Protein 8Y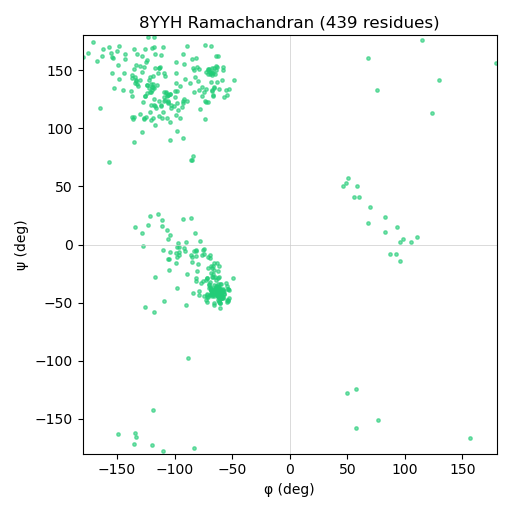YH (pdb70)

Secondary structure (DSSP, 8-state):
---------EEEEEEESBSBSSS-EEEEEETTEEEEE----B------S-SEEEE--HHHHHTGGGEEEEE-----HHHHTTHHHHHHH----EEE-HHHHHHHHHHHHHTT--S---EEE--TT-EEE-SS-EEEEEEE--SSSSEEEEEEEETTEEEEE--S----TT--GGG---HHHHHHHHHH-EEEEEEE-TTTTS-S-PPPHHHHHHHHHHHHHT--S-EEEE--TT-HHHHHHHHHHHHHTT-EEEEESHHHHHHHHHHHHTT-----TT-B--GGGGGGS-GGGEEEEE--TTS-HHHHHHHHHTT--SS----TT-EEEE-----TTTHHHHHHHHHHHHHTT-EEPP-SSSS----S--HHHHHHHHHHH--SEEEEESB-HHHHHHHHHHHHHHT--GGGB----TTEEEEE-SS-EEEEEE----EEEE-

B-factor: mean 23.43, std 32.23, range [7.0, 682.02]

InterPro domains:
  IPR001279 Metallo-beta-lactamase [PF00753] (23-165)
  IPR001279 Metallo-beta-lactamase [SM00849] (23-217)
  IPR004613 Ribonuclease J [TIGR00649] (11-554)
  IPR011108 Zn-dependent metallo-hydrolase, RNA specificity domain [PF07521] (362-409)
  IPR030854 Ribonuclease J, bacteria [MF_01491] (6-557)
  IPR030854 Ribonuclease J, bacteria [PIRSF004803] (5-556)
  IPR036866 Ribonuclease Z/Hydroxyacylglutathione hydrolase-like [G3DSA:3.60.15.10] (14-430)
  IPR036866 Ribonuclease Z/Hydroxyacylglutathione hydrolase-like [SSF56281] (11-424)
  IPR041636 Ribonuclease J, C-terminal [PF17770] (455-557)
  IPR042173 Ribonuclease J, domain 2 [G3DSA:3.40.50.10710] (210-360)
  IPR055132 Ribonuclease J, beta-CASP domain [PF22505] (227-349)

Structure (mmCIF, N/CA/C/O backbone):
data_8YYH
#
_entry.id   8YYH
#
_cell.length_a   56.520
_cell.length_b   71.950
_cell.length_c   106.270
_cell.angle_alpha   90.00
_cell.angle_beta   90.00
_cell.angle_gamma   90.00
#
_symmetry.space_group_name_H-M   'P 21 21 21'
#
loop_
_entity.id
_entity.type
_entity.pdbx_description
1 polymer 'Ribonuclease J 2'
2 water water
#
loop_
_atom_site.group_PDB
_atom_site.id
_atom_site.type_symbol
_atom_site.label_atom_id
_atom_site.label_alt_id
_atom_site.label_comp_id
_atom_site.label_asym_id
_atom_site.label_entity_id
_atom_site.label_seq_id
_atom_site.pdbx_PDB_ins_code
_atom_site.Cartn_x
_atom_site.Cartn_y
_atom_site.Cartn_z
_atom_site.occupancy
_atom_site.B_iso_or_equiv
_atom_site.auth_seq_id
_atom_site.auth_comp_id
_atom_site.auth_asym_id
_atom_site.auth_atom_id
_atom_site.pdbx_PDB_model_num
ATOM 1 N N . SER A 1 16 ? 14.999 30.167 27.348 1.00 30.44 2 SER A N 1
ATOM 2 C CA . SER A 1 16 ? 15.971 29.051 27.443 1.00 31.45 2 SER A CA 1
ATOM 3 C C . SER A 1 16 ? 15.523 28.058 28.513 1.00 29.24 2 SER A C 1
ATOM 4 O O . SER A 1 16 ? 15.822 26.864 28.374 1.00 38.40 2 SER A O 1
ATOM 7 N N . LEU A 1 17 ? 14.849 28.537 29.551 1.00 23.57 3 LEU A N 1
ATOM 8 C CA . LEU A 1 17 ? 14.505 27.652 30.688 1.00 21.48 3 LEU A CA 1
ATOM 9 C C . LEU A 1 17 ? 13.276 26.799 30.390 1.00 23.67 3 LEU A C 1
ATOM 10 O O . LEU A 1 17 ? 13.128 25.766 31.042 1.00 27.47 3 LEU A O 1
ATOM 15 N N . ILE A 1 18 ? 12.433 27.230 29.467 1.00 22.82 4 ILE A N 1
ATOM 16 C CA . ILE A 1 18 ? 11.188 26.557 29.162 1.00 22.36 4 ILE A CA 1
ATOM 17 C C . ILE A 1 18 ? 11.384 25.839 27.831 1.00 23.32 4 ILE A C 1
ATOM 18 O O . ILE A 1 18 ? 11.719 26.463 26.819 1.00 30.01 4 ILE A O 1
ATOM 23 N N . LYS A 1 19 ? 11.173 24.516 27.840 1.00 32.36 5 LYS A N 1
ATOM 24 C CA . LYS A 1 19 ? 11.143 23.731 26.600 1.00 73.51 5 LYS A CA 1
ATOM 25 C C . LYS A 1 19 ? 9.702 23.669 26.097 1.00 95.26 5 LYS A C 1
ATOM 26 O O . LYS A 1 19 ? 8.797 23.491 26.914 1.00 94.98 5 LYS A O 1
ATOM 28 N N . LYS A 1 20 ? 9.472 23.731 24.780 1.00 121.33 6 LYS A N 1
ATOM 29 C CA . LYS A 1 20 ? 8.119 23.523 24.281 1.00 115.15 6 LYS A CA 1
ATOM 30 C C . LYS A 1 20 ? 7.774 22.039 24.510 1.00 153.26 6 LYS A C 1
ATOM 31 O O . LYS A 1 20 ? 8.625 21.161 24.377 1.00 74.18 6 LYS A O 1
ATOM 33 N N . LYS A 1 21 ? 6.485 21.759 24.787 1.00 172.88 7 LYS A N 1
ATOM 34 C CA . LYS A 1 21 ? 5.998 20.430 25.096 1.00 84.44 7 LYS A CA 1
ATOM 35 C C . LYS A 1 21 ? 4.612 20.347 24.466 1.00 163.81 7 LYS A C 1
ATOM 36 O O . LYS A 1 21 ? 3.852 21.321 24.388 1.00 267.65 7 LYS A O 1
ATOM 38 N N . ASN A 1 22 ? 4.288 19.131 24.037 1.00 17.22 8 ASN A N 1
ATOM 39 C CA . ASN A 1 22 ? 3.013 18.871 23.392 1.00 16.51 8 ASN A CA 1
ATOM 40 C C . ASN A 1 22 ? 1.919 18.653 24.433 1.00 16.30 8 ASN A C 1
ATOM 41 O O . ASN A 1 22 ? 2.176 18.152 25.535 1.00 19.44 8 ASN A O 1
ATOM 46 N N . LYS A 1 23 ? 0.702 19.020 24.038 1.00 16.55 9 LYS A N 1
ATOM 47 C CA . LYS A 1 23 ? -0.425 18.907 24.952 1.00 16.92 9 LYS A CA 1
ATOM 48 C C . LYS A 1 23 ? -1.499 17.942 24.424 1.00 14.23 9 LYS A C 1
ATOM 49 O O . LYS A 1 23 ? -1.901 17.010 25.109 1.00 16.82 9 LYS A O 1
ATOM 55 N N . ASP A 1 24 ? -2.022 18.230 23.227 1.00 14.96 10 ASP A N 1
ATOM 56 C CA . ASP A 1 24 ? -3.161 17.481 22.708 1.00 15.40 10 ASP A CA 1
ATOM 57 C C . ASP A 1 24 ? -2.776 16.701 21.458 1.00 13.71 10 ASP A C 1
ATOM 58 O O . ASP A 1 24 ? -2.109 17.218 20.588 1.00 15.49 10 ASP A O 1
ATOM 63 N N . ILE A 1 25 ? -3.240 15.469 21.404 1.00 12.07 11 ILE A N 1
ATOM 64 C CA . ILE A 1 25 ? -3.047 14.610 20.234 1.00 11.33 11 ILE A CA 1
ATOM 65 C C . ILE A 1 25 ? -4.415 14.177 19.710 1.00 11.14 11 ILE A C 1
ATOM 66 O O . ILE A 1 25 ? -5.278 13.861 20.515 1.00 12.19 11 ILE A O 1
ATOM 71 N N . ARG A 1 26 ? -4.553 14.115 18.377 1.00 10.10 12 ARG A N 1
ATOM 72 C CA . ARG A 1 26 ? -5.723 13.471 17.767 1.00 10.30 12 ARG A CA 1
ATOM 73 C C . ARG A 1 26 ? -5.239 12.491 16.706 1.00 9.01 12 ARG A C 1
ATOM 74 O O . ARG A 1 26 ? -4.279 12.760 15.992 1.00 9.80 12 ARG A O 1
ATOM 82 N N . ILE A 1 27 ? -5.929 11.352 16.639 1.00 9.00 13 ILE A N 1
ATOM 83 C CA . ILE A 1 27 ? -5.684 10.351 15.596 1.00 9.44 13 ILE A CA 1
ATOM 84 C C . ILE A 1 27 ? -7.035 10.041 14.946 1.00 8.42 13 ILE A C 1
ATOM 85 O O . ILE A 1 27 ? -7.968 9.660 15.669 1.00 9.24 13 ILE A O 1
ATOM 90 N N . ILE A 1 28 ? -7.140 10.229 13.644 1.00 8.35 14 ILE A N 1
ATOM 91 C CA . ILE A 1 28 ? -8.405 10.171 12.929 1.00 8.99 14 ILE A CA 1
ATOM 92 C C . ILE A 1 28 ? -8.247 9.367 11.644 1.00 7.90 14 ILE A C 1
ATOM 93 O O . ILE A 1 28 ? -7.611 9.824 10.685 1.00 8.70 14 ILE A O 1
ATOM 98 N N . PRO A 1 29 ? -8.828 8.163 11.557 1.00 8.27 15 PRO A N 1
ATOM 99 C CA . PRO A 1 29 ? -8.800 7.442 10.288 1.00 8.16 15 PRO A CA 1
ATOM 100 C C . PRO A 1 29 ? -9.799 8.029 9.306 1.00 8.52 15 PRO A C 1
ATOM 101 O O . PRO A 1 29 ? -10.992 8.158 9.653 1.00 9.67 15 PRO A O 1
ATOM 105 N N . LEU A 1 30 ? -9.362 8.367 8.085 1.00 7.89 16 LEU A N 1
ATOM 106 C CA . LEU A 1 30 ? -10.294 8.770 7.042 1.00 8.01 16 LEU A CA 1
ATOM 107 C C . LEU A 1 30 ? -10.499 7.677 6.013 1.00 7.74 16 LEU A C 1
ATOM 108 O O . LEU A 1 30 ? -11.423 7.774 5.214 1.00 8.91 16 LEU A O 1
ATOM 113 N N . GLY A 1 31 ? -9.683 6.620 5.982 1.00 8.20 17 GLY A N 1
ATOM 114 C CA . GLY A 1 31 ? -9.855 5.474 5.101 1.00 8.13 17 GLY A CA 1
ATOM 115 C C . GLY A 1 31 ? -8.911 4.404 5.608 1.00 7.53 17 GLY A C 1
ATOM 116 O O . GLY A 1 31 ? -7.903 4.692 6.274 1.00 8.34 17 GLY A O 1
ATOM 117 N N . GLY A 1 32 ? -9.204 3.144 5.278 1.00 8.01 18 GLY A N 1
ATOM 118 C CA . GLY A 1 32 ? -8.337 2.022 5.639 1.00 8.39 18 GLY A CA 1
ATOM 119 C C . GLY A 1 32 ? -8.773 1.264 6.872 1.00 8.13 18 GLY A C 1
ATOM 120 O O . GLY A 1 32 ? -8.086 0.354 7.312 1.00 9.13 18 GLY A O 1
ATOM 121 N N . VAL A 1 33 ? -9.937 1.616 7.434 1.00 8.57 19 VAL A N 1
ATOM 122 C CA . VAL A 1 33 ? -10.539 0.864 8.515 1.00 8.86 19 VAL A CA 1
ATOM 123 C C . VAL A 1 33 ? -11.932 0.503 8.020 1.00 9.30 19 VAL A C 1
ATOM 124 O O . VAL A 1 33 ? -12.594 1.290 7.377 1.00 11.24 19 VAL A O 1
ATOM 128 N N . GLY A 1 34 ? -12.344 -0.748 8.260 1.00 9.47 20 GLY A N 1
ATOM 129 C CA . GLY A 1 34 ? -13.558 -1.224 7.619 1.00 10.78 20 GLY A CA 1
ATOM 130 C C . GLY A 1 34 ? -13.293 -1.701 6.198 1.00 9.23 20 GLY A C 1
ATOM 131 O O . GLY A 1 34 ? -14.248 -1.978 5.483 1.00 11.64 20 GLY A O 1
ATOM 132 N N . GLU A 1 35 ? -12.032 -1.827 5.816 1.00 9.90 21 GLU A N 1
ATOM 133 C CA . GLU A 1 35 ? -11.588 -2.118 4.462 1.00 9.96 21 GLU A CA 1
ATOM 134 C C . GLU A 1 35 ? -10.083 -2.267 4.574 1.00 9.47 21 GLU A C 1
ATOM 135 O O . GLU A 1 35 ? -9.504 -1.831 5.548 1.00 10.24 21 GLU A O 1
ATOM 141 N N . ILE A 1 36 ? -9.427 -2.833 3.556 1.00 9.67 22 ILE A N 1
ATOM 142 C CA . ILE A 1 36 ? -7.972 -2.929 3.557 1.00 10.25 22 ILE A CA 1
ATOM 143 C C . ILE A 1 36 ? -7.313 -1.820 2.741 1.00 9.37 22 ILE A C 1
ATOM 144 O O . ILE A 1 36 ? -6.096 -1.679 2.803 1.00 10.78 22 ILE A O 1
ATOM 149 N N . ALA A 1 37 ? -8.106 -1.076 1.984 1.00 9.00 23 ALA A N 1
ATOM 150 C CA . ALA A 1 37 ? -7.651 -0.142 0.966 1.00 9.41 23 ALA A CA 1
ATOM 151 C C . ALA A 1 37 ? -7.911 1.307 1.406 1.00 8.35 23 ALA A C 1
ATOM 152 O O . ALA A 1 37 ? -8.370 1.581 2.506 1.00 9.10 23 ALA A O 1
ATOM 154 N N . LYS A 1 38 ? -7.570 2.230 0.491 1.00 8.44 24 LYS A N 1
ATOM 155 C CA . LYS A 1 38 ? -7.747 3.671 0.671 1.00 8.82 24 LYS A CA 1
ATOM 156 C C . LYS A 1 38 ? -7.265 4.126 2.049 1.00 8.00 24 LYS A C 1
ATOM 157 O O . LYS A 1 38 ? -7.936 4.908 2.736 1.00 9.08 24 LYS A O 1
ATOM 163 N N . ASN A 1 39 ? -6.052 3.732 2.407 1.00 7.80 25 ASN A N 1
ATOM 164 C CA . ASN A 1 39 ? -5.493 4.100 3.704 1.00 7.27 25 ASN A CA 1
ATOM 165 C C . ASN A 1 39 ? -5.217 5.601 3.791 1.00 7.08 25 ASN A C 1
ATOM 166 O O . ASN A 1 39 ? -4.568 6.176 2.901 1.00 8.01 25 ASN A O 1
ATOM 171 N N . MET A 1 40 ? -5.652 6.225 4.890 1.00 7.12 26 MET A N 1
ATOM 172 C CA . MET A 1 40 ? -5.390 7.631 5.125 1.00 7.10 26 MET A CA 1
ATOM 173 C C . MET A 1 40 ? -5.683 7.909 6.591 1.00 7.00 26 MET A C 1
ATOM 174 O O . MET A 1 40 ? -6.825 7.763 7.027 1.00 8.32 26 MET A O 1
ATOM 179 N N . TYR A 1 41 ? -4.655 8.319 7.336 1.00 7.13 27 TYR A N 1
ATOM 180 C CA . TYR A 1 41 ? -4.756 8.525 8.767 1.00 7.73 27 TYR A CA 1
ATOM 181 C C . TYR A 1 41 ? -4.294 9.930 9.087 1.00 8.02 27 TYR A C 1
ATOM 182 O O . TYR A 1 41 ? -3.170 10.303 8.716 1.00 10.20 27 TYR A O 1
ATOM 191 N N . ILE A 1 42 ? -5.105 10.700 9.808 1.00 8.17 28 ILE A N 1
ATOM 192 C CA . ILE A 1 42 ? -4.719 12.068 10.169 1.00 8.22 28 ILE A CA 1
ATOM 193 C C . ILE A 1 42 ? -4.214 12.005 11.607 1.00 8.66 28 ILE A C 1
ATOM 194 O O . ILE A 1 42 ? -4.849 11.465 12.496 1.00 9.53 28 ILE A O 1
ATOM 199 N N . VAL A 1 43 ? -3.044 12.623 11.837 1.00 8.52 29 VAL A N 1
ATOM 200 C CA . VAL A 1 43 ? -2.528 12.788 13.189 1.00 9.12 29 VAL A CA 1
ATOM 201 C C . VAL A 1 43 ? -2.348 14.271 13.433 1.00 9.50 29 VAL A C 1
ATOM 202 O O . VAL A 1 43 ? -1.752 14.969 12.606 1.00 10.80 29 VAL A O 1
ATOM 206 N N . GLU A 1 44 ? -2.872 14.739 14.582 1.00 9.90 30 GLU A N 1
ATOM 207 C CA . GLU A 1 44 ? -2.665 16.134 14.944 1.00 9.82 30 GLU A CA 1
ATOM 208 C C . GLU A 1 44 ? -1.900 16.142 16.255 1.00 11.05 30 GLU A C 1
ATOM 209 O O . GLU A 1 44 ? -2.204 15.422 17.180 1.00 11.55 30 GLU A O 1
ATOM 215 N N . VAL A 1 45 ? -0.912 17.040 16.352 1.00 11.10 31 VAL A N 1
ATOM 216 C CA . VAL A 1 45 ? -0.205 17.297 17.598 1.00 11.73 31 VAL A CA 1
ATOM 217 C C . VAL A 1 45 ? -0.294 18.806 17.809 1.00 12.61 31 VAL A C 1
ATOM 218 O O . VAL A 1 45 ? 0.271 19.577 17.024 1.00 12.63 31 VAL A O 1
ATOM 222 N N . ASP A 1 46 ? -1.110 19.179 18.807 1.00 12.61 32 ASP A N 1
ATOM 223 C CA . ASP A 1 46 ? -1.450 20.594 18.947 1.00 14.47 32 ASP A CA 1
ATOM 224 C C . ASP A 1 46 ? -1.918 21.181 17.618 1.00 14.56 32 ASP A C 1
ATOM 225 O O . ASP A 1 46 ? -2.765 20.580 16.951 1.00 15.00 32 ASP A O 1
ATOM 230 N N . ASP A 1 47 ? -1.328 22.304 17.158 1.00 14.31 33 ASP A N 1
ATOM 231 C CA . ASP A 1 47 ? -1.838 22.974 15.969 1.00 14.20 33 ASP A CA 1
ATOM 232 C C . ASP A 1 47 ? -1.152 22.518 14.690 1.00 13.47 33 ASP A C 1
ATOM 233 O O . ASP A 1 47 ? -1.239 23.207 13.681 1.00 16.15 33 ASP A O 1
ATOM 238 N N . GLU A 1 48 ? -0.526 21.319 14.668 1.00 12.86 34 GLU A N 1
ATOM 239 C CA . GLU A 1 48 ? 0.052 20.783 13.445 1.00 12.84 34 GLU A CA 1
ATOM 240 C C . GLU A 1 48 ? -0.655 19.478 13.097 1.00 12.07 34 GLU A C 1
ATOM 241 O O . GLU A 1 48 ? -0.819 18.587 13.942 1.00 13.05 34 GLU A O 1
ATOM 247 N N . MET A 1 49 ? -1.004 19.350 11.820 1.00 10.80 35 MET A N 1
ATOM 248 C CA . MET A 1 49 ? -1.707 18.174 11.317 1.00 10.30 35 MET A CA 1
ATOM 249 C C . MET A 1 49 ? -0.820 17.495 10.262 1.00 9.60 35 MET A C 1
ATOM 250 O O . MET A 1 49 ? -0.201 18.165 9.392 1.00 11.35 35 MET A O 1
ATOM 255 N N . PHE A 1 50 ? -0.893 16.156 10.245 1.00 9.17 36 PHE A N 1
ATOM 256 C CA . PHE A 1 50 ? -0.097 15.320 9.346 1.00 9.81 36 PHE A CA 1
ATOM 257 C C . PHE A 1 50 ? -1.045 14.320 8.716 1.00 9.13 36 PHE A C 1
ATOM 258 O O . PHE A 1 50 ? -1.867 13.725 9.404 1.00 11.09 36 PHE A O 1
ATOM 266 N N . MET A 1 51 ? -0.901 14.072 7.430 1.00 8.22 37 MET A N 1
ATOM 267 C CA . MET A 1 51 ? -1.666 13.027 6.733 1.00 7.94 37 MET A CA 1
ATOM 268 C C . MET A 1 51 ? -0.729 11.874 6.479 1.00 7.86 37 MET A C 1
ATOM 269 O O . MET A 1 51 ? 0.284 12.052 5.786 1.00 10.02 37 MET A O 1
ATOM 274 N N . LEU A 1 52 ? -1.080 10.672 6.948 1.00 7.51 38 LEU A N 1
ATOM 275 C CA . LEU A 1 52 ? -0.250 9.466 6.818 1.00 7.86 38 LEU A CA 1
ATOM 276 C C . LEU A 1 52 ? -0.974 8.552 5.834 1.00 7.57 38 LEU A C 1
ATOM 277 O O . LEU A 1 52 ? -2.049 8.007 6.099 1.00 8.08 38 LEU A O 1
ATOM 282 N N . ASP A 1 53 ? -0.388 8.436 4.642 1.00 8.43 39 ASP A N 1
ATOM 283 C CA . ASP A 1 53 ? -0.917 7.759 3.459 1.00 8.07 39 ASP A CA 1
ATOM 284 C C . ASP A 1 53 ? -2.111 8.485 2.883 1.00 7.47 39 ASP A C 1
ATOM 285 O O . ASP A 1 53 ? -2.783 9.298 3.510 1.00 8.33 39 ASP A O 1
ATOM 290 N N . ALA A 1 54 ? -2.374 8.163 1.623 1.00 7.79 40 ALA A N 1
ATOM 291 C CA . ALA A 1 54 ? -3.500 8.734 0.873 1.00 8.19 40 ALA A CA 1
ATOM 292 C C . ALA A 1 54 ? -3.853 7.783 -0.264 1.00 7.74 40 ALA A C 1
ATOM 293 O O . ALA A 1 54 ? -3.567 8.055 -1.423 1.00 8.55 40 ALA A O 1
ATOM 295 N N . GLY A 1 55 ? -4.433 6.631 0.082 1.00 7.99 41 GLY A N 1
ATOM 296 C CA . GLY A 1 55 ? -4.686 5.595 -0.890 1.00 8.53 41 GLY A CA 1
ATOM 297 C C . GLY A 1 55 ? -6.032 5.690 -1.584 1.00 8.70 41 GLY A C 1
ATOM 298 O O . GLY A 1 55 ? -6.937 6.455 -1.223 1.00 9.21 41 GLY A O 1
ATOM 299 N N . LEU A 1 56 ? -6.149 4.835 -2.613 1.00 8.93 42 LEU A N 1
ATOM 300 C CA . LEU A 1 56 ? -7.425 4.596 -3.278 1.00 9.50 42 LEU A CA 1
ATOM 301 C C . LEU A 1 56 ? -7.922 3.191 -2.949 1.00 9.75 42 LEU A C 1
ATOM 302 O O . LEU A 1 56 ? -7.217 2.351 -2.406 1.00 9.48 42 LEU A O 1
ATOM 307 N N . MET A 1 57 ? -9.179 2.956 -3.346 1.00 10.09 43 MET A N 1
ATOM 308 C CA . MET A 1 57 ? -9.764 1.622 -3.319 1.00 10.57 43 MET A CA 1
ATOM 309 C C . MET A 1 57 ? -10.451 1.438 -4.663 1.00 12.14 43 MET A C 1
ATOM 310 O O . MET A 1 57 ? -11.065 2.358 -5.205 1.00 13.33 43 MET A O 1
ATOM 315 N N . PHE A 1 58 ? -10.356 0.240 -5.245 1.00 12.85 44 PHE A N 1
ATOM 316 C CA . PHE A 1 58 ? -11.077 -0.066 -6.464 1.00 15.02 44 PHE A CA 1
ATOM 317 C C . PHE A 1 58 ? -12.512 -0.411 -6.111 1.00 15.96 44 PHE A C 1
ATOM 318 O O . PHE A 1 58 ? -12.820 -0.879 -5.036 1.00 20.41 44 PHE A O 1
ATOM 326 N N . PRO A 1 59 ? -13.444 -0.181 -7.039 1.00 21.95 45 PRO A N 1
ATOM 327 C CA . PRO A 1 59 ? -14.876 -0.246 -6.722 1.00 58.66 45 PRO A CA 1
ATOM 328 C C . PRO A 1 59 ? -15.350 -1.594 -6.189 1.00 79.84 45 PRO A C 1
ATOM 329 O O . PRO A 1 59 ? -14.882 -2.630 -6.640 1.00 56.15 45 PRO A O 1
ATOM 333 N N . GLU A 1 60 ? -16.258 -1.561 -5.211 1.00 69.67 46 GLU A N 1
ATOM 334 C CA . GLU A 1 60 ? -16.736 -2.753 -4.526 1.00 108.69 46 GLU A CA 1
ATOM 335 C C . GLU A 1 60 ? -17.933 -3.353 -5.273 1.00 73.13 46 GLU A C 1
ATOM 336 O O . GLU A 1 60 ? -18.317 -2.765 -6.299 1.00 57.66 46 GLU A O 1
ATOM 337 N N . GLU A 1 62 ? -22.406 -3.540 -5.366 1.00 74.27 48 GLU A N 1
ATOM 338 C CA . GLU A 1 62 ? -22.352 -3.375 -6.846 1.00 60.46 48 GLU A CA 1
ATOM 339 C C . GLU A 1 62 ? -22.239 -1.885 -7.155 1.00 91.57 48 GLU A C 1
ATOM 340 O O . GLU A 1 62 ? -23.221 -1.277 -7.568 1.00 123.91 48 GLU A O 1
ATOM 341 N N . MET A 1 63 ? -21.037 -1.303 -6.970 1.00 82.08 49 MET A N 1
ATOM 342 C CA . MET A 1 63 ? -20.764 0.040 -7.472 1.00 117.37 49 MET A CA 1
ATOM 343 C C . MET A 1 63 ? -20.604 -0.023 -8.989 1.00 137.21 49 MET A C 1
ATOM 344 O O . MET A 1 63 ? -19.570 -0.484 -9.488 1.00 122.20 49 MET A O 1
ATOM 346 N N . LEU A 1 64 ? -21.607 0.493 -9.713 1.00 101.81 50 LEU A N 1
ATOM 347 C CA . LEU A 1 64 ? -21.578 0.570 -11.166 1.00 118.17 50 LEU A CA 1
ATOM 348 C C . LEU A 1 64 ? -21.138 1.978 -11.584 1.00 109.31 50 LEU A C 1
ATOM 349 O O . LEU A 1 64 ? -21.591 2.953 -10.989 1.00 139.56 50 LEU A O 1
ATOM 351 N N . GLY A 1 65 ? -20.175 2.070 -12.523 1.00 141.75 51 GLY A N 1
ATOM 352 C CA . GLY A 1 65 ? -19.911 3.300 -13.256 1.00 77.83 51 GLY A CA 1
ATOM 353 C C . GLY A 1 65 ? -18.748 4.068 -12.578 1.00 61.31 51 GLY A C 1
ATOM 354 O O . GLY A 1 65 ? -18.392 5.176 -12.975 1.00 78.32 51 GLY A O 1
ATOM 355 N N . VAL A 1 66 ? -18.171 3.478 -11.516 1.00 46.73 52 VAL A N 1
ATOM 356 C CA . VAL A 1 66 ? -17.062 4.013 -10.753 1.00 75.90 52 VAL A CA 1
ATOM 357 C C . VAL A 1 66 ? -15.736 3.429 -11.260 1.00 43.57 52 VAL A C 1
ATOM 358 O O . VAL A 1 66 ? -15.639 2.222 -11.474 1.00 38.55 52 VAL A O 1
ATOM 362 N N . ASP A 1 67 ? -14.704 4.280 -11.407 1.00 52.92 53 ASP A N 1
ATOM 363 C CA . ASP A 1 67 ? -13.347 3.812 -11.659 1.00 93.24 53 ASP A CA 1
ATOM 364 C C . ASP A 1 67 ? -12.596 3.579 -10.349 1.00 85.68 53 ASP A C 1
ATOM 365 O O . ASP A 1 67 ? -11.980 2.544 -10.212 1.00 24.62 53 ASP A O 1
ATOM 370 N N . ILE A 1 68 ? -12.560 4.566 -9.431 1.00 19.54 54 ILE A N 1
ATOM 371 C CA . ILE A 1 68 ? -11.854 4.403 -8.166 1.00 16.81 54 ILE A CA 1
ATOM 372 C C . ILE A 1 68 ? -12.661 5.111 -7.075 1.00 15.29 54 ILE A C 1
ATOM 373 O O . ILE A 1 68 ? -13.541 5.949 -7.309 1.00 15.90 54 ILE A O 1
ATOM 378 N N . VAL A 1 69 ? -12.328 4.778 -5.817 1.00 13.41 55 VAL A N 1
ATOM 379 C CA . VAL A 1 69 ? -12.902 5.406 -4.652 1.00 13.26 55 VAL A CA 1
ATOM 380 C C . VAL A 1 69 ? -11.741 5.994 -3.827 1.00 10.82 55 VAL A C 1
ATOM 381 O O . VAL A 1 69 ? -10.740 5.317 -3.616 1.00 11.57 55 VAL A O 1
ATOM 385 N N . ILE A 1 70 ? -11.920 7.231 -3.371 1.00 11.35 56 ILE A N 1
ATOM 386 C CA . ILE A 1 70 ? -10.891 7.852 -2.532 1.00 11.08 56 ILE A CA 1
ATOM 387 C C . ILE A 1 70 ? -11.552 8.376 -1.280 1.00 10.03 56 ILE A C 1
ATOM 388 O O . ILE A 1 70 ? -12.759 8.554 -1.206 1.00 11.03 56 ILE A O 1
ATOM 393 N N . PRO A 1 71 ? -10.790 8.661 -0.207 1.00 9.66 57 PRO A N 1
ATOM 394 C CA . PRO A 1 71 ? -11.388 9.176 1.001 1.00 9.62 57 PRO A CA 1
ATOM 395 C C . PRO A 1 71 ? -11.934 10.581 0.818 1.00 10.55 57 PRO A C 1
ATOM 396 O O . PRO A 1 71 ? -11.355 11.421 0.118 1.00 11.29 57 PRO A O 1
ATOM 400 N N . ASP A 1 72 ? -13.021 10.873 1.538 1.00 9.96 58 ASP A N 1
ATOM 401 C CA . ASP A 1 72 ? -13.499 12.246 1.737 1.00 10.44 58 ASP A CA 1
ATOM 402 C C . ASP A 1 72 ? -12.547 12.931 2.690 1.00 9.56 58 ASP A C 1
ATOM 403 O O . ASP A 1 72 ? -12.378 12.527 3.835 1.00 10.49 58 ASP A O 1
ATOM 408 N N . ILE A 1 73 ? -11.968 14.053 2.242 1.00 10.32 59 ILE A N 1
ATOM 409 C CA . ILE A 1 73 ? -10.997 14.819 3.011 1.00 10.56 59 ILE A CA 1
ATOM 410 C C . ILE A 1 73 ? -11.567 16.168 3.466 1.00 9.95 59 ILE A C 1
ATOM 411 O O . ILE A 1 73 ? -10.794 17.068 3.832 1.00 10.40 59 ILE A O 1
ATOM 416 N N . GLN A 1 74 ? -12.892 16.312 3.515 1.00 10.50 60 GLN A N 1
ATOM 417 C CA . GLN A 1 74 ? -13.470 17.592 3.947 1.00 10.49 60 GLN A CA 1
ATOM 418 C C . GLN A 1 74 ? -12.922 18.024 5.309 1.00 9.97 60 GLN A C 1
ATOM 419 O O . GLN A 1 74 ? -12.708 19.229 5.510 1.00 10.10 60 GLN A O 1
ATOM 425 N N . TYR A 1 75 ? -12.709 17.100 6.265 1.00 9.87 61 TYR A N 1
ATOM 426 C CA . TYR A 1 75 ? -12.186 17.538 7.544 1.00 10.14 61 TYR A CA 1
ATOM 427 C C . TYR A 1 75 ? -10.803 18.209 7.407 1.00 9.75 61 TYR A C 1
ATOM 428 O O . TYR A 1 75 ? -10.505 19.202 8.073 1.00 10.90 61 TYR A O 1
ATOM 437 N N . VAL A 1 76 ? -9.962 17.643 6.539 1.00 9.69 62 VAL A N 1
ATOM 438 C CA . VAL A 1 76 ? -8.653 18.238 6.306 1.00 10.31 62 VAL A CA 1
ATOM 439 C C . VAL A 1 76 ? -8.814 19.584 5.624 1.00 10.38 62 VAL A C 1
ATOM 440 O O . VAL A 1 76 ? -8.118 20.529 5.987 1.00 11.20 62 VAL A O 1
ATOM 444 N N . ILE A 1 77 ? -9.700 19.678 4.613 1.00 9.95 63 ILE A N 1
ATOM 445 C CA . ILE A 1 77 ? -9.921 20.958 3.927 1.00 10.77 63 ILE A CA 1
ATOM 446 C C . ILE A 1 77 ? -10.355 22.033 4.922 1.00 11.20 63 ILE A C 1
ATOM 447 O O . ILE A 1 77 ? -9.880 23.182 4.836 1.00 11.95 63 ILE A O 1
ATOM 452 N N . GLU A 1 78 ? -11.249 21.696 5.846 1.00 11.83 64 GLU A N 1
ATOM 453 C CA . GLU A 1 78 ? -11.737 22.667 6.810 1.00 12.13 64 GLU A CA 1
ATOM 454 C C . GLU A 1 78 ? -10.639 23.200 7.705 1.00 12.19 64 GLU A C 1
ATOM 455 O O . GLU A 1 78 ? -10.789 24.271 8.314 1.00 14.68 64 GLU A O 1
ATOM 461 N N . ASN A 1 79 ? -9.551 22.442 7.843 1.00 11.64 65 ASN A N 1
ATOM 462 C CA . ASN A 1 79 ? -8.438 22.728 8.747 1.00 12.65 65 ASN A CA 1
ATOM 463 C C . ASN A 1 79 ? -7.131 22.845 7.967 1.00 12.25 65 ASN A C 1
ATOM 464 O O . ASN A 1 79 ? -6.057 22.666 8.551 1.00 13.14 65 ASN A O 1
ATOM 469 N N . LYS A 1 80 ? -7.213 23.183 6.660 1.00 12.09 66 LYS A N 1
ATOM 470 C CA . LYS A 1 80 ? -6.065 22.925 5.807 1.00 13.43 66 LYS A CA 1
ATOM 471 C C . LYS A 1 80 ? -4.846 23.783 6.170 1.00 13.83 66 LYS A C 1
ATOM 472 O O . LYS A 1 80 ? -3.718 23.428 5.836 1.00 14.63 66 LYS A O 1
ATOM 478 N N . GLU A 1 81 ? -5.063 24.951 6.789 1.00 13.85 67 GLU A N 1
ATOM 479 C CA . GLU A 1 81 ? -3.944 25.804 7.146 1.00 15.43 67 GLU A CA 1
ATOM 480 C C . GLU A 1 81 ? -3.019 25.101 8.124 1.00 14.89 67 GLU A C 1
ATOM 481 O O . GLU A 1 81 ? -1.883 25.550 8.273 1.00 18.36 67 GLU A O 1
ATOM 487 N N . ARG A 1 82 ? -3.486 24.038 8.797 1.00 13.53 68 ARG A N 1
ATOM 488 C CA . ARG A 1 82 ? -2.644 23.366 9.786 1.00 13.90 68 ARG A CA 1
ATOM 489 C C . ARG A 1 82 ? -1.965 22.115 9.212 1.00 12.89 68 ARG A C 1
ATOM 490 O O . ARG A 1 82 ? -1.138 21.508 9.895 1.00 12.67 68 ARG A O 1
ATOM 498 N N . LEU A 1 83 ? -2.242 21.767 7.953 1.00 13.30 69 LEU A N 1
ATOM 499 C CA . LEU A 1 83 ? -1.650 20.548 7.375 1.00 12.65 69 LEU A CA 1
ATOM 500 C C . LEU A 1 83 ? -0.203 20.815 6.973 1.00 12.44 69 LEU A C 1
ATOM 501 O O . LEU A 1 83 ? 0.100 21.636 6.091 1.00 15.40 69 LEU A O 1
ATOM 506 N N . LYS A 1 84 ? 0.716 20.114 7.623 1.00 11.73 70 LYS A N 1
ATOM 507 C CA . LYS A 1 84 ? 2.128 20.374 7.440 1.00 13.48 70 LYS A CA 1
ATOM 508 C C . LYS A 1 84 ? 2.738 19.386 6.459 1.00 13.47 70 LYS A C 1
ATOM 509 O O . LYS A 1 84 ? 3.849 19.632 5.963 1.00 15.00 70 LYS A O 1
ATOM 515 N N . GLY A 1 85 ? 2.074 18.255 6.150 1.00 12.60 71 GLY A N 1
ATOM 516 C CA . GLY A 1 85 ? 2.711 17.339 5.219 1.00 14.57 71 GLY A CA 1
ATOM 517 C C . GLY A 1 85 ? 1.833 16.108 4.995 1.00 11.99 71 GLY A C 1
ATOM 518 O O . GLY A 1 85 ? 0.974 15.767 5.819 1.00 11.36 71 GLY A O 1
ATOM 519 N N . ILE A 1 86 ? 2.049 15.479 3.848 1.00 12.30 72 ILE A N 1
ATOM 520 C CA . ILE A 1 86 ? 1.497 14.173 3.483 1.00 10.48 72 ILE A CA 1
ATOM 521 C C . ILE A 1 86 ? 2.664 13.198 3.442 1.00 10.61 72 ILE A C 1
ATOM 522 O O . ILE A 1 86 ? 3.649 13.444 2.721 1.00 12.74 72 ILE A O 1
ATOM 527 N N . PHE A 1 87 ? 2.635 12.155 4.281 1.00 9.59 73 PHE A N 1
ATOM 528 C CA . PHE A 1 87 ? 3.738 11.219 4.410 1.00 9.28 73 PHE A CA 1
ATOM 529 C C . PHE A 1 87 ? 3.320 9.884 3.861 1.00 7.99 73 PHE A C 1
ATOM 530 O O . PHE A 1 87 ? 2.306 9.341 4.324 1.00 9.51 73 PHE A O 1
ATOM 538 N N . LEU A 1 88 ? 4.035 9.434 2.865 1.00 8.12 74 LEU A N 1
ATOM 539 C CA . LEU A 1 88 ? 3.633 8.251 2.103 1.00 8.63 74 LEU A CA 1
ATOM 540 C C . LEU A 1 88 ? 4.570 7.087 2.412 1.00 8.99 74 LEU A C 1
ATOM 541 O O . LEU A 1 88 ? 5.778 7.197 2.163 1.00 9.85 74 LEU A O 1
ATOM 546 N N . THR A 1 89 ? 4.034 5.965 2.861 1.00 8.36 75 THR A N 1
ATOM 547 C CA . THR A 1 89 ? 4.866 4.861 3.323 1.00 8.84 75 THR A CA 1
ATOM 548 C C . THR A 1 89 ? 5.440 4.057 2.176 1.00 8.54 75 THR A C 1
ATOM 549 O O . THR A 1 89 ? 6.561 3.568 2.266 1.00 9.75 75 THR A O 1
ATOM 553 N N . HIS A 1 90 ? 4.659 3.819 1.126 1.00 9.14 76 HIS A N 1
ATOM 554 C CA . HIS A 1 90 ? 5.087 2.929 0.063 1.00 9.69 76 HIS A CA 1
ATOM 555 C C . HIS A 1 90 ? 4.210 3.169 -1.148 1.00 9.45 76 HIS A C 1
ATOM 556 O O . HIS A 1 90 ? 3.078 3.658 -0.988 1.00 11.31 76 HIS A O 1
ATOM 563 N N . GLY A 1 91 ? 4.653 2.724 -2.323 1.00 9.55 77 GLY A N 1
ATOM 564 C CA . GLY A 1 91 ? 3.974 3.059 -3.559 1.00 10.78 77 GLY A CA 1
ATOM 565 C C . GLY A 1 91 ? 2.805 2.150 -3.957 1.00 10.53 77 GLY A C 1
ATOM 566 O O . GLY A 1 91 ? 2.474 2.131 -5.116 1.00 13.64 77 GLY A O 1
ATOM 567 N N . HIS A 1 92 ? 2.167 1.426 -3.044 1.00 10.92 78 HIS A N 1
ATOM 568 C CA . HIS A 1 92 ? 0.957 0.700 -3.400 1.00 10.86 78 HIS A CA 1
ATOM 569 C C . HIS A 1 92 ? -0.176 1.670 -3.678 1.00 9.35 78 HIS A C 1
ATOM 570 O O . HIS A 1 92 ? -0.303 2.717 -3.014 1.00 8.94 78 HIS A O 1
ATOM 577 N N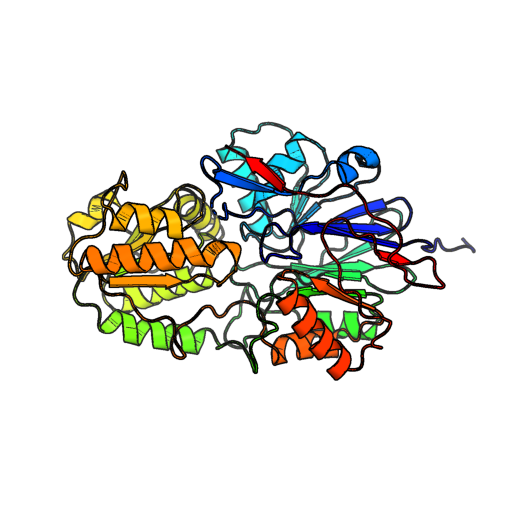 . GLU A 1 93 ? -1.083 1.289 -4.585 1.00 10.71 79 GLU A N 1
ATOM 578 C CA . GLU A 1 93 ? -2.303 2.090 -4.871 1.00 12.58 79 GLU A CA 1
ATOM 579 C C . GLU A 1 93 ? -3.102 2.358 -3.578 1.00 10.08 79 GLU A C 1
ATOM 580 O O . GLU A 1 93 ? -3.684 3.437 -3.457 1.00 9.84 79 GLU A O 1
ATOM 586 N N . HIS A 1 94 ? -3.114 1.392 -2.657 1.00 9.53 80 HIS A N 1
ATOM 587 C CA . HIS A 1 94 ? -3.866 1.526 -1.427 1.00 9.04 80 HIS A CA 1
ATOM 588 C C . HIS A 1 94 ? -3.194 2.487 -0.451 1.00 8.63 80 HIS A C 1
ATOM 589 O O . HIS A 1 94 ? -3.804 2.772 0.594 1.00 9.22 80 HIS A O 1
ATOM 596 N N . ALA A 1 95 ? -2.019 3.022 -0.769 1.00 7.97 81 ALA A N 1
ATOM 597 C CA . ALA A 1 95 ? -1.318 4.025 0.028 1.00 8.68 81 ALA A CA 1
ATOM 598 C C . ALA A 1 95 ? -1.132 5.350 -0.702 1.00 8.22 81 ALA A C 1
ATOM 599 O O . ALA A 1 95 ? -0.954 6.358 -0.029 1.00 9.43 81 ALA A O 1
ATOM 601 N N . ILE A 1 96 ? -1.054 5.351 -2.057 1.00 8.90 82 ILE A N 1
ATOM 602 C CA . ILE A 1 96 ? -0.760 6.618 -2.748 1.00 9.48 82 ILE A CA 1
ATOM 603 C C . ILE A 1 96 ? -1.771 6.951 -3.834 1.00 9.06 82 ILE A C 1
ATOM 604 O O . ILE A 1 96 ? -1.655 8.042 -4.412 1.00 9.92 82 ILE A O 1
ATOM 609 N N . GLY A 1 97 ? -2.775 6.115 -4.097 1.00 9.46 83 GLY A N 1
ATOM 610 C CA . GLY A 1 97 ? -3.632 6.366 -5.266 1.00 11.35 83 GLY A CA 1
ATOM 611 C C . GLY A 1 97 ? -4.498 7.614 -5.175 1.00 10.96 83 GLY A C 1
ATOM 612 O O . GLY A 1 97 ? -4.958 8.095 -6.231 1.00 13.43 83 GLY A O 1
ATOM 613 N N . ALA A 1 98 ? -4.742 8.145 -3.982 1.00 10.27 84 ALA A N 1
ATOM 614 C CA . ALA A 1 98 ? -5.535 9.370 -3.869 1.00 10.50 84 ALA A CA 1
ATOM 615 C C . ALA A 1 98 ? -4.686 10.644 -3.891 1.00 10.86 84 ALA A C 1
ATOM 616 O O . ALA A 1 98 ? -5.242 11.745 -3.831 1.00 11.22 84 ALA A O 1
ATOM 618 N N . VAL A 1 99 ? -3.353 10.541 -3.892 1.00 10.63 85 VAL A N 1
ATOM 619 C CA . VAL A 1 99 ? -2.530 11.732 -3.647 1.00 11.33 85 VAL A CA 1
ATOM 620 C C . VAL A 1 99 ? -2.811 12.858 -4.646 1.00 11.38 85 VAL A C 1
ATOM 621 O O . VAL A 1 99 ? -2.904 14.026 -4.252 1.00 12.02 85 VAL A O 1
ATOM 625 N N . SER A 1 100 ? -2.951 12.509 -5.924 1.00 11.97 86 SER A N 1
ATOM 626 C CA . SER A 1 100 ? -3.161 13.562 -6.924 1.00 13.75 86 SER A CA 1
ATOM 627 C C . SER A 1 100 ? -4.457 14.324 -6.666 1.00 12.78 86 SER A C 1
ATOM 628 O O . SER A 1 100 ? -4.544 15.562 -6.809 1.00 15.91 86 SER A O 1
ATOM 631 N N . TYR A 1 101 ? -5.483 13.593 -6.210 1.00 12.43 87 TYR A N 1
ATOM 632 C CA . TYR A 1 101 ? -6.774 14.183 -5.882 1.00 14.31 87 TYR A CA 1
ATOM 633 C C . TYR A 1 101 ? -6.705 15.059 -4.642 1.00 13.21 87 TYR A C 1
ATOM 634 O O . TYR A 1 101 ? -7.276 16.160 -4.603 1.00 15.48 87 TYR A O 1
ATOM 643 N N . VAL A 1 102 ? -5.905 14.659 -3.655 1.00 12.41 88 VAL A N 1
ATOM 644 C CA . VAL A 1 102 ? -5.684 15.488 -2.490 1.00 12.67 88 VAL A CA 1
ATOM 645 C C . VAL A 1 102 ? -5.016 16.804 -2.874 1.00 12.81 88 VAL A C 1
ATOM 646 O O . VAL A 1 102 ? -5.435 17.890 -2.424 1.00 13.82 88 VAL A O 1
ATOM 650 N N . LEU A 1 103 ? -3.954 16.695 -3.695 1.00 12.94 89 LEU A N 1
ATOM 651 C CA . LEU A 1 103 ? -3.191 17.857 -4.085 1.00 13.68 89 LEU A CA 1
ATOM 652 C C . LEU A 1 103 ? -4.024 18.808 -4.947 1.00 14.68 89 LEU A C 1
ATOM 653 O O . LEU A 1 103 ? -3.714 19.987 -5.047 1.00 18.17 89 LEU A O 1
ATOM 658 N N . GLU A 1 104 ? -5.098 18.361 -5.603 1.00 16.09 90 GLU A N 1
ATOM 659 C CA . GLU A 1 104 ? -5.948 19.332 -6.301 1.00 18.35 90 GLU A CA 1
ATOM 660 C C . GLU A 1 104 ? -6.752 20.212 -5.321 1.00 20.10 90 GLU A C 1
ATOM 661 O O . GLU A 1 104 ? -7.220 21.293 -5.707 1.00 25.32 90 GLU A O 1
ATOM 667 N N . GLN A 1 105 ? -6.934 19.769 -4.074 1.00 18.50 91 GLN A N 1
ATOM 668 C CA . GLN A 1 105 ? -7.672 20.483 -3.047 1.00 20.55 91 GLN A CA 1
ATOM 669 C C . GLN A 1 105 ? -6.800 21.290 -2.087 1.00 22.21 91 GLN A C 1
ATOM 670 O O . GLN A 1 105 ? -7.240 22.333 -1.601 1.00 24.02 91 GLN A O 1
ATOM 676 N N . ILE A 1 106 ? -5.646 20.731 -1.760 1.00 20.43 92 ILE A N 1
ATOM 677 C CA . ILE A 1 106 ? -4.786 21.360 -0.732 1.00 34.84 92 ILE A CA 1
ATOM 678 C C . ILE A 1 106 ? -3.339 21.321 -1.216 1.00 59.80 92 ILE A C 1
ATOM 679 O O . ILE A 1 106 ? -2.952 20.341 -1.843 1.00 39.33 92 ILE A O 1
ATOM 684 N N . ASP A 1 107 ? -2.574 22.373 -0.924 1.00 91.15 93 ASP A N 1
ATOM 685 C CA . ASP A 1 107 ? -1.144 22.453 -1.331 1.00 91.00 93 ASP A CA 1
ATOM 686 C C . ASP A 1 107 ? -0.238 22.193 -0.114 1.00 132.30 93 ASP A C 1
ATOM 687 O O . ASP A 1 107 ? 0.106 23.165 0.555 1.00 161.28 93 ASP A O 1
ATOM 689 N N . ALA A 1 108 ? 0.148 20.937 0.166 1.00 110.67 94 ALA A N 1
ATOM 690 C CA . ALA A 1 108 ? 1.071 20.594 1.266 1.00 89.53 94 ALA A CA 1
ATOM 691 C C . ALA A 1 108 ? 2.246 19.796 0.695 1.00 34.94 94 ALA A C 1
ATOM 692 O O . ALA A 1 108 ? 2.076 19.166 -0.328 1.00 19.83 94 ALA A O 1
ATOM 694 N N . PRO A 1 109 ? 3.388 19.781 1.382 1.00 16.39 95 PRO A N 1
ATOM 695 C CA . PRO A 1 109 ? 4.511 18.969 0.889 1.00 17.28 95 PRO A CA 1
ATOM 696 C C . PRO A 1 109 ? 4.200 17.472 0.983 1.00 13.83 95 PRO A C 1
ATOM 697 O O . PRO A 1 109 ? 3.449 17.028 1.867 1.00 13.63 95 PRO A O 1
ATOM 701 N N . VAL A 1 110 ? 4.827 16.718 0.074 1.00 12.85 96 VAL A N 1
ATOM 7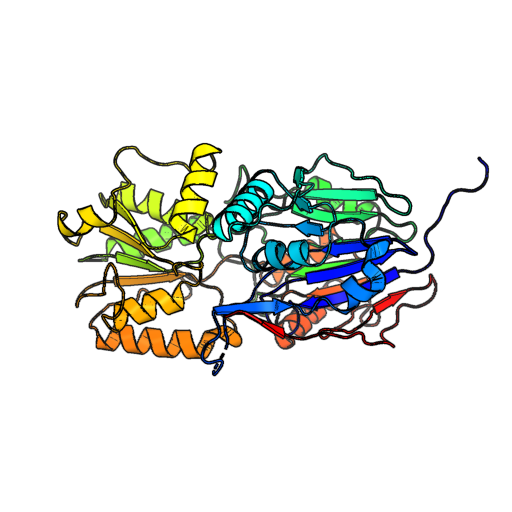02 C CA . VAL A 1 110 ? 4.663 15.279 -0.038 1.00 11.11 96 VAL A CA 1
ATOM 703 C C . VAL A 1 110 ? 5.997 14.640 0.269 1.00 10.95 96 VAL A C 1
ATOM 704 O O . VAL A 1 110 ? 6.968 14.838 -0.482 1.00 11.69 96 VAL A O 1
ATOM 708 N N . TYR A 1 111 ? 6.033 13.851 1.325 1.00 10.30 97 TYR A N 1
ATOM 709 C CA . TYR A 1 111 ? 7.229 13.193 1.774 1.00 10.28 97 TYR A CA 1
ATOM 710 C C . TYR A 1 111 ? 7.157 11.693 1.513 1.00 10.45 97 TYR A C 1
ATOM 711 O O . TYR A 1 111 ? 6.119 11.043 1.792 1.00 11.17 97 TYR A O 1
ATOM 720 N N . GLY A 1 112 ? 8.205 11.121 0.911 1.00 9.65 98 GLY A N 1
ATOM 721 C CA . GLY A 1 112 ? 8.197 9.684 0.687 1.00 9.53 98 GLY A CA 1
ATOM 722 C C . GLY A 1 112 ? 9.574 9.255 0.208 1.00 8.96 98 GLY A C 1
ATOM 723 O O . GLY A 1 112 ? 10.456 10.099 -0.001 1.00 9.74 98 GLY A O 1
ATOM 724 N N . SER A 1 113 ? 9.777 7.949 0.058 1.00 8.90 99 SER A N 1
ATOM 725 C CA . SER A 1 113 ? 11.052 7.458 -0.433 1.00 9.96 99 SER A CA 1
ATOM 726 C C . SER A 1 113 ? 11.228 7.853 -1.895 1.00 9.21 99 SER A C 1
ATOM 727 O O . SER A 1 113 ? 10.307 8.242 -2.608 1.00 10.33 99 SER A O 1
ATOM 730 N N . LYS A 1 114 ? 12.450 7.619 -2.382 1.00 10.78 100 LYS A N 1
ATOM 731 C CA . LYS A 1 114 ? 12.776 7.994 -3.786 1.00 12.54 100 LYS A CA 1
ATOM 732 C C . LYS A 1 114 ? 11.836 7.289 -4.782 1.00 11.73 100 LYS A C 1
ATOM 733 O O . LYS A 1 114 ? 11.412 7.913 -5.728 1.00 11.85 100 LYS A O 1
ATOM 739 N N . LEU A 1 115 ? 11.513 6.016 -4.537 1.00 10.77 101 LEU A N 1
ATOM 740 C CA . LEU A 1 115 ? 10.591 5.316 -5.439 1.00 10.99 101 LEU A CA 1
ATOM 741 C C . LEU A 1 115 ? 9.162 5.837 -5.294 1.00 10.11 101 LEU A C 1
ATOM 742 O O . LEU A 1 115 ? 8.481 6.048 -6.294 1.00 11.07 101 LEU A O 1
ATOM 747 N N . THR A 1 116 ? 8.714 6.009 -4.055 1.00 10.03 102 THR A N 1
ATOM 748 C CA . THR A 1 116 ? 7.341 6.473 -3.860 1.00 10.73 102 THR A CA 1
ATOM 749 C C . THR A 1 116 ? 7.137 7.821 -4.522 1.00 10.43 102 THR A C 1
ATOM 750 O O . THR A 1 116 ? 6.133 8.040 -5.206 1.00 11.73 102 THR A O 1
ATOM 754 N N . ILE A 1 117 ? 8.112 8.746 -4.382 1.00 10.81 103 ILE A N 1
ATOM 755 C CA . ILE A 1 117 ? 7.982 10.060 -5.002 1.00 11.50 103 ILE A CA 1
ATOM 756 C C . ILE A 1 117 ? 7.933 9.948 -6.521 1.00 12.27 103 ILE A C 1
ATOM 757 O O . ILE A 1 117 ? 7.133 10.620 -7.169 1.00 11.92 103 ILE A O 1
ATOM 762 N N . ALA A 1 118 ? 8.788 9.084 -7.087 1.00 12.29 104 ALA A N 1
ATOM 763 C CA . ALA A 1 118 ? 8.789 8.948 -8.548 1.00 13.76 104 ALA A CA 1
ATOM 764 C C . ALA A 1 118 ? 7.416 8.460 -8.996 1.00 12.63 104 ALA A C 1
ATOM 765 O O . ALA A 1 118 ? 6.914 8.828 -10.064 1.00 14.08 104 ALA A O 1
ATOM 767 N N . LEU A 1 119 ? 6.810 7.528 -8.232 1.00 12.51 105 LEU A N 1
ATOM 768 C CA . LEU A 1 119 ? 5.508 7.015 -8.654 1.00 12.68 105 LEU A CA 1
ATOM 769 C C . LEU A 1 119 ? 4.415 8.072 -8.551 1.00 11.75 105 LEU A C 1
ATOM 770 O O . LEU A 1 119 ? 3.513 8.097 -9.412 1.00 14.35 105 LEU A O 1
ATOM 775 N N . VAL A 1 120 ? 4.441 8.917 -7.508 1.00 12.11 106 VAL A N 1
ATOM 776 C CA . VAL A 1 120 ? 3.448 9.963 -7.399 1.00 12.00 106 VAL A CA 1
ATOM 777 C C . VAL A 1 120 ? 3.605 10.911 -8.591 1.00 13.68 106 VAL A C 1
ATOM 778 O O . VAL A 1 120 ? 2.618 11.333 -9.213 1.00 14.23 106 VAL A O 1
ATOM 782 N N . LYS A 1 121 ? 4.852 11.276 -8.934 1.00 14.11 107 LYS A N 1
ATOM 783 C CA . LYS A 1 121 ? 5.025 12.154 -10.094 1.00 16.39 107 LYS A CA 1
ATOM 784 C C . LYS A 1 121 ? 4.434 11.563 -11.365 1.00 20.59 107 LYS A C 1
ATOM 785 O O . LYS A 1 121 ? 3.859 12.321 -12.160 1.00 20.20 107 LYS A O 1
ATOM 791 N N . GLU A 1 122 ? 4.604 10.258 -11.600 1.00 22.98 108 GLU A N 1
ATOM 792 C CA . GLU A 1 122 ? 4.021 9.598 -12.766 1.00 71.89 108 GLU A CA 1
ATOM 793 C C . GLU A 1 122 ? 2.494 9.695 -12.720 1.00 32.10 108 GLU A C 1
ATOM 794 O O . GLU A 1 122 ? 1.872 9.932 -13.766 1.00 21.91 108 GLU A O 1
ATOM 800 N N . ALA A 1 123 ? 1.876 9.575 -11.519 1.00 17.27 109 ALA A N 1
ATOM 801 C CA . ALA A 1 123 ? 0.433 9.693 -11.436 1.00 17.67 109 ALA A CA 1
ATOM 802 C C . ALA A 1 123 ? -0.033 11.098 -11.811 1.00 15.95 109 ALA A C 1
ATOM 803 O O . ALA A 1 123 ? -1.030 11.277 -12.504 1.00 18.21 109 ALA A O 1
ATOM 805 N N . MET A 1 124 ? 0.678 12.108 -11.325 1.00 16.89 110 MET A N 1
ATOM 806 C CA . MET A 1 124 ? 0.358 13.499 -11.650 1.00 16.13 110 MET A CA 1
ATOM 807 C C . MET A 1 124 ? 0.491 13.746 -13.158 1.00 19.95 110 MET A C 1
ATOM 808 O O . MET A 1 124 ? -0.353 14.408 -13.775 1.00 20.65 110 MET A O 1
ATOM 813 N N . LYS A 1 125 ? 1.522 13.169 -13.773 1.00 19.11 111 LYS A N 1
ATOM 814 C CA . LYS A 1 125 ? 1.690 13.364 -15.206 1.00 26.93 111 LYS A CA 1
ATOM 815 C C . LYS A 1 125 ? 0.549 12.676 -15.962 1.00 25.46 111 LYS A C 1
ATOM 816 O O . LYS A 1 125 ? 0.040 13.214 -16.954 1.00 26.18 111 LYS A O 1
ATOM 819 N N . ALA A 1 126 ? 0.170 11.464 -15.539 1.00 25.65 112 ALA A N 1
ATOM 820 C CA . ALA A 1 126 ? -0.856 10.664 -16.203 1.00 25.45 112 ALA A CA 1
ATOM 821 C C . ALA A 1 126 ? -2.218 11.363 -16.180 1.00 24.54 112 ALA A C 1
ATOM 822 O O . ALA A 1 126 ? -3.010 11.206 -17.109 1.00 28.75 112 ALA A O 1
ATOM 824 N N . ARG A 1 127 ? -2.465 12.186 -15.150 1.00 21.30 113 ARG A N 1
ATOM 825 C CA . ARG A 1 127 ? -3.698 12.949 -15.066 1.00 23.58 113 ARG A CA 1
ATOM 826 C C . ARG A 1 127 ? -3.500 14.368 -15.595 1.00 22.27 113 ARG A C 1
ATOM 827 O O . ARG A 1 127 ? -4.447 15.158 -15.551 1.00 25.44 113 ARG A O 1
ATOM 835 N N . ASN A 1 128 ? -2.284 14.684 -16.072 1.00 24.59 114 ASN A N 1
ATOM 836 C CA . ASN A 1 128 ? -1.996 15.985 -16.678 1.00 26.30 114 ASN A CA 1
ATOM 837 C C . ASN A 1 128 ? -2.231 17.127 -15.685 1.00 27.60 114 ASN A C 1
ATOM 838 O O . ASN A 1 128 ? -2.763 18.185 -16.063 1.00 27.56 114 ASN A O 1
ATOM 843 N N . ILE A 1 129 ? -1.813 16.908 -14.426 1.00 25.47 115 ILE A N 1
ATOM 844 C CA . ILE A 1 129 ? -1.898 17.935 -13.398 1.00 31.32 115 ILE A CA 1
ATOM 845 C C . ILE A 1 129 ? -0.578 18.675 -13.430 1.00 59.75 115 ILE A C 1
ATOM 846 O O . ILE A 1 129 ? 0.467 18.037 -13.360 1.00 66.39 115 ILE A O 1
ATOM 851 N N . LYS A 1 130 ? -0.667 20.001 -13.582 1.00 79.12 116 LYS A N 1
ATOM 852 C CA . LYS A 1 130 ? 0.480 20.848 -13.856 1.00 137.71 116 LYS A CA 1
ATOM 853 C C . LYS A 1 130 ? 0.885 21.647 -12.616 1.00 96.38 116 LYS A C 1
ATOM 854 O O . LYS A 1 130 ? 1.989 22.185 -12.585 1.00 165.61 116 LYS A O 1
ATOM 856 N N . LYS A 1 131 ? 0.017 21.668 -11.590 1.00 91.02 117 LYS A N 1
ATOM 857 C CA . LYS A 1 131 ? 0.211 22.404 -10.345 1.00 89.65 117 LYS A CA 1
ATOM 858 C C . LYS A 1 131 ? 1.611 22.148 -9.779 1.00 39.10 117 LYS A C 1
ATOM 859 O O . LYS A 1 131 ? 2.109 21.025 -9.848 1.00 34.56 117 LYS A O 1
ATOM 861 N N . LYS A 1 132 ? 2.241 23.189 -9.208 1.00 48.44 118 LYS A N 1
ATOM 862 C CA . LYS A 1 132 ? 3.510 23.002 -8.520 1.00 53.46 118 LYS A CA 1
ATOM 863 C C . LYS A 1 132 ? 3.281 22.150 -7.267 1.00 28.18 118 LYS A C 1
ATOM 864 O O . LYS A 1 132 ? 2.423 22.486 -6.473 1.00 33.55 118 LYS A O 1
ATOM 866 N N . VAL A 1 133 ? 4.079 21.089 -7.105 1.00 24.55 119 VAL A N 1
ATOM 867 C CA . VAL A 1 133 ? 4.022 20.197 -5.962 1.00 20.19 119 VAL A CA 1
ATOM 868 C C . VAL A 1 133 ? 5.375 20.255 -5.275 1.00 16.09 119 VAL A C 1
ATOM 869 O O . VAL A 1 133 ? 6.430 20.168 -5.926 1.00 20.82 119 VAL A O 1
ATOM 873 N N . ARG A 1 134 ? 5.335 20.349 -3.961 1.00 14.53 120 ARG A N 1
ATOM 874 C CA . ARG A 1 134 ? 6.564 20.292 -3.182 1.00 13.68 120 ARG A CA 1
ATOM 875 C C . ARG A 1 134 ? 6.839 18.860 -2.748 1.00 13.32 120 ARG A C 1
ATOM 876 O O . ARG A 1 134 ? 6.366 18.422 -1.723 1.00 20.90 120 ARG A O 1
ATOM 884 N N . TYR A 1 135 ? 7.595 18.106 -3.529 1.00 10.72 121 TYR A N 1
ATOM 885 C CA . TYR A 1 135 ? 8.041 16.765 -3.137 1.00 10.45 121 TYR A CA 1
ATOM 886 C C . TYR A 1 135 ? 9.249 16.880 -2.254 1.00 10.10 121 TYR A C 1
ATOM 887 O O . TYR A 1 135 ? 10.130 17.732 -2.486 1.00 11.74 121 TYR A O 1
ATOM 896 N N . TYR A 1 136 ? 9.343 15.988 -1.272 1.00 10.34 122 TYR A N 1
ATOM 897 C CA . TYR A 1 136 ? 10.537 15.918 -0.451 1.00 10.27 122 TYR A CA 1
ATOM 898 C C . TYR A 1 136 ? 10.894 14.453 -0.273 1.00 10.75 122 TYR A C 1
ATOM 899 O O . TYR A 1 136 ? 10.214 13.695 0.461 1.00 12.46 122 TYR A O 1
ATOM 908 N N . THR A 1 137 ? 11.972 14.019 -0.929 1.00 10.63 123 THR A N 1
ATOM 909 C CA . THR A 1 137 ? 12.415 12.645 -0.780 1.00 10.70 123 THR A CA 1
ATOM 910 C C . THR A 1 137 ? 13.040 12.466 0.608 1.00 10.79 123 THR A C 1
ATOM 911 O O . THR A 1 137 ? 13.901 13.258 1.033 1.00 13.27 123 THR A O 1
ATOM 915 N N . VAL A 1 138 ? 12.655 11.394 1.294 1.00 10.83 124 VAL A N 1
ATOM 916 C CA . VAL A 1 138 ? 13.206 11.028 2.583 1.00 11.38 124 VAL A CA 1
ATOM 917 C C . VAL A 1 138 ? 13.746 9.616 2.500 1.00 11.67 124 VAL A C 1
ATOM 918 O O . VAL A 1 138 ? 13.386 8.834 1.612 1.00 11.76 124 VAL A O 1
ATOM 922 N N . ASN A 1 139 ? 14.651 9.306 3.411 1.00 12.06 125 ASN A N 1
ATOM 923 C CA . ASN A 1 139 ? 15.085 7.941 3.634 1.00 12.17 125 ASN A CA 1
ATOM 924 C C . ASN A 1 139 ? 15.123 7.716 5.137 1.00 11.59 125 ASN A C 1
ATOM 925 O O . ASN A 1 139 ? 14.727 8.570 5.955 1.00 11.98 125 ASN A O 1
ATOM 930 N N . HIS A 1 140 ? 15.669 6.552 5.551 1.00 12.19 126 HIS A N 1
ATOM 931 C CA . HIS A 1 140 ? 15.670 6.207 6.960 1.00 13.12 126 HIS A CA 1
ATOM 932 C C . HIS A 1 140 ? 16.594 7.068 7.826 1.00 12.72 126 HIS A C 1
ATOM 933 O O . HIS A 1 140 ? 16.541 6.966 9.041 1.00 15.54 126 HIS A O 1
ATOM 940 N N . ASP A 1 141 ? 17.434 7.904 7.218 1.00 13.81 127 ASP A N 1
ATOM 941 C CA . ASP A 1 141 ? 18.256 8.859 7.966 1.00 14.98 127 ASP A CA 1
ATOM 942 C C . ASP A 1 141 ? 17.618 10.247 8.035 1.00 14.68 127 ASP A C 1
ATOM 943 O O . ASP A 1 141 ? 18.123 11.123 8.721 1.00 17.89 127 ASP A O 1
ATOM 948 N N . SER A 1 142 ? 16.458 10.459 7.404 1.00 12.82 128 SER A N 1
ATOM 949 C CA . SER A 1 142 ? 15.878 11.789 7.380 1.00 13.47 128 SER A CA 1
ATOM 950 C C . SER A 1 142 ? 15.161 12.084 8.689 1.00 12.42 128 SER A C 1
ATOM 951 O O . SER A 1 142 ? 14.465 11.222 9.224 1.00 13.92 128 SER A O 1
ATOM 954 N N . ILE A 1 143 ? 15.304 13.328 9.164 1.00 13.67 129 ILE A N 1
ATOM 955 C CA . ILE A 1 143 ? 14.502 13.780 10.298 1.00 14.72 129 ILE A CA 1
ATOM 956 C C . ILE A 1 143 ? 13.897 15.110 9.869 1.00 13.77 129 ILE A C 1
ATOM 957 O O . ILE A 1 143 ? 14.603 16.090 9.566 1.00 16.96 129 ILE A O 1
ATOM 962 N N . MET A 1 144 ? 12.585 15.108 9.699 1.00 13.68 130 MET A N 1
ATOM 963 C CA . MET A 1 144 ? 11.871 16.294 9.249 1.00 14.99 130 MET A CA 1
ATOM 964 C C . MET A 1 144 ? 11.406 17.052 10.484 1.00 14.99 130 MET A C 1
ATOM 965 O O . MET A 1 144 ? 10.724 16.489 11.341 1.00 17.48 130 MET A O 1
ATOM 970 N N . ARG A 1 145 ? 11.804 18.324 10.581 1.00 17.25 131 ARG A N 1
ATOM 971 C CA . ARG A 1 145 ? 11.538 19.099 11.790 1.00 18.70 131 ARG A CA 1
ATOM 972 C C . ARG A 1 145 ? 10.414 20.091 11.532 1.00 18.18 131 ARG A C 1
ATOM 973 O O . ARG A 1 145 ? 10.410 20.793 10.528 1.00 22.12 131 ARG A O 1
ATOM 981 N N . PHE A 1 146 ? 9.423 20.055 12.429 1.00 16.34 132 PHE A N 1
ATOM 982 C CA . PHE A 1 146 ? 8.270 20.946 12.353 1.00 16.89 132 PHE A CA 1
ATOM 983 C C . PHE A 1 146 ? 8.252 21.781 13.631 1.00 20.95 132 PHE A C 1
ATOM 984 O O . PHE A 1 146 ? 9.161 21.695 14.456 1.00 22.99 132 PHE A O 1
ATOM 992 N N . LYS A 1 147 ? 7.195 22.565 13.842 1.00 18.49 133 LYS A N 1
ATOM 993 C CA . LYS A 1 147 ? 7.158 23.411 15.042 1.00 25.00 133 LYS A CA 1
ATOM 994 C C . LYS A 1 147 ? 7.025 22.556 16.316 1.00 18.92 133 LYS A C 1
ATOM 995 O O . LYS A 1 147 ? 7.597 22.893 17.361 1.00 26.75 133 LYS A O 1
ATOM 1001 N N . ASN A 1 148 ? 6.163 21.516 16.276 1.00 18.65 134 ASN A N 1
ATOM 1002 C CA . ASN A 1 148 ? 5.699 20.847 17.482 1.00 20.34 134 ASN A CA 1
ATOM 1003 C C . ASN A 1 148 ? 6.375 19.501 17.665 1.00 21.44 134 ASN A C 1
ATOM 1004 O O . ASN A 1 148 ? 6.365 18.971 18.757 1.00 20.68 134 ASN A O 1
ATOM 1009 N N . VAL A 1 149 ? 6.887 18.949 16.561 1.00 16.76 135 VAL A N 1
ATOM 1010 C CA . VAL A 1 149 ? 7.345 17.574 16.517 1.00 14.79 135 VAL A CA 1
ATOM 1011 C C . VAL A 1 149 ? 8.470 17.508 15.485 1.00 14.06 135 VAL A C 1
ATOM 1012 O O . VAL A 1 149 ? 8.597 18.314 14.565 1.00 15.65 135 VAL A O 1
ATOM 1016 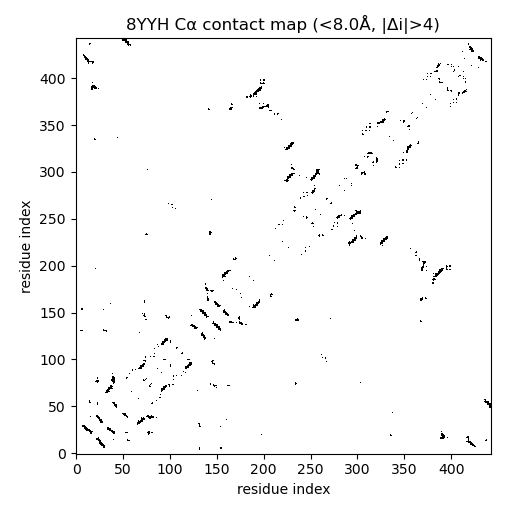N N . ASN A 1 150 ? 9.151 16.359 15.582 1.00 14.94 136 ASN A N 1
ATOM 1017 C CA . ASN A 1 150 ? 10.043 15.871 14.535 1.00 14.90 136 ASN A CA 1
ATOM 1018 C C . ASN A 1 150 ? 9.478 14.549 14.019 1.00 13.23 136 ASN A C 1
ATOM 1019 O O . ASN A 1 150 ? 8.849 13.839 14.770 1.00 14.21 136 ASN A O 1
ATOM 1024 N N . VAL A 1 151 ? 9.762 14.241 12.766 1.00 12.25 137 VAL A N 1
ATOM 1025 C CA . VAL A 1 151 ? 9.280 13.029 12.133 1.00 11.12 137 VAL A CA 1
ATOM 1026 C C . VAL A 1 151 ? 10.502 12.309 11.573 1.00 12.48 137 VAL A C 1
ATOM 1027 O O . VAL A 1 151 ? 11.279 12.860 10.788 1.00 12.75 137 VAL A O 1
ATOM 1031 N N . SER A 1 152 ? 10.613 11.015 11.940 1.00 11.60 138 SER A N 1
ATOM 1032 C CA . SER A 1 152 ? 11.694 10.196 11.403 1.00 11.47 138 SER A CA 1
ATOM 1033 C C . SER A 1 152 ? 11.055 8.988 10.714 1.00 11.42 138 SER A C 1
ATOM 1034 O O . SER A 1 152 ? 9.828 8.822 10.729 1.00 10.69 138 SER A O 1
ATOM 1037 N N . PHE A 1 153 ? 11.905 8.141 10.126 1.00 11.13 139 PHE A N 1
ATOM 1038 C CA . PHE A 1 153 ? 11.433 7.082 9.251 1.00 9.86 139 PHE A CA 1
ATOM 1039 C C . PHE A 1 153 ? 12.290 5.855 9.472 1.00 10.82 139 PHE A C 1
ATOM 1040 O O . PHE A 1 153 ? 13.454 5.958 9.871 1.00 14.19 139 PHE A O 1
ATOM 1048 N N . PHE A 1 154 ? 11.798 4.680 9.110 1.00 10.01 140 PHE A N 1
ATOM 1049 C CA . PHE A 1 154 ? 12.557 3.432 9.236 1.00 10.40 140 PHE A CA 1
ATOM 1050 C C . PHE A 1 154 ? 12.104 2.524 8.094 1.00 10.21 140 PHE A C 1
ATOM 1051 O O . PHE A 1 154 ? 10.946 2.453 7.721 1.00 9.94 140 PHE A O 1
ATOM 1059 N N . ASN A 1 155 ? 13.063 1.776 7.534 1.00 10.45 141 ASN A N 1
ATOM 1060 C CA . ASN A 1 155 ? 12.750 0.816 6.473 1.00 10.41 141 ASN A CA 1
ATOM 1061 C C . ASN A 1 155 ? 11.871 -0.314 6.961 1.00 9.98 141 ASN A C 1
ATOM 1062 O O . ASN A 1 155 ? 12.115 -0.888 8.016 1.00 11.53 141 ASN A O 1
ATOM 1067 N N . THR A 1 156 ? 10.855 -0.631 6.143 1.00 10.09 142 THR A N 1
ATOM 1068 C CA . THR A 1 156 ? 9.982 -1.792 6.329 1.00 9.65 142 THR A CA 1
ATOM 1069 C C . THR A 1 156 ? 10.070 -2.717 5.131 1.00 9.44 142 THR A C 1
ATOM 1070 O O . THR A 1 156 ? 10.644 -2.374 4.090 1.00 10.70 142 THR A O 1
ATOM 1074 N N . THR A 1 157 ? 9.510 -3.914 5.275 1.00 10.41 143 THR A N 1
ATOM 1075 C CA . THR A 1 157 ? 9.463 -4.888 4.180 1.00 10.88 143 THR A CA 1
ATOM 1076 C C . THR A 1 157 ? 8.045 -4.974 3.644 1.00 10.81 143 THR A C 1
ATOM 1077 O O . THR A 1 157 ? 7.161 -5.522 4.310 1.00 11.13 143 THR A O 1
ATOM 1081 N N . ALA A 1 158 ? 7.855 -4.434 2.432 1.00 11.14 144 ALA A N 1
ATOM 1082 C CA . ALA A 1 158 ? 6.570 -4.413 1.723 1.00 10.90 144 ALA A CA 1
ATOM 1083 C C . ALA A 1 158 ? 6.702 -5.197 0.408 1.00 10.92 144 ALA A C 1
ATOM 1084 O O . ALA A 1 158 ? 7.760 -5.698 0.071 1.00 11.58 144 ALA A O 1
ATOM 1086 N N . SER A 1 159 ? 5.596 -5.298 -0.340 1.00 10.53 145 SER A N 1
ATOM 1087 C CA . SER A 1 159 ? 5.621 -5.963 -1.648 1.00 11.41 145 SER A CA 1
ATOM 1088 C C . SER A 1 159 ? 6.260 -5.060 -2.705 1.00 9.72 145 SER A C 1
ATOM 1089 O O . SER A 1 159 ? 6.506 -5.521 -3.841 1.00 10.87 145 SER A O 1
ATOM 1092 N N . ILE A 1 160 ? 6.525 -3.790 -2.376 1.00 10.65 146 ILE A N 1
ATOM 1093 C CA . ILE A 1 160 ? 7.260 -2.839 -3.209 1.00 10.43 146 ILE A CA 1
ATOM 1094 C C . ILE A 1 160 ? 8.456 -2.391 -2.400 1.00 10.29 146 ILE A C 1
ATOM 1095 O O . ILE A 1 160 ? 8.319 -2.258 -1.189 1.00 11.11 146 ILE A O 1
ATOM 1100 N N . PRO A 1 161 ? 9.619 -2.158 -3.014 1.00 10.52 147 PRO A N 1
ATOM 1101 C CA . PRO A 1 161 ? 10.795 -1.748 -2.261 1.00 11.90 147 PRO A CA 1
ATOM 1102 C C . PRO A 1 161 ? 10.681 -0.292 -1.798 1.00 10.17 147 PRO A C 1
ATOM 1103 O O . PRO A 1 161 ? 9.779 0.463 -2.199 1.00 11.76 147 PRO A O 1
ATOM 1107 N N . ASP A 1 162 ? 11.646 0.074 -0.957 1.00 11.17 148 ASP A N 1
ATOM 1108 C CA . ASP A 1 162 ? 11.784 1.455 -0.495 1.00 12.18 148 ASP A CA 1
ATOM 1109 C C . ASP A 1 162 ? 10.497 1.887 0.211 1.00 10.91 148 ASP A C 1
ATOM 1110 O O . ASP A 1 162 ? 9.938 2.976 -0.024 1.00 11.53 148 ASP A O 1
ATOM 1115 N N . SER A 1 163 ? 10.061 1.052 1.148 1.00 9.70 149 SER A N 1
ATOM 1116 C CA . SER A 1 163 ? 8.947 1.385 2.023 1.00 9.07 149 SER A CA 1
ATOM 1117 C C . SER A 1 163 ? 9.477 1.883 3.343 1.00 8.60 149 SER A C 1
ATOM 1118 O O . SER A 1 163 ? 10.504 1.413 3.838 1.00 9.55 149 SER A O 1
ATOM 1121 N N . LEU A 1 164 ? 8.738 2.802 3.944 1.00 8.66 150 LEU A N 1
ATOM 1122 C CA . LEU A 1 164 ? 9.121 3.429 5.192 1.00 8.88 150 LEU A CA 1
ATOM 1123 C C . LEU A 1 164 ? 7.979 3.441 6.191 1.00 8.75 150 LEU A C 1
ATOM 1124 O O . LEU A 1 164 ? 6.849 3.768 5.822 1.00 10.65 150 LEU A O 1
ATOM 1129 N N . GLY A 1 165 ? 8.296 3.125 7.426 1.00 8.68 151 GLY A N 1
ATOM 1130 C CA . GLY A 1 165 ? 7.394 3.441 8.521 1.00 9.21 151 GLY A CA 1
ATOM 1131 C C . GLY A 1 165 ? 7.667 4.869 8.962 1.00 9.37 151 GLY A C 1
ATOM 1132 O O . GLY A 1 165 ? 8.751 5.429 8.713 1.00 9.93 151 GLY A O 1
ATOM 1133 N N . VAL A 1 166 ? 6.696 5.479 9.647 1.00 8.96 152 VAL A N 1
ATOM 1134 C CA . VAL A 1 166 ? 6.769 6.882 10.031 1.00 9.25 152 VAL A CA 1
ATOM 1135 C C . VAL A 1 166 ? 6.728 6.933 11.540 1.00 9.95 152 VAL A C 1
ATOM 1136 O O . VAL A 1 166 ? 5.912 6.295 12.197 1.00 10.81 152 VAL A O 1
ATOM 1140 N N . CYS A 1 167 ? 7.608 7.753 12.132 1.00 10.09 153 CYS A N 1
ATOM 1141 C CA . CYS A 1 167 ? 7.668 7.919 13.575 1.00 10.38 153 CYS A CA 1
ATOM 1142 C C . CYS A 1 167 ? 7.571 9.398 13.927 1.00 10.86 153 CYS A C 1
ATOM 1143 O O . CYS A 1 167 ? 8.512 10.162 13.668 1.00 12.14 153 CYS A O 1
ATOM 1146 N N . ILE A 1 168 ? 6.430 9.806 14.485 1.00 10.51 154 ILE A N 1
ATOM 1147 C CA . ILE A 1 168 ? 6.235 11.188 14.895 1.00 10.71 154 ILE A CA 1
ATOM 1148 C C . ILE A 1 168 ? 6.616 11.289 16.374 1.00 11.21 154 ILE A C 1
ATOM 1149 O O . ILE A 1 168 ? 6.018 10.660 17.248 1.00 11.75 154 ILE A O 1
ATOM 1154 N N . HIS A 1 169 ? 7.648 12.110 16.637 1.00 11.87 155 HIS A N 1
ATOM 1155 C CA . HIS A 1 169 ? 8.173 12.211 18.005 1.00 13.00 155 HIS A CA 1
ATOM 1156 C C . HIS A 1 169 ? 7.422 13.306 18.767 1.00 12.69 155 HIS A C 1
ATOM 1157 O O . HIS A 1 169 ? 7.373 14.447 18.311 1.00 15.26 155 HIS A O 1
ATOM 1164 N N . THR A 1 170 ? 6.826 12.957 19.897 1.00 13.25 156 THR A N 1
ATOM 1165 C CA . THR A 1 170 ? 6.104 13.909 20.741 1.00 13.66 156 THR A CA 1
ATOM 1166 C C . THR A 1 170 ? 6.667 13.837 22.153 1.00 13.54 156 THR A C 1
ATOM 1167 O O . THR A 1 170 ? 7.377 12.897 22.542 1.00 13.87 156 THR A O 1
ATOM 1171 N N . SER A 1 171 ? 6.273 14.817 22.977 1.00 14.13 157 SER A N 1
ATOM 1172 C CA . SER A 1 171 ? 6.734 14.788 24.359 1.00 15.37 157 SER A CA 1
ATOM 1173 C C . SER A 1 171 ? 6.093 13.672 25.180 1.00 14.69 157 SER A C 1
ATOM 1174 O O . SER A 1 171 ? 6.528 13.418 26.302 1.00 17.23 157 SER A O 1
ATOM 1177 N N . TYR A 1 172 ? 5.054 13.000 24.653 1.00 13.71 158 TYR A N 1
ATOM 1178 C CA . TYR A 1 172 ? 4.483 11.845 25.306 1.00 13.57 158 TYR A CA 1
ATOM 1179 C C . TYR A 1 172 ? 5.108 10.519 24.863 1.00 14.83 158 TYR A C 1
ATOM 1180 O O . TYR A 1 172 ? 4.745 9.477 25.378 1.00 15.71 158 TYR A O 1
ATOM 1189 N N . GLY A 1 173 ? 6.044 10.590 23.895 1.00 13.22 159 GLY A N 1
ATOM 1190 C CA . GLY A 1 173 ? 6.516 9.397 23.235 1.00 14.18 159 GLY A CA 1
ATOM 1191 C C . GLY A 1 173 ? 6.134 9.421 21.759 1.00 12.35 159 GLY A C 1
ATOM 1192 O O . GLY A 1 173 ? 5.434 10.299 21.266 1.00 13.55 159 GLY A O 1
ATOM 1193 N N . SER A 1 174 ? 6.581 8.410 21.015 1.00 12.02 160 SER A N 1
ATOM 1194 C CA A SER A 1 174 ? 6.406 8.475 19.568 0.50 11.59 160 SER A CA 1
ATOM 1195 C CA B SER A 1 174 ? 6.440 8.384 19.564 0.50 11.95 160 SER A CA 1
ATOM 1196 C C . SER A 1 174 ? 5.056 7.894 19.160 1.00 10.43 160 SER A C 1
ATOM 1197 O O . SER A 1 174 ? 4.510 7.012 19.812 1.00 11.15 160 SER A O 1
ATOM 1202 N N . ILE A 1 175 ? 4.586 8.378 18.018 1.00 10.21 161 ILE A N 1
ATOM 1203 C CA . ILE A 1 175 ? 3.406 7.844 17.336 1.00 9.11 161 ILE A CA 1
ATOM 1204 C C . ILE A 1 175 ? 3.986 7.184 16.107 1.00 8.80 161 ILE A C 1
ATOM 1205 O O . ILE A 1 175 ? 4.540 7.845 15.229 1.00 10.29 161 ILE A O 1
ATOM 1210 N N . VAL A 1 176 ? 3.876 5.857 16.031 1.00 9.29 162 VAL A N 1
ATOM 1211 C CA . VAL A 1 176 ? 4.481 5.038 14.993 1.00 9.91 162 VAL A CA 1
ATOM 1212 C C . VAL A 1 176 ? 3.405 4.505 14.071 1.00 8.86 162 VAL A C 1
ATOM 1213 O O . VAL A 1 176 ? 2.470 3.863 14.530 1.00 9.95 162 VAL A O 1
ATOM 1217 N N . TYR A 1 177 ? 3.568 4.725 12.787 1.00 9.01 163 TYR A N 1
ATOM 1218 C CA . TYR A 1 177 ? 2.668 4.196 11.771 1.00 8.49 163 TYR A CA 1
ATOM 1219 C C . TYR A 1 177 ? 3.458 3.269 10.867 1.00 8.45 163 TYR A C 1
ATOM 1220 O O . TYR A 1 177 ? 4.447 3.658 10.260 1.00 9.17 163 TYR A O 1
ATOM 1229 N N . THR A 1 178 ? 3.052 1.995 10.798 1.00 8.52 164 THR A N 1
ATOM 1230 C CA . THR A 1 178 ? 3.875 0.977 10.144 1.00 9.44 164 THR A CA 1
ATOM 1231 C C . THR A 1 178 ? 3.747 0.961 8.624 1.00 9.56 164 THR A C 1
ATOM 1232 O O . THR A 1 178 ? 4.666 0.500 7.963 1.00 11.49 164 THR A O 1
ATOM 1236 N N . GLY A 1 179 ? 2.585 1.376 8.090 1.00 9.30 165 GLY A N 1
ATOM 1237 C CA . GLY A 1 179 ? 2.227 0.990 6.732 1.00 11.68 165 GLY A CA 1
ATOM 1238 C C . GLY A 1 179 ? 2.212 -0.529 6.606 1.00 9.97 165 GLY A C 1
ATOM 1239 O O . GLY A 1 179 ? 2.035 -1.270 7.576 1.00 11.30 165 GLY A O 1
ATOM 1240 N N . GLU A 1 180 ? 2.356 -1.022 5.375 1.00 11.11 166 GLU A N 1
ATOM 1241 C CA . GLU A 1 180 ? 2.395 -2.467 5.121 1.00 12.01 166 GLU A CA 1
ATOM 1242 C C . GLU A 1 180 ? 3.763 -2.989 5.534 1.00 12.17 166 GLU A C 1
ATOM 1243 O O . GLU A 1 180 ? 4.801 -2.441 5.158 1.00 12.29 166 GLU A O 1
ATOM 1249 N N . PHE A 1 181 ? 3.793 -4.136 6.237 1.00 12.01 167 PHE A N 1
ATOM 1250 C CA . PHE A 1 181 ? 5.058 -4.752 6.541 1.00 11.87 167 PHE A CA 1
ATOM 1251 C C . PHE A 1 181 ? 4.843 -6.238 6.731 1.00 12.99 167 PHE A C 1
ATOM 1252 O O . PHE A 1 181 ? 3.734 -6.660 7.089 1.00 14.06 167 PHE A O 1
ATOM 1260 N N . LYS A 1 182 ? 5.950 -6.961 6.629 1.00 14.04 168 LYS A N 1
ATOM 1261 C CA . LYS A 1 182 ? 6.058 -8.348 7.049 1.00 14.07 168 LYS A CA 1
ATOM 1262 C C . LYS A 1 182 ? 7.498 -8.530 7.523 1.00 13.23 168 LYS A C 1
ATOM 1263 O O . LYS A 1 182 ? 8.329 -7.617 7.403 1.00 14.76 168 LYS A O 1
ATOM 1269 N N . PHE A 1 183 ? 7.821 -9.686 8.137 1.00 13.65 169 PHE A N 1
ATOM 1270 C CA . PHE A 1 183 ? 9.199 -9.967 8.520 1.00 14.05 169 PHE A CA 1
ATOM 1271 C C . PHE A 1 183 ? 9.598 -11.249 7.791 1.00 15.67 169 PHE A C 1
ATOM 1272 O O . PHE A 1 183 ? 9.189 -12.334 8.191 1.00 25.22 169 PHE A O 1
ATOM 1280 N N . ASP A 1 184 ? 10.438 -11.091 6.769 1.00 12.84 170 ASP A N 1
ATOM 1281 C CA . ASP A 1 184 ? 10.758 -12.189 5.873 1.00 13.22 170 ASP A CA 1
ATOM 1282 C C . ASP A 1 184 ? 12.252 -12.111 5.651 1.00 13.51 170 ASP A C 1
ATOM 1283 O O . ASP A 1 184 ? 12.756 -11.190 5.011 1.00 16.04 170 ASP A O 1
ATOM 1288 N N . GLN A 1 185 ? 12.991 -13.081 6.202 1.00 15.50 171 GLN A N 1
ATOM 1289 C CA . GLN A 1 185 ? 14.445 -13.064 6.121 1.00 17.22 171 GLN A CA 1
ATOM 1290 C C . GLN A 1 185 ? 14.986 -13.310 4.704 1.00 17.68 171 GLN A C 1
ATOM 1291 O O . GLN A 1 185 ? 16.171 -13.108 4.468 1.00 21.10 171 GLN A O 1
ATOM 1297 N N . SER A 1 186 ? 14.135 -13.737 3.760 1.00 14.83 172 SER A N 1
ATOM 1298 C CA . SER A 1 186 ? 14.565 -13.982 2.384 1.00 15.82 172 SER A CA 1
ATOM 1299 C C . SER A 1 186 ? 14.552 -12.708 1.531 1.00 16.93 172 SER A C 1
ATOM 1300 O O . SER A 1 186 ? 15.063 -12.737 0.414 1.00 20.59 172 SER A O 1
ATOM 1303 N N . LEU A 1 187 ? 13.965 -11.611 2.018 1.00 16.10 173 LEU A N 1
ATOM 1304 C CA . LEU A 1 187 ? 13.910 -10.342 1.305 1.00 16.74 173 LEU A CA 1
ATOM 1305 C C . LEU A 1 187 ? 15.005 -9.436 1.858 1.00 19.01 173 LEU A C 1
ATOM 1306 O O . LEU A 1 187 ? 15.071 -9.190 3.074 1.00 24.35 173 LEU A O 1
ATOM 1311 N N . HIS A 1 188 ? 15.841 -8.907 0.960 1.00 18.35 174 HIS A N 1
ATOM 1312 C CA . HIS A 1 188 ? 17.001 -8.110 1.352 1.00 17.77 174 HIS A CA 1
ATOM 1313 C C . HIS A 1 188 ? 17.048 -6.866 0.467 1.00 17.88 174 HIS A C 1
ATOM 1314 O O . HIS A 1 188 ? 16.083 -6.506 -0.214 1.00 16.35 174 HIS A O 1
ATOM 1321 N N . GLY A 1 189 ? 18.205 -6.207 0.406 1.00 19.34 175 GLY A N 1
ATOM 1322 C CA . GLY A 1 189 ? 18.395 -5.018 -0.402 1.00 19.07 175 GLY A CA 1
ATOM 1323 C C . GLY A 1 189 ? 17.401 -3.926 -0.019 1.00 15.59 175 GLY A C 1
ATOM 1324 O O . GLY A 1 189 ? 17.272 -3.564 1.154 1.00 17.04 175 GLY A O 1
ATOM 1325 N N . HIS A 1 190 ? 16.640 -3.457 -1.022 1.00 15.42 176 HIS A N 1
ATOM 1326 C CA . HIS A 1 190 ? 15.689 -2.373 -0.777 1.00 13.91 176 HIS A CA 1
ATOM 1327 C C . HIS A 1 190 ? 14.408 -2.829 -0.083 1.00 12.12 176 HIS A C 1
ATOM 1328 O O . HIS A 1 190 ? 13.504 -1.994 0.060 1.00 13.56 176 HIS A O 1
ATOM 1335 N N . TYR A 1 191 ? 14.344 -4.115 0.264 1.00 12.50 177 TYR A N 1
ATOM 1336 C CA . TYR A 1 191 ? 13.255 -4.652 1.056 1.00 11.85 177 TYR A CA 1
ATOM 1337 C C . TYR A 1 191 ? 13.668 -4.904 2.500 1.00 12.05 177 TYR A C 1
ATOM 1338 O O . TYR A 1 191 ? 12.823 -5.287 3.297 1.00 13.71 177 TYR A O 1
ATOM 1347 N N . ALA A 1 192 ? 14.964 -4.735 2.844 1.00 14.22 178 ALA A N 1
ATOM 1348 C CA . ALA A 1 192 ? 15.456 -5.117 4.172 1.00 13.75 178 ALA A CA 1
ATOM 1349 C C . ALA A 1 192 ? 14.865 -4.205 5.251 1.00 12.60 178 ALA A C 1
ATOM 1350 O O . ALA A 1 192 ? 14.853 -2.968 5.126 1.00 14.81 178 ALA A O 1
ATOM 1352 N N . PRO A 1 193 ? 14.351 -4.758 6.373 1.00 12.99 179 PRO A N 1
ATOM 1353 C CA . PRO A 1 193 ? 13.733 -3.943 7.416 1.00 13.33 179 PRO A CA 1
ATOM 1354 C C . PRO A 1 193 ? 14.815 -3.395 8.345 1.00 13.19 179 PRO A C 1
ATOM 1355 O O . PRO A 1 193 ? 15.851 -4.024 8.579 1.00 15.49 179 PRO A O 1
ATOM 1359 N N . ASP A 1 194 ? 14.551 -2.238 8.941 1.00 13.06 180 ASP A N 1
ATOM 1360 C CA . ASP A 1 194 ? 15.436 -1.606 9.919 1.00 13.19 180 ASP A CA 1
ATOM 1361 C C . ASP A 1 194 ? 15.186 -2.122 11.325 1.00 13.36 180 ASP A C 1
ATOM 1362 O O . ASP A 1 194 ? 14.653 -1.434 12.196 1.00 13.96 180 ASP A O 1
ATOM 1367 N N . LEU A 1 195 ? 15.609 -3.361 11.584 1.00 14.42 181 LEU A N 1
ATOM 1368 C CA . LEU A 1 195 ? 15.262 -3.990 12.865 1.00 15.40 181 LEU A CA 1
ATOM 1369 C C . LEU A 1 195 ? 15.895 -3.291 14.070 1.00 14.24 181 LEU A C 1
ATOM 1370 O O . LEU A 1 195 ? 15.254 -3.152 15.112 1.00 14.71 181 LEU A O 1
ATOM 1375 N N . LYS A 1 196 ? 17.155 -2.841 13.907 1.00 15.86 182 LYS A N 1
ATOM 1376 C CA . LYS A 1 196 ? 17.845 -2.181 15.015 1.00 16.69 182 LYS A CA 1
ATOM 1377 C C . LYS A 1 196 ? 17.183 -0.823 15.285 1.00 15.19 182 LYS A C 1
ATOM 1378 O O . LYS A 1 196 ? 16.998 -0.430 16.444 1.00 16.99 182 LYS A O 1
ATOM 1380 N N . ARG A 1 197 ? 16.873 -0.072 14.216 1.00 15.07 183 ARG A N 1
ATOM 1381 C CA . ARG A 1 197 ? 16.211 1.210 14.405 1.00 15.84 183 ARG A CA 1
ATOM 1382 C C . ARG A 1 197 ? 14.855 1.023 15.057 1.00 14.34 183 ARG A C 1
ATOM 1383 O O . ARG A 1 197 ? 14.477 1.788 15.938 1.00 15.72 183 ARG A O 1
ATOM 1391 N N . MET A 1 198 ? 14.125 -0.035 14.675 1.00 13.51 184 MET A N 1
ATOM 1392 C CA . MET A 1 198 ? 12.835 -0.272 15.304 1.00 13.58 184 MET A CA 1
ATOM 1393 C C . MET A 1 198 ? 12.992 -0.523 16.800 1.00 12.66 184 MET A C 1
ATOM 1394 O O . MET A 1 198 ? 12.229 -0.052 17.607 1.00 14.03 184 MET A O 1
ATOM 1399 N N . ALA A 1 199 ? 13.998 -1.348 17.158 1.00 14.07 185 ALA A N 1
ATOM 1400 C CA . ALA A 1 199 ? 14.238 -1.637 18.554 1.00 14.29 185 ALA A CA 1
ATOM 1401 C C . ALA A 1 199 ? 14.584 -0.360 19.345 1.00 13.64 185 ALA A C 1
ATOM 1402 O O . ALA A 1 199 ? 14.120 -0.179 20.478 1.00 14.56 185 ALA A O 1
ATOM 1404 N N . GLU A 1 200 ? 15.343 0.554 18.713 1.00 14.17 186 GLU A N 1
ATOM 1405 C CA . GLU A 1 200 ? 15.669 1.826 19.353 1.00 15.84 186 GLU A CA 1
ATOM 1406 C C . GLU A 1 200 ? 14.414 2.668 19.564 1.00 14.48 186 GLU A C 1
ATOM 1407 O O . GLU A 1 200 ? 14.257 3.268 20.619 1.00 15.17 186 GLU A O 1
ATOM 1413 N N . ILE A 1 201 ? 13.506 2.688 18.572 1.00 13.65 187 ILE A N 1
ATOM 1414 C CA . ILE A 1 201 ? 12.249 3.413 18.708 1.00 12.75 187 ILE A CA 1
ATOM 1415 C C . ILE A 1 201 ? 11.448 2.862 19.881 1.00 12.10 187 ILE A C 1
ATOM 1416 O O . ILE A 1 201 ? 10.971 3.645 20.719 1.00 13.11 187 ILE A O 1
ATOM 1421 N N . GLY A 1 202 ? 11.328 1.534 19.975 1.00 12.08 188 GLY A N 1
ATOM 1422 C CA . GLY A 1 202 ? 10.615 0.923 21.065 1.00 13.00 188 GLY A CA 1
ATOM 1423 C C . GLY A 1 202 ? 11.235 1.236 22.424 1.00 13.06 188 GLY A C 1
ATOM 1424 O O . GLY A 1 202 ? 10.541 1.486 23.398 1.00 14.99 188 GLY A O 1
ATOM 1425 N N . ASP A 1 203 ? 12.565 1.186 22.480 1.00 14.55 189 ASP A N 1
ATOM 1426 C CA . ASP A 1 203 ? 13.288 1.464 23.731 1.00 16.88 189 ASP A CA 1
ATOM 1427 C C . ASP A 1 203 ? 13.121 2.912 24.162 1.00 15.83 189 ASP A C 1
ATOM 1428 O O . ASP A 1 203 ? 13.032 3.186 25.362 1.00 19.41 189 ASP A O 1
ATOM 1433 N N . GLU A 1 204 ? 13.054 3.844 23.214 1.00 16.59 190 GLU A N 1
ATOM 1434 C CA . GLU A 1 204 ? 12.953 5.261 23.571 1.00 15.76 190 GLU A CA 1
ATOM 1435 C C . GLU A 1 204 ? 11.558 5.571 24.113 1.00 16.90 190 GLU A C 1
ATOM 1436 O O . GLU A 1 204 ? 11.388 6.526 24.847 1.00 21.35 190 GLU A O 1
ATOM 1442 N N . GLY A 1 205 ? 10.539 4.862 23.651 1.00 14.32 191 GLY A N 1
ATOM 1443 C CA . GLY A 1 205 ? 9.202 4.984 24.201 1.00 13.92 191 GLY A CA 1
ATOM 1444 C C . GLY A 1 205 ? 8.178 5.346 23.116 1.00 12.52 191 GLY A C 1
ATOM 1445 O O . GLY A 1 205 ? 8.206 6.461 22.588 1.00 14.03 191 GLY A O 1
ATOM 1446 N N . VAL A 1 206 ? 7.286 4.376 22.868 1.00 12.43 192 VAL A N 1
ATOM 1447 C CA . VAL A 1 206 ? 6.215 4.526 21.892 1.00 11.34 192 VAL A CA 1
ATOM 1448 C C . VAL A 1 206 ? 4.926 4.790 22.657 1.00 11.03 192 VAL A C 1
ATOM 1449 O O . VAL A 1 206 ? 4.448 3.968 23.436 1.00 12.31 192 VAL A O 1
ATOM 1453 N N . PHE A 1 207 ? 4.393 5.983 22.390 1.00 11.45 193 PHE A N 1
ATOM 1454 C CA . PHE A 1 207 ? 3.093 6.388 22.937 1.00 11.70 193 PHE A CA 1
ATOM 1455 C C . PHE A 1 207 ? 1.939 5.637 22.246 1.00 10.30 193 PHE A C 1
ATOM 1456 O O . PHE A 1 207 ? 1.050 5.114 22.911 1.00 11.31 193 PHE A O 1
ATOM 1464 N N . ALA A 1 208 ? 1.969 5.591 20.887 1.00 10.63 194 ALA A N 1
ATOM 1465 C CA . ALA A 1 208 ? 0.893 4.930 20.155 1.00 11.17 194 ALA A CA 1
ATOM 1466 C C . ALA A 1 208 ? 1.455 4.246 18.931 1.00 9.78 194 ALA A C 1
ATOM 1467 O O . ALA A 1 208 ? 2.252 4.838 18.197 1.00 10.81 194 ALA A O 1
ATOM 1469 N N . LEU A 1 209 ? 1.053 2.987 18.743 1.00 9.68 195 LEU A N 1
ATOM 1470 C CA . LEU A 1 209 ? 1.365 2.237 17.520 1.00 9.28 195 LEU A CA 1
ATOM 1471 C C . LEU A 1 209 ? 0.117 2.089 16.694 1.00 9.18 195 LEU A C 1
ATOM 1472 O O . LEU A 1 209 ? -0.901 1.668 17.217 1.00 9.63 195 LEU A O 1
ATOM 1477 N N . ILE A 1 210 ? 0.262 2.411 15.403 1.00 8.53 196 ILE A N 1
ATOM 1478 C CA . ILE A 1 210 ? -0.807 2.332 14.420 1.00 8.16 196 ILE A CA 1
ATOM 1479 C C . ILE A 1 210 ? -0.305 1.325 13.392 1.00 8.13 196 ILE A C 1
ATOM 1480 O O . ILE A 1 210 ? 0.633 1.625 12.650 1.00 9.05 196 ILE A O 1
ATOM 1485 N N . SER A 1 211 ? -0.891 0.118 13.338 1.00 8.21 197 SER A N 1
ATOM 1486 C CA . SER A 1 211 ? -0.247 -1.002 12.638 1.00 8.69 197 SER A CA 1
ATOM 1487 C C . SER A 1 211 ? -1.249 -1.736 11.731 1.00 8.47 197 SER A C 1
ATOM 1488 O O . SER A 1 211 ? -2.460 -1.784 11.972 1.00 9.81 197 SER A O 1
ATOM 1491 N N . ASP A 1 212 ? -0.706 -2.375 10.700 1.00 9.18 198 ASP A N 1
ATOM 1492 C CA . ASP A 1 212 ? -1.404 -3.066 9.592 1.00 9.03 198 ASP A CA 1
ATOM 1493 C C . ASP A 1 212 ? -2.082 -4.353 10.036 1.00 8.36 198 ASP A C 1
ATOM 1494 O O . ASP A 1 212 ? -1.424 -5.308 10.425 1.00 10.80 198 ASP A O 1
ATOM 1499 N N . SER A 1 213 ? -3.379 -4.431 9.820 1.00 8.30 199 SER A N 1
ATOM 1500 C CA . SER A 1 213 ? -4.175 -5.582 10.267 1.00 8.71 199 SER A CA 1
ATOM 1501 C C . SER A 1 213 ? -4.589 -6.526 9.141 1.00 8.20 199 SER A C 1
ATOM 1502 O O . SER A 1 213 ? -5.329 -7.470 9.411 1.00 9.17 199 SER A O 1
ATOM 1505 N N . THR A 1 214 ? -4.126 -6.284 7.918 1.00 8.89 200 THR A N 1
ATOM 1506 C CA . THR A 1 214 ? -4.660 -7.008 6.760 1.00 9.77 200 THR A CA 1
ATOM 1507 C C . THR A 1 214 ? -4.632 -8.540 6.919 1.00 10.09 200 THR A C 1
ATOM 1508 O O . THR A 1 214 ? -5.573 -9.172 6.498 1.00 11.67 200 THR A O 1
ATOM 1512 N N . GLU A 1 215 ? -3.567 -9.077 7.512 1.00 10.06 201 GLU A N 1
ATOM 1513 C CA . GLU A 1 215 ? -3.434 -10.529 7.687 1.00 10.56 201 GLU A CA 1
ATOM 1514 C C . GLU A 1 215 ? -3.454 -10.914 9.166 1.00 10.27 201 GLU A C 1
ATOM 1515 O O . GLU A 1 215 ? -3.003 -12.021 9.519 1.00 11.27 201 GLU A O 1
ATOM 1521 N N . ALA A 1 216 ? -4.088 -10.105 10.025 1.00 10.29 202 ALA A N 1
ATOM 1522 C CA . ALA A 1 216 ? -4.097 -10.376 11.460 1.00 10.61 202 ALA A CA 1
ATOM 1523 C C . ALA A 1 216 ? -4.928 -11.629 11.808 1.00 11.06 202 ALA A C 1
ATOM 1524 O O . ALA A 1 216 ? -4.741 -12.125 12.924 1.00 12.34 202 ALA A O 1
ATOM 1526 N N . GLU A 1 217 ? -5.804 -12.081 10.912 1.00 11.24 203 GLU A N 1
ATOM 1527 C CA . GLU A 1 217 ? -6.579 -13.283 11.222 1.00 13.37 203 GLU A CA 1
ATOM 1528 C C . GLU A 1 217 ? -5.794 -14.553 10.949 1.00 13.35 203 GLU A C 1
ATOM 1529 O O . GLU A 1 217 ? -6.272 -15.641 11.308 1.00 17.31 203 GLU A O 1
ATOM 1535 N N . LYS A 1 218 ? -4.637 -14.488 10.295 1.00 13.07 204 LYS A N 1
ATOM 1536 C CA . LYS A 1 218 ? -3.942 -15.682 9.841 1.00 13.73 204 LYS A CA 1
ATOM 1537 C C . LYS A 1 218 ? -2.860 -16.060 10.837 1.00 12.93 204 LYS A C 1
ATOM 1538 O O . LYS A 1 218 ? -1.951 -15.295 11.145 1.00 13.15 204 LYS A O 1
ATOM 1542 N N . PRO A 1 219 ? -2.902 -17.299 11.410 1.00 15.73 205 PRO A N 1
ATOM 1543 C CA . PRO A 1 219 ? -1.865 -17.706 12.356 1.00 16.23 205 PRO A CA 1
ATOM 1544 C C . PRO A 1 219 ? -0.478 -17.785 11.725 1.00 14.12 205 PRO A C 1
ATOM 1545 O O . PRO A 1 219 ? -0.322 -17.963 10.512 1.00 17.45 205 PRO A O 1
ATOM 1549 N N . GLY A 1 220 ? 0.542 -17.792 12.573 1.00 15.23 206 GLY A N 1
ATOM 1550 C CA . GLY A 1 220 ? 1.918 -18.035 12.171 1.00 14.62 206 GLY A CA 1
ATOM 1551 C C . GLY A 1 220 ? 2.571 -16.817 11.499 1.00 13.35 206 GLY A C 1
ATOM 1552 O O . GLY A 1 220 ? 2.313 -15.640 11.828 1.00 12.84 206 GLY A O 1
ATOM 1553 N N . TYR A 1 221 ? 3.526 -17.127 10.615 1.00 14.73 207 TYR A N 1
ATOM 1554 C CA . TYR A 1 221 ? 4.281 -16.172 9.815 1.00 15.23 207 TYR A CA 1
ATOM 1555 C C . TYR A 1 221 ? 3.834 -16.300 8.374 1.00 14.80 207 TYR A C 1
ATOM 1556 O O . TYR A 1 221 ? 3.539 -17.419 7.914 1.00 17.23 207 TYR A O 1
ATOM 1565 N N . ASN A 1 222 ? 3.857 -15.188 7.632 1.00 15.95 208 ASN A N 1
ATOM 1566 C CA . ASN A 1 222 ? 3.505 -15.293 6.229 1.00 19.07 208 ASN A CA 1
ATOM 1567 C C . ASN A 1 222 ? 4.608 -16.146 5.571 1.00 21.22 208 ASN A C 1
ATOM 1568 O O . ASN A 1 222 ? 5.780 -16.225 5.976 1.00 21.68 208 ASN A O 1
ATOM 1573 N N . THR A 1 223 ? 4.244 -16.839 4.497 1.00 19.88 209 THR A N 1
ATOM 1574 C CA . THR A 1 223 ? 5.239 -17.658 3.833 1.00 19.05 209 THR A CA 1
ATOM 1575 C C . THR A 1 223 ? 6.401 -16.811 3.297 1.00 16.67 209 THR A C 1
ATOM 1576 O O . THR A 1 223 ? 6.182 -15.764 2.699 1.00 17.22 209 THR A O 1
ATOM 1580 N N . PRO A 1 224 ? 7.663 -17.228 3.514 1.00 15.74 210 PRO A N 1
ATOM 1581 C CA . PRO A 1 224 ? 8.819 -16.475 2.999 1.00 14.92 210 PRO A CA 1
ATOM 1582 C C . PRO A 1 224 ? 8.834 -16.485 1.466 1.00 13.84 210 PRO A C 1
ATOM 1583 O O . PRO A 1 224 ? 8.509 -17.487 0.851 1.00 13.49 210 PRO A O 1
ATOM 1587 N N . GLU A 1 225 ? 9.308 -15.392 0.884 1.00 13.29 211 GLU A N 1
ATOM 1588 C CA . GLU A 1 225 ? 9.246 -15.253 -0.566 1.00 11.91 211 GLU A CA 1
ATOM 1589 C C . GLU A 1 225 ? 10.142 -16.250 -1.275 1.00 13.12 211 GLU A C 1
ATOM 1590 O O . GLU A 1 225 ? 9.824 -16.625 -2.398 1.00 13.08 211 GLU A O 1
ATOM 1596 N N . ASN A 1 226 ? 11.250 -16.717 -0.676 1.00 14.87 212 ASN A N 1
ATOM 1597 C CA . ASN A 1 226 ? 12.030 -17.725 -1.407 1.00 16.11 212 ASN A CA 1
ATOM 1598 C C . ASN A 1 226 ? 11.232 -19.003 -1.608 1.00 13.85 212 ASN A C 1
ATOM 1599 O O . ASN A 1 226 ? 11.382 -19.681 -2.647 1.00 16.34 212 ASN A O 1
ATOM 1604 N N . ILE A 1 227 ? 10.421 -19.355 -0.630 1.00 15.37 213 ILE A N 1
ATOM 1605 C CA . ILE A 1 227 ? 9.616 -20.554 -0.697 1.00 15.02 213 ILE A CA 1
ATOM 1606 C C . ILE A 1 227 ? 8.456 -20.323 -1.665 1.00 14.21 213 ILE A C 1
ATOM 1607 O O . ILE A 1 227 ? 8.154 -21.208 -2.486 1.00 13.89 213 ILE A O 1
ATOM 1612 N N . ILE A 1 228 ? 7.770 -19.161 -1.590 1.00 12.78 214 ILE A N 1
ATOM 1613 C CA . ILE A 1 228 ? 6.756 -18.832 -2.583 1.00 11.73 214 ILE A CA 1
ATOM 1614 C C . ILE A 1 228 ? 7.378 -18.948 -3.995 1.00 11.41 214 ILE A C 1
ATOM 1615 O O . ILE A 1 228 ? 6.715 -19.509 -4.912 1.00 11.77 214 ILE A O 1
ATOM 1620 N N . GLU A 1 229 ? 8.544 -18.370 -4.232 1.00 11.06 215 GLU A N 1
ATOM 1621 C CA . GLU A 1 229 ? 9.120 -18.382 -5.572 1.00 13.10 215 GLU A CA 1
ATOM 1622 C C . GLU A 1 229 ? 9.360 -19.813 -6.050 1.00 11.67 215 GLU A C 1
ATOM 1623 O O . GLU A 1 229 ? 9.107 -20.135 -7.215 1.00 12.37 215 GLU A O 1
ATOM 1629 N N . HIS A 1 230 ? 9.842 -20.684 -5.171 1.00 12.83 216 HIS A N 1
ATOM 1630 C CA . HIS A 1 230 ? 10.070 -22.064 -5.551 1.00 12.41 216 HIS A CA 1
ATOM 1631 C C . HIS A 1 230 ? 8.750 -22.733 -5.899 1.00 12.04 216 HIS A C 1
ATOM 1632 O O . HIS A 1 230 ? 8.691 -23.505 -6.884 1.00 12.94 216 HIS A O 1
ATOM 1639 N N . HIS A 1 231 ? 7.673 -22.441 -5.141 1.00 11.75 217 HIS A N 1
ATOM 1640 C CA . HIS A 1 231 ? 6.389 -23.035 -5.473 1.00 12.57 217 HIS A CA 1
ATOM 1641 C C . HIS A 1 231 ? 5.784 -22.484 -6.762 1.00 11.53 217 HIS A C 1
ATOM 1642 O O . HIS A 1 231 ? 5.147 -23.201 -7.518 1.00 12.47 217 HIS A O 1
ATOM 1649 N N . MET A 1 232 ? 6.016 -21.185 -7.032 1.00 11.03 218 MET A N 1
ATOM 1650 C CA . MET A 1 232 ? 5.627 -20.618 -8.325 1.00 11.17 218 MET A CA 1
ATOM 1651 C C . MET A 1 232 ? 6.377 -21.321 -9.460 1.00 10.37 218 MET A C 1
ATOM 1652 O O . MET A 1 232 ? 5.778 -21.620 -10.483 1.00 11.38 218 MET A O 1
ATOM 1657 N N . TYR A 1 233 ? 7.689 -21.537 -9.283 1.00 11.08 219 TYR A N 1
ATOM 1658 C CA . TYR A 1 233 ? 8.413 -22.271 -10.309 1.00 11.56 219 TYR A CA 1
ATOM 1659 C C . TYR A 1 233 ? 7.751 -23.614 -10.592 1.00 11.44 219 TYR A C 1
ATOM 1660 O O . TYR A 1 233 ? 7.514 -23.993 -11.752 1.00 11.76 219 TYR A O 1
ATOM 1669 N N . ASP A 1 234 ? 7.458 -24.373 -9.548 1.00 12.04 220 ASP A N 1
ATOM 1670 C CA . ASP A 1 234 ? 6.893 -25.703 -9.721 1.00 13.73 220 ASP A CA 1
ATOM 1671 C C . ASP A 1 234 ? 5.563 -25.627 -10.469 1.00 12.33 220 ASP A C 1
ATOM 1672 O O . ASP A 1 234 ? 5.308 -26.437 -11.353 1.00 15.52 220 ASP A O 1
ATOM 1677 N N . ALA A 1 235 ? 4.725 -24.646 -10.114 1.00 13.41 221 ALA A N 1
ATOM 1678 C CA . ALA A 1 235 ? 3.449 -24.514 -10.798 1.00 12.68 221 ALA A CA 1
ATOM 1679 C C . ALA A 1 235 ? 3.621 -24.066 -12.250 1.00 12.20 221 ALA A C 1
ATOM 1680 O O . ALA A 1 235 ? 2.955 -24.598 -13.168 1.00 14.00 221 ALA A O 1
ATOM 1682 N N . PHE A 1 236 ? 4.513 -23.109 -12.472 1.00 11.59 222 PHE A N 1
ATOM 1683 C CA . PHE A 1 236 ? 4.645 -22.565 -13.830 1.00 11.45 222 PHE A CA 1
ATOM 1684 C C . PHE A 1 236 ? 5.302 -23.588 -14.737 1.00 11.52 222 PHE A C 1
ATOM 1685 O O . PHE A 1 236 ? 5.019 -23.621 -15.936 1.00 12.79 222 PHE A O 1
ATOM 1693 N N . ALA A 1 237 ? 6.164 -24.480 -14.199 1.00 12.82 223 ALA A N 1
ATOM 1694 C CA . ALA A 1 237 ? 6.804 -25.521 -14.980 1.00 13.34 223 ALA A CA 1
ATOM 1695 C C . ALA A 1 237 ? 5.767 -26.459 -15.587 1.00 13.69 223 ALA A C 1
ATOM 1696 O O . ALA A 1 237 ? 6.072 -27.145 -16.591 1.00 16.70 223 ALA A O 1
ATOM 1698 N N . LYS A 1 238 ? 4.601 -26.624 -14.973 1.00 14.26 224 LYS A N 1
ATOM 1699 C CA . LYS A 1 238 ? 3.557 -27.531 -15.433 1.00 17.30 224 LYS A CA 1
ATOM 1700 C C . LYS A 1 238 ? 2.646 -26.894 -16.483 1.00 15.74 224 LYS A C 1
ATOM 1701 O O . LYS A 1 238 ? 1.819 -27.622 -17.042 1.00 20.70 224 LYS A O 1
ATOM 1707 N N . VAL A 1 239 ? 2.754 -25.584 -16.734 1.00 14.15 225 VAL A N 1
ATOM 1708 C CA . VAL A 1 239 ? 1.874 -24.895 -17.667 1.00 14.83 225 VAL A CA 1
ATOM 1709 C C . VAL A 1 239 ? 2.248 -25.275 -19.095 1.00 15.09 225 VAL A C 1
ATOM 1710 O O . VAL A 1 239 ? 3.388 -25.072 -19.525 1.00 16.89 225 VAL A O 1
ATOM 1714 N N . LYS A 1 240 ? 1.259 -25.807 -19.830 1.00 15.88 226 LYS A N 1
ATOM 1715 C CA . LYS A 1 240 ? 1.516 -26.320 -21.174 1.00 17.91 226 LYS A CA 1
ATOM 1716 C C . LYS A 1 240 ? 1.364 -25.253 -22.259 1.00 16.33 226 LYS A C 1
ATOM 1717 O O . LYS A 1 240 ? 1.968 -25.408 -23.350 1.00 19.46 226 LYS A O 1
ATOM 1723 N N . GLY A 1 241 ? 0.550 -24.204 -21.997 1.00 15.75 227 GLY A N 1
ATOM 1724 C CA . GLY A 1 241 ? 0.335 -23.154 -22.966 1.00 15.86 227 GLY A CA 1
ATOM 1725 C C . GLY A 1 241 ? 0.815 -21.813 -22.408 1.00 13.28 227 GLY A C 1
ATOM 1726 O O . GLY A 1 241 ? 1.833 -21.726 -21.725 1.00 14.70 227 GLY A O 1
ATOM 1727 N N . ARG A 1 242 ? 0.067 -20.753 -22.720 1.00 14.57 228 ARG A N 1
ATOM 1728 C CA . ARG A 1 242 ? 0.376 -19.401 -22.258 1.00 13.71 228 ARG A CA 1
ATOM 1729 C C . ARG A 1 242 ? 0.093 -19.315 -20.752 1.00 12.73 228 ARG A C 1
ATOM 1730 O O . ARG A 1 242 ? -0.809 -19.991 -20.261 1.00 12.78 228 ARG A O 1
ATOM 1738 N N . LEU A 1 243 ? 0.834 -18.428 -20.067 1.00 12.37 229 LEU A N 1
ATOM 1739 C CA . LEU A 1 243 ? 0.530 -18.135 -18.678 1.00 11.70 229 LEU A CA 1
ATOM 1740 C C . LEU A 1 243 ? 0.216 -16.644 -18.605 1.00 11.41 229 LEU A C 1
ATOM 1741 O O . LEU A 1 243 ? 0.966 -15.833 -19.130 1.00 12.22 229 LEU A O 1
ATOM 1746 N N . ILE A 1 244 ? -0.892 -16.324 -17.915 1.00 12.06 230 ILE A N 1
ATOM 1747 C CA . ILE A 1 244 ? -1.265 -14.955 -17.619 1.00 12.24 230 ILE A CA 1
ATOM 1748 C C . ILE A 1 244 ? -1.155 -14.784 -16.109 1.00 12.83 230 ILE A C 1
ATOM 1749 O O . ILE A 1 244 ? -1.785 -15.537 -15.367 1.00 13.05 230 ILE A O 1
ATOM 1754 N N . VAL A 1 245 ? -0.359 -13.803 -15.703 1.00 13.32 231 VAL A N 1
ATOM 1755 C CA . VAL A 1 245 ? -0.239 -13.437 -14.298 1.00 11.72 231 VAL A CA 1
ATOM 1756 C C . VAL A 1 245 ? -0.995 -12.121 -14.073 1.00 13.16 231 VAL A C 1
ATOM 1757 O O . VAL A 1 245 ? -0.784 -11.142 -14.796 1.00 14.85 231 VAL A O 1
ATOM 1761 N N . SER A 1 246 ? -1.869 -12.131 -13.059 1.00 11.81 232 SER A N 1
ATOM 1762 C CA . SER A 1 246 ? -2.703 -10.974 -12.755 1.00 13.26 232 SER A CA 1
ATOM 1763 C C . SER A 1 246 ? -2.302 -10.519 -11.351 1.00 11.70 232 SER A C 1
ATOM 1764 O O . SER A 1 246 ? -2.423 -11.282 -10.406 1.00 13.14 232 SER A O 1
ATOM 1767 N N . CYS A 1 247 ? -1.808 -9.288 -11.197 1.00 12.18 233 CYS A N 1
ATOM 1768 C CA . CYS A 1 247 ? -1.384 -8.762 -9.913 1.00 13.35 233 CYS A CA 1
ATOM 1769 C C . CYS A 1 247 ? -1.440 -7.240 -9.981 1.00 11.91 233 CYS A C 1
ATOM 1770 O O . CYS A 1 247 ? -1.599 -6.681 -11.048 1.00 13.33 233 CYS A O 1
ATOM 1773 N N . TYR A 1 248 ? -1.290 -6.589 -8.823 1.00 12.76 234 TYR A N 1
ATOM 1774 C CA . TYR A 1 248 ? -1.176 -5.133 -8.789 1.00 13.13 234 TYR A CA 1
ATOM 1775 C C . TYR A 1 248 ? 0.145 -4.718 -9.440 1.00 13.57 234 TYR A C 1
ATOM 1776 O O . TYR A 1 248 ? 1.189 -5.407 -9.316 1.00 12.38 234 TYR A O 1
ATOM 1785 N N . ALA A 1 249 ? 0.131 -3.527 -10.077 1.00 14.20 235 ALA A N 1
ATOM 1786 C CA . ALA A 1 249 ? 1.366 -3.050 -10.703 1.00 15.64 235 ALA A CA 1
ATOM 1787 C C . ALA A 1 249 ? 2.440 -2.726 -9.667 1.00 12.61 235 ALA A C 1
ATOM 1788 O O . ALA A 1 249 ? 3.612 -2.705 -10.019 1.00 16.33 235 ALA A O 1
ATOM 1790 N N . SER A 1 250 ? 2.057 -2.532 -8.389 1.00 12.03 236 SER A N 1
ATOM 1791 C CA . SER A 1 250 ? 3.004 -2.284 -7.307 1.00 12.01 236 SER A CA 1
ATOM 1792 C C . SER A 1 250 ? 3.633 -3.544 -6.765 1.00 10.67 236 SER A C 1
ATOM 1793 O O . SER A 1 250 ? 4.480 -3.433 -5.866 1.00 11.22 236 SER A O 1
ATOM 1796 N N . ASN A 1 251 ? 3.220 -4.741 -7.233 1.00 10.18 237 ASN A N 1
ATOM 1797 C CA . ASN A 1 251 ? 3.671 -5.971 -6.608 1.00 9.98 237 ASN A CA 1
ATOM 1798 C C . ASN A 1 251 ? 5.039 -6.360 -7.213 1.00 9.63 237 ASN A C 1
ATOM 1799 O O . ASN A 1 251 ? 5.153 -7.319 -8.008 1.00 10.17 237 ASN A O 1
ATOM 1804 N N . PHE A 1 252 ? 6.079 -5.606 -6.843 1.00 10.12 238 PHE A N 1
ATOM 1805 C CA . PHE A 1 252 ? 7.369 -5.807 -7.429 1.00 9.47 238 PHE A CA 1
ATOM 1806 C C . PHE A 1 252 ? 7.960 -7.151 -7.008 1.00 10.13 238 PHE A C 1
ATOM 1807 O O . PHE A 1 252 ? 8.740 -7.737 -7.778 1.00 11.32 238 PHE A O 1
ATOM 1815 N N . VAL A 1 253 ? 7.580 -7.656 -5.830 1.00 9.86 239 VAL A N 1
ATOM 1816 C CA . VAL A 1 253 ? 8.054 -8.963 -5.409 1.00 10.61 239 VAL A CA 1
ATOM 1817 C C . VAL A 1 253 ? 7.588 -9.989 -6.437 1.00 10.32 239 VAL A C 1
ATOM 1818 O O . VAL A 1 253 ? 8.394 -10.808 -6.913 1.00 11.00 239 VAL A O 1
ATOM 1822 N N . ARG A 1 254 ? 6.285 -10.039 -6.700 1.00 10.22 240 ARG A N 1
ATOM 1823 C CA . ARG A 1 254 ? 5.757 -11.033 -7.624 1.00 10.39 240 ARG A CA 1
ATOM 1824 C C . ARG A 1 254 ? 6.323 -10.808 -9.021 1.00 9.82 240 ARG A C 1
ATOM 1825 O O . ARG A 1 254 ? 6.630 -11.781 -9.725 1.00 10.49 240 ARG A O 1
ATOM 1833 N N . ILE A 1 255 ? 6.427 -9.548 -9.474 1.00 9.72 241 ILE A N 1
ATOM 1834 C CA . ILE A 1 255 ? 6.931 -9.309 -10.809 1.00 10.64 241 ILE A CA 1
ATOM 1835 C C . ILE A 1 255 ? 8.350 -9.869 -10.935 1.00 10.17 241 ILE A C 1
ATOM 1836 O O . ILE A 1 255 ? 8.692 -10.539 -11.920 1.00 11.47 241 ILE A O 1
ATOM 1841 N N . GLN A 1 256 ? 9.209 -9.592 -9.944 1.00 10.98 242 GLN A N 1
ATOM 1842 C CA . GLN A 1 256 ? 10.570 -10.120 -9.982 1.00 11.37 242 GLN A CA 1
ATOM 1843 C C . GLN A 1 256 ? 10.603 -11.636 -10.000 1.00 10.69 242 GLN A C 1
ATOM 1844 O O . GLN A 1 256 ? 11.417 -12.238 -10.718 1.00 11.70 242 GLN A O 1
ATOM 1850 N N . GLN A 1 257 ? 9.744 -12.268 -9.203 1.00 10.53 243 GLN A N 1
ATOM 1851 C CA . GLN A 1 257 ? 9.681 -13.729 -9.211 1.00 10.18 243 GLN A CA 1
ATOM 1852 C C . GLN A 1 257 ? 9.308 -14.261 -10.584 1.00 10.87 243 GLN A C 1
ATOM 1853 O O . GLN A 1 257 ? 9.895 -15.245 -11.049 1.00 11.50 243 GLN A O 1
ATOM 1859 N N . VAL A 1 258 ? 8.320 -13.616 -11.231 1.00 10.80 244 VAL A N 1
ATOM 1860 C CA . VAL A 1 258 ? 7.912 -14.029 -12.557 1.00 10.45 244 VAL A CA 1
ATOM 1861 C C . VAL A 1 258 ? 9.068 -13.860 -13.536 1.00 10.78 244 VAL A C 1
ATOM 1862 O O . VAL A 1 258 ? 9.301 -14.786 -14.362 1.00 11.58 244 VAL A O 1
ATOM 1866 N N . LEU A 1 259 ? 9.790 -12.750 -13.489 1.00 11.49 245 LEU A N 1
ATOM 1867 C CA . LEU A 1 259 ? 10.915 -12.575 -14.386 1.00 12.26 245 LEU A CA 1
ATOM 1868 C C . LEU A 1 259 ? 11.949 -13.672 -14.205 1.00 11.95 245 LEU A C 1
ATOM 1869 O O . LEU A 1 259 ? 12.497 -14.213 -15.172 1.00 13.36 245 LEU A O 1
ATOM 1874 N N . ASN A 1 260 ? 12.263 -13.999 -12.944 1.00 11.93 246 ASN A N 1
ATOM 1875 C CA . ASN A 1 260 ? 13.282 -15.006 -12.647 1.00 13.15 246 ASN A CA 1
ATOM 1876 C C . ASN A 1 260 ? 12.843 -16.346 -13.240 1.00 12.05 246 ASN A C 1
ATOM 1877 O O . ASN A 1 260 ? 13.614 -17.076 -13.878 1.00 13.57 246 ASN A O 1
ATOM 1882 N N . ILE A 1 261 ? 11.601 -16.722 -12.985 1.00 11.50 247 ILE A N 1
ATOM 1883 C CA . ILE A 1 261 ? 11.099 -18.011 -13.403 1.00 11.03 247 ILE A CA 1
ATOM 1884 C C . ILE A 1 261 ? 11.000 -18.084 -14.918 1.00 11.34 247 ILE A C 1
ATOM 1885 O O . ILE A 1 261 ? 11.326 -19.123 -15.536 1.00 12.36 247 ILE A O 1
ATOM 1890 N N . ALA A 1 262 ? 10.554 -17.003 -15.563 1.00 11.27 248 ALA A N 1
ATOM 1891 C CA . ALA A 1 262 ? 10.468 -16.972 -17.013 1.00 10.87 248 ALA A CA 1
ATOM 1892 C C . ALA A 1 262 ? 11.827 -17.316 -17.610 1.00 11.61 248 ALA A C 1
ATOM 1893 O O . ALA A 1 262 ? 11.913 -18.106 -18.573 1.00 12.33 248 ALA A O 1
ATOM 1895 N N . SER A 1 263 ? 12.889 -16.690 -17.118 1.00 13.24 249 SER A N 1
ATOM 1896 C CA . SER A 1 263 ? 14.219 -16.921 -17.657 1.00 14.13 249 SER A CA 1
ATOM 1897 C C . SER A 1 263 ? 14.580 -18.409 -17.502 1.00 15.25 249 SER A C 1
ATOM 1898 O O . SER A 1 263 ? 15.182 -19.004 -18.405 1.00 18.17 249 SER A O 1
ATOM 1901 N N . GLN A 1 264 ? 14.250 -19.025 -16.367 1.00 13.56 250 GLN A N 1
ATOM 1902 C CA . GLN A 1 264 ? 14.537 -20.439 -16.128 1.00 14.42 250 GLN A CA 1
ATOM 1903 C C . GLN A 1 264 ? 13.732 -21.402 -16.990 1.00 13.13 250 GLN A C 1
ATOM 1904 O O . GLN A 1 264 ? 14.162 -22.535 -17.236 1.00 14.69 250 GLN A O 1
ATOM 1910 N N . LEU A 1 265 ? 12.563 -20.972 -17.469 1.00 12.71 251 LEU A N 1
ATOM 1911 C CA . LEU A 1 265 ? 11.660 -21.796 -18.261 1.00 13.67 251 LEU A CA 1
ATOM 1912 C C . LEU A 1 265 ? 11.723 -21.415 -19.728 1.00 13.93 251 LEU A C 1
ATOM 1913 O O . LEU A 1 265 ? 10.934 -21.936 -20.500 1.00 16.11 251 LEU A O 1
ATOM 1918 N N . ASN A 1 266 ? 12.657 -20.561 -20.114 1.00 13.14 252 ASN A N 1
ATOM 1919 C CA . ASN A 1 266 ? 12.752 -20.123 -21.517 1.00 14.86 252 ASN A CA 1
ATOM 1920 C C . ASN A 1 266 ? 11.431 -19.517 -22.015 1.00 14.89 252 ASN A C 1
ATOM 1921 O O . ASN A 1 266 ? 10.991 -19.774 -23.149 1.00 18.66 252 ASN A O 1
ATOM 1926 N N . ARG A 1 267 ? 10.784 -18.724 -21.173 1.00 13.38 253 ARG A N 1
ATOM 1927 C CA . ARG A 1 267 ? 9.619 -17.942 -21.592 1.00 13.58 253 ARG A CA 1
ATOM 1928 C C . ARG A 1 267 ? 9.992 -16.471 -21.655 1.00 13.44 253 ARG A C 1
ATOM 1929 O O . ARG A 1 267 ? 10.805 -15.995 -20.858 1.00 15.07 253 ARG A O 1
ATOM 1937 N N . LYS A 1 268 ? 9.389 -15.780 -22.636 1.00 14.16 254 LYS A N 1
ATOM 1938 C CA . LYS A 1 268 ? 9.440 -14.326 -22.656 1.00 13.72 254 LYS A CA 1
ATOM 1939 C C . LYS A 1 268 ? 8.381 -13.737 -21.722 1.00 14.17 254 LYS A C 1
ATOM 1940 O O . LYS A 1 268 ? 7.417 -14.439 -21.427 1.00 15.27 254 LYS A O 1
ATOM 1946 N N . VAL A 1 269 ? 8.572 -12.465 -21.339 1.00 13.41 255 VAL A N 1
ATOM 1947 C CA . VAL A 1 269 ? 7.602 -11.768 -20.491 1.00 13.18 255 VAL A CA 1
ATOM 1948 C C . VAL A 1 269 ? 7.106 -10.536 -21.237 1.00 14.23 255 VAL A C 1
ATOM 1949 O O . VAL A 1 269 ? 7.918 -9.820 -21.840 1.00 15.44 255 VAL A O 1
ATOM 1953 N N . SER A 1 270 ? 5.790 -10.285 -21.158 1.00 14.02 256 SER A N 1
ATOM 1954 C CA . SER A 1 270 ? 5.257 -9.063 -21.733 1.00 15.28 256 SER A CA 1
ATOM 1955 C C . SER A 1 270 ? 4.261 -8.468 -20.759 1.00 14.06 256 SER A C 1
ATOM 1956 O O . SER A 1 270 ? 3.571 -9.193 -20.057 1.00 16.34 256 SER A O 1
ATOM 1959 N N . PHE A 1 271 ? 4.187 -7.132 -20.713 1.00 14.46 257 PHE A N 1
ATOM 1960 C CA . PHE A 1 271 ? 3.267 -6.448 -19.828 1.00 15.46 257 PHE A CA 1
ATOM 1961 C C . PHE A 1 271 ? 2.005 -6.016 -20.577 1.00 16.53 257 PHE A C 1
ATOM 1962 O O . PHE A 1 271 ? 2.066 -5.455 -21.666 1.00 19.70 257 PHE A O 1
ATOM 1970 N N . LEU A 1 272 ? 0.861 -6.186 -19.929 1.00 17.38 258 LEU A N 1
ATOM 1971 C CA . LEU A 1 272 ? -0.402 -5.647 -20.417 1.00 20.96 258 LEU A CA 1
ATOM 1972 C C . LEU A 1 272 ? -0.947 -4.715 -19.319 1.00 20.13 258 LEU A C 1
ATOM 1973 O O . LEU A 1 272 ? -1.253 -5.165 -18.203 1.00 22.85 258 LEU A O 1
ATOM 1978 N N . GLY A 1 273 ? -1.038 -3.397 -19.586 1.00 26.75 259 GLY A N 1
ATOM 1979 C CA . GLY A 1 273 ? -1.741 -2.413 -18.754 1.00 31.67 259 GLY A CA 1
ATOM 1980 C C . GLY A 1 273 ? -0.858 -1.203 -18.441 1.00 60.64 259 GLY A C 1
ATOM 1981 O O . GLY A 1 273 ? 0.353 -1.365 -18.159 1.00 52.83 259 GLY A O 1
ATOM 1982 N N . ARG A 1 274 ? -1.439 0.013 -18.436 1.00 95.43 260 ARG A N 1
ATOM 1983 C CA . ARG A 1 274 ? -0.688 1.266 -18.360 1.00 85.13 260 ARG A CA 1
ATOM 1984 C C . ARG A 1 274 ? 0.154 1.393 -17.084 1.00 230.10 260 ARG A C 1
ATOM 1985 O O . ARG A 1 274 ? 1.333 1.738 -17.162 1.00 77.13 260 ARG A O 1
ATOM 1987 N N . SER A 1 275 ? -0.464 1.161 -15.912 1.00 266.85 261 SER A N 1
ATOM 1988 C CA . SER A 1 275 ? 0.209 1.348 -14.633 1.00 121.50 261 SER A CA 1
ATOM 1989 C C . SER A 1 275 ? 1.410 0.406 -14.479 1.00 114.47 261 SER A C 1
ATOM 1990 O O . SER A 1 275 ? 2.434 0.802 -13.919 1.00 220.46 261 SER A O 1
ATOM 1992 N N . LEU A 1 276 ? 1.292 -0.823 -14.996 1.00 183.43 262 LEU A N 1
ATOM 1993 C CA . LEU A 1 276 ? 2.413 -1.751 -14.961 1.00 280.64 262 LEU A CA 1
ATOM 1994 C C . LEU A 1 276 ? 3.554 -1.228 -15.828 1.00 258.28 262 LEU A C 1
ATOM 1995 O O . LEU A 1 276 ? 4.686 -1.140 -15.367 1.00 152.44 262 LEU A O 1
ATOM 2000 N N . GLU A 1 277 ? 3.233 -0.893 -17.080 1.00 324.81 263 GLU A N 1
ATOM 2001 C CA . GLU A 1 277 ? 4.237 -0.391 -17.998 1.00 335.41 263 GLU A CA 1
ATOM 2002 C C . GLU A 1 277 ? 4.958 0.798 -17.373 1.00 226.65 263 GLU A C 1
ATOM 2003 O O . GLU A 1 277 ? 6.179 0.836 -17.358 1.00 76.05 263 GLU A O 1
ATOM 2009 N N . SER A 1 278 ? 4.203 1.745 -16.812 1.00 280.31 264 SER A N 1
ATOM 2010 C CA . SER A 1 278 ? 4.856 2.929 -16.277 1.00 562.32 264 SER A CA 1
ATOM 2011 C C . SER A 1 278 ? 5.627 2.630 -14.984 1.00 71.84 264 SER A C 1
ATOM 2012 O O . SER A 1 278 ? 6.763 3.082 -14.801 1.00 27.73 264 SER A O 1
ATOM 2015 N N . SER A 1 279 ? 5.012 1.892 -14.087 1.00 53.76 265 SER A N 1
ATOM 2016 C CA . SER A 1 279 ? 5.740 1.659 -12.838 1.00 22.27 265 SER A CA 1
ATOM 2017 C C . SER A 1 279 ? 7.025 0.861 -13.082 1.00 19.56 265 SER A C 1
ATOM 2018 O O . SER A 1 279 ? 8.057 1.090 -12.471 1.00 18.43 265 SER A O 1
ATOM 2021 N N . PHE A 1 280 ? 6.946 -0.111 -14.000 1.00 20.43 266 PHE A N 1
ATOM 2022 C CA . PHE A 1 280 ? 8.118 -0.925 -14.266 1.00 19.91 266 PHE A CA 1
ATOM 2023 C C . PHE A 1 280 ? 9.224 -0.110 -14.916 1.00 20.62 266 PHE A C 1
ATOM 2024 O O . PHE A 1 280 ? 10.392 -0.249 -14.547 1.00 20.50 266 PHE A O 1
ATOM 2032 N N . ASN A 1 281 ? 8.845 0.719 -15.905 1.00 20.60 267 ASN A N 1
ATOM 2033 C CA . ASN A 1 281 ? 9.837 1.522 -16.613 1.00 27.28 267 ASN A CA 1
ATOM 2034 C C . ASN A 1 281 ? 10.556 2.434 -15.622 1.00 21.27 267 ASN A C 1
ATOM 2035 O O . ASN A 1 281 ? 11.788 2.550 -15.634 1.00 23.09 267 ASN A O 1
ATOM 2037 N N . ILE A 1 282 ? 9.772 3.076 -14.736 1.00 21.86 268 ILE A N 1
ATOM 2038 C CA . ILE A 1 282 ? 10.329 3.988 -13.748 1.00 25.82 268 ILE A CA 1
ATOM 2039 C C . ILE A 1 282 ? 11.307 3.236 -12.859 1.00 20.75 268 ILE A C 1
ATOM 2040 O O . ILE A 1 282 ? 12.427 3.677 -12.600 1.00 21.33 268 ILE A O 1
ATOM 2045 N N . ALA A 1 283 ? 10.830 2.107 -12.341 1.00 17.56 269 ALA A N 1
ATOM 2046 C CA . ALA A 1 283 ? 11.625 1.384 -11.378 1.00 17.77 269 ALA A CA 1
ATOM 2047 C C . ALA A 1 283 ? 12.870 0.773 -12.027 1.00 16.41 269 ALA A C 1
ATOM 2048 O O . ALA A 1 283 ? 13.912 0.689 -11.385 1.00 17.62 269 ALA A O 1
ATOM 2050 N N . ARG A 1 284 ? 12.750 0.274 -13.277 1.00 19.14 270 ARG A N 1
ATOM 2051 C CA . ARG A 1 284 ? 13.882 -0.323 -13.975 1.00 23.47 270 ARG A CA 1
ATOM 2052 C C . ARG A 1 284 ? 14.988 0.719 -14.176 1.00 23.09 270 ARG A C 1
ATOM 2053 O O . ARG A 1 284 ? 16.151 0.447 -13.903 1.00 27.48 270 ARG A O 1
ATOM 2061 N N . LYS A 1 285 ? 14.592 1.937 -14.585 1.00 24.52 271 LYS A N 1
ATOM 2062 C CA . LYS A 1 285 ? 15.539 3.030 -14.772 1.00 28.48 271 LYS A CA 1
ATOM 2063 C C . LYS A 1 285 ? 16.243 3.358 -13.454 1.00 25.61 271 LYS A C 1
ATOM 2064 O O . LYS A 1 285 ? 17.408 3.757 -13.426 1.00 31.49 271 LYS A O 1
ATOM 2066 N N . MET A 1 286 ? 15.513 3.209 -12.344 1.00 23.68 272 MET A N 1
ATOM 2067 C CA . MET A 1 286 ? 16.088 3.531 -11.053 1.00 23.62 272 MET A CA 1
ATOM 2068 C C . MET A 1 286 ? 16.907 2.367 -10.518 1.00 21.20 272 MET A C 1
ATOM 2069 O O . MET A 1 286 ? 17.498 2.475 -9.459 1.00 28.24 272 MET A O 1
ATOM 2074 N N . GLY A 1 287 ? 16.894 1.220 -11.224 1.00 21.89 273 GLY A N 1
ATOM 2075 C CA . GLY A 1 287 ? 17.732 0.092 -10.864 1.00 23.82 273 GLY A CA 1
ATOM 2076 C C . GLY A 1 287 ? 17.089 -0.956 -9.951 1.00 23.59 273 GLY A C 1
ATOM 2077 O O . GLY A 1 287 ? 17.832 -1.743 -9.368 1.00 23.92 273 GLY A O 1
ATOM 2078 N N . TYR A 1 288 ? 15.748 -0.965 -9.785 1.00 19.73 274 TYR A N 1
ATOM 2079 C CA . TYR A 1 288 ? 15.118 -1.819 -8.768 1.00 21.48 274 TYR A CA 1
ATOM 2080 C C . TYR A 1 288 ? 14.976 -3.276 -9.186 1.00 20.77 274 TYR A C 1
ATOM 2081 O O . TYR A 1 288 ? 14.691 -4.109 -8.339 1.00 25.31 274 TYR A O 1
ATOM 2090 N N . PHE A 1 289 ? 15.086 -3.580 -10.488 1.00 18.94 275 PHE A N 1
ATOM 2091 C CA . PHE A 1 289 ? 14.823 -4.944 -10.942 1.00 17.67 275 PHE A CA 1
ATOM 2092 C C . PHE A 1 289 ? 16.102 -5.609 -11.456 1.00 19.79 275 PHE A C 1
ATOM 2093 O O . PHE A 1 289 ? 16.994 -4.929 -11.971 1.00 23.72 275 PHE A O 1
ATOM 2101 N N . ASP A 1 290 ? 16.154 -6.949 -11.364 1.00 19.97 276 ASP A N 1
ATOM 2102 C CA . ASP A 1 290 ? 17.204 -7.730 -12.001 1.00 22.11 276 ASP A CA 1
ATOM 2103 C C . ASP A 1 290 ? 16.622 -8.390 -13.245 1.00 20.54 276 ASP A C 1
ATOM 2104 O O . ASP A 1 290 ? 15.789 -9.292 -13.135 1.00 21.30 276 ASP A O 1
ATOM 2109 N N . ILE A 1 291 ? 16.967 -7.877 -14.438 1.00 22.91 277 ILE A N 1
ATOM 2110 C CA . ILE A 1 291 ? 16.293 -8.316 -15.660 1.00 40.19 277 ILE A CA 1
ATOM 2111 C C . ILE A 1 291 ? 17.307 -8.917 -16.631 1.00 50.60 277 ILE A C 1
ATOM 2112 O O . ILE A 1 291 ? 18.205 -8.204 -17.084 1.00 35.63 277 ILE A O 1
ATOM 2117 N N . PRO A 1 292 ? 17.140 -10.208 -17.011 1.00 63.95 278 PRO A N 1
ATOM 2118 C CA . PRO A 1 292 ? 17.974 -10.839 -18.040 1.00 60.78 278 PRO A CA 1
ATOM 2119 C C . PRO A 1 292 ? 17.732 -10.143 -19.376 1.00 95.85 278 PRO A C 1
ATOM 2120 O O . PRO A 1 292 ? 16.635 -9.649 -19.620 1.00 110.98 278 PRO A O 1
ATOM 2124 N N . LYS A 1 293 ? 18.734 -10.099 -20.264 1.00 151.21 279 LYS A N 1
ATOM 2125 C CA . LYS A 1 293 ? 18.511 -9.353 -21.498 1.00 112.00 279 LYS A CA 1
ATOM 2126 C C . LYS A 1 293 ? 17.681 -10.214 -22.451 1.00 127.64 279 LYS A C 1
ATOM 2127 O O . LYS A 1 293 ? 17.718 -11.439 -22.377 1.00 88.12 279 LYS A O 1
ATOM 2129 N N . ASP A 1 294 ? 16.887 -9.563 -23.314 1.00 150.28 280 ASP A N 1
ATOM 2130 C CA . ASP A 1 294 ? 16.037 -10.240 -24.296 1.00 115.01 280 ASP A CA 1
ATOM 2131 C C . ASP A 1 294 ? 14.899 -11.003 -23.607 1.00 98.65 280 ASP A C 1
ATOM 2132 O O . ASP A 1 294 ? 14.306 -11.940 -24.157 1.00 81.37 280 ASP A O 1
ATOM 2134 N N . LEU A 1 295 ? 14.606 -10.648 -22.353 1.00 64.62 281 LEU A N 1
ATOM 2135 C CA . LEU A 1 295 ? 13.530 -11.380 -21.695 1.00 66.34 281 LEU A CA 1
ATOM 2136 C C . LEU A 1 295 ? 12.191 -10.753 -22.083 1.00 18.39 281 LEU A C 1
ATOM 2137 O O . LEU A 1 295 ? 11.184 -11.437 -22.265 1.00 17.66 281 LEU A O 1
ATOM 2142 N N . LEU A 1 296 ? 12.176 -9.416 -22.097 1.00 16.31 282 LEU A N 1
ATOM 2143 C CA . LEU A 1 296 ? 10.924 -8.672 -22.257 1.00 17.29 282 LEU A CA 1
ATOM 2144 C C . LEU A 1 296 ? 10.626 -8.514 -23.740 1.00 18.26 282 LEU A C 1
ATOM 2145 O O . LEU A 1 296 ? 11.520 -8.208 -24.536 1.00 22.07 282 LEU A O 1
ATOM 2150 N N . ILE A 1 297 ? 9.341 -8.671 -24.095 1.00 17.22 283 ILE A N 1
ATOM 2151 C CA . ILE A 1 297 ? 8.907 -8.407 -25.456 1.00 17.36 283 ILE A CA 1
ATOM 2152 C C . ILE A 1 297 ? 7.688 -7.492 -25.409 1.00 17.99 283 ILE A C 1
ATOM 2153 O O . ILE A 1 297 ? 6.925 -7.489 -24.440 1.00 18.38 283 ILE A O 1
ATOM 2158 N N . PRO A 1 298 ? 7.459 -6.711 -26.478 1.00 18.96 284 PRO A N 1
ATOM 2159 C CA . PRO A 1 298 ? 6.268 -5.895 -26.544 1.00 20.13 284 PRO A CA 1
ATOM 2160 C C . PRO A 1 298 ? 5.042 -6.765 -26.735 1.00 17.59 284 PRO A C 1
ATOM 2161 O O . PRO A 1 298 ? 5.088 -7.852 -27.336 1.00 20.45 284 PRO A O 1
ATOM 2165 N N . ILE A 1 299 ? 3.908 -6.274 -26.230 1.00 21.24 285 ILE A N 1
ATOM 2166 C CA . ILE A 1 299 ? 2.688 -7.068 -26.228 1.00 18.50 285 ILE A CA 1
ATOM 2167 C C . ILE A 1 299 ? 2.279 -7.467 -27.650 1.00 24.94 285 ILE A C 1
ATOM 2168 O O . ILE A 1 299 ? 1.733 -8.538 -27.832 1.00 24.17 285 ILE A O 1
ATOM 2173 N N . ASN A 1 300 ? 2.536 -6.613 -28.647 1.00 22.99 286 ASN A N 1
ATOM 2174 C CA . ASN A 1 300 ? 2.189 -6.914 -30.034 1.00 25.50 286 ASN A CA 1
ATOM 2175 C C . ASN A 1 300 ? 2.980 -8.091 -30.608 1.00 31.12 286 ASN A C 1
ATOM 2176 O O . ASN A 1 300 ? 2.623 -8.568 -31.683 1.00 35.74 286 ASN A O 1
ATOM 2181 N N . GLU A 1 301 ? 4.085 -8.487 -29.957 1.00 25.65 287 GLU A N 1
ATOM 2182 C CA . GLU A 1 301 ? 4.907 -9.577 -30.467 1.00 25.85 287 GLU A CA 1
ATOM 2183 C C . GLU A 1 301 ? 4.573 -10.924 -29.814 1.00 24.50 287 GLU A C 1
ATOM 2184 O O . GLU A 1 301 ? 5.124 -11.936 -30.229 1.00 28.01 287 GLU A O 1
ATOM 2190 N N . VAL A 1 302 ? 3.706 -10.957 -28.787 1.00 22.10 288 VAL A N 1
ATOM 2191 C CA . VAL A 1 302 ? 3.381 -12.189 -28.083 1.00 21.24 288 VAL A CA 1
ATOM 2192 C C . VAL A 1 302 ? 2.812 -13.252 -29.024 1.00 23.09 288 VAL A C 1
ATOM 2193 O O . VAL A 1 302 ? 3.147 -14.423 -28.919 1.00 21.21 288 VAL A O 1
ATOM 2197 N N . GLU A 1 303 ? 1.968 -12.856 -29.993 1.00 38.36 289 GLU A N 1
ATOM 2198 C CA . GLU A 1 303 ? 1.347 -13.784 -30.939 1.00 41.04 289 GLU A CA 1
ATOM 2199 C C . GLU A 1 303 ? 2.386 -14.496 -31.823 1.00 83.59 289 GLU A C 1
ATOM 2200 O O . GLU A 1 303 ? 2.104 -15.497 -32.477 1.00 118.53 289 GLU A O 1
ATOM 2206 N N . ASN A 1 304 ? 3.616 -13.976 -31.856 1.00 127.07 290 ASN A N 1
ATOM 2207 C CA . ASN A 1 304 ? 4.650 -14.470 -32.752 1.00 115.07 290 ASN A CA 1
ATOM 2208 C C . ASN A 1 304 ? 5.378 -15.659 -32.138 1.00 172.26 290 ASN A C 1
ATOM 2209 O O . ASN A 1 304 ? 6.160 -16.327 -32.811 1.00 63.68 290 ASN A O 1
ATOM 2214 N N . TYR A 1 305 ? 5.192 -15.860 -30.812 1.00 29.16 291 TYR A N 1
ATOM 2215 C CA . TYR A 1 305 ? 5.883 -16.929 -30.125 1.00 30.98 291 TYR A CA 1
ATOM 2216 C C . TYR A 1 305 ? 4.952 -18.133 -29.982 1.00 20.57 291 TYR A C 1
ATOM 2217 O O . TYR A 1 305 ? 3.714 -18.013 -29.918 1.00 23.21 291 TYR A O 1
ATOM 2226 N N . PRO A 1 306 ? 5.511 -19.360 -29.811 1.00 20.53 292 PRO A N 1
ATOM 2227 C CA . PRO A 1 306 ? 4.699 -20.499 -29.367 1.00 20.60 292 PRO A CA 1
ATOM 2228 C C . PRO A 1 306 ? 4.061 -20.142 -28.018 1.00 17.07 292 PRO A C 1
ATOM 2229 O O . PRO A 1 306 ? 4.660 -19.437 -27.203 1.00 18.53 292 PRO A O 1
ATOM 2233 N N . LYS A 1 307 ? 2.883 -20.715 -27.756 1.00 17.91 293 LYS A N 1
ATOM 2234 C CA . LYS A 1 307 ? 2.132 -20.397 -26.547 1.00 18.33 293 LYS A CA 1
ATOM 2235 C C . LYS A 1 307 ? 2.959 -20.686 -25.296 1.00 16.17 293 LYS A C 1
ATOM 2236 O O . LYS A 1 307 ? 2.851 -19.951 -24.309 1.00 15.94 293 LYS A O 1
ATOM 2242 N N . ASN A 1 308 ? 3.741 -21.775 -25.324 1.00 16.27 294 ASN A N 1
ATOM 2243 C CA . ASN A 1 308 ? 4.445 -22.178 -24.121 1.00 17.45 294 ASN A CA 1
ATOM 2244 C C . ASN A 1 308 ? 5.749 -21.395 -23.926 1.00 16.96 294 ASN A C 1
ATOM 2245 O O . ASN A 1 308 ? 6.517 -21.703 -22.990 1.00 17.22 294 ASN A O 1
ATOM 2250 N N . GLU A 1 309 ? 5.969 -20.332 -24.722 1.00 14.91 295 GLU A N 1
ATOM 2251 C CA . GLU A 1 309 ? 7.109 -19.438 -24.576 1.00 15.04 295 GLU A CA 1
ATOM 2252 C C . GLU A 1 309 ? 6.734 -18.037 -24.095 1.00 13.83 295 GLU A C 1
ATOM 2253 O O . GLU A 1 309 ? 7.590 -17.179 -24.149 1.00 14.64 295 GLU A O 1
ATOM 2259 N N . VAL A 1 310 ? 5.516 -17.866 -23.552 1.00 14.48 296 VAL A N 1
ATOM 2260 C CA . VAL A 1 310 ? 5.098 -16.527 -23.139 1.00 15.21 296 VAL A CA 1
ATOM 2261 C C . VAL A 1 310 ? 4.465 -16.521 -21.751 1.00 14.03 296 VAL A C 1
ATOM 2262 O O . VAL A 1 310 ? 3.669 -17.402 -21.403 1.00 14.34 296 VAL A O 1
ATOM 2266 N N . ILE A 1 311 ? 4.798 -15.452 -21.020 1.00 13.67 297 ILE A N 1
ATOM 2267 C CA . ILE A 1 311 ? 4.060 -15.066 -19.816 1.00 13.26 297 ILE A CA 1
ATOM 2268 C C . ILE A 1 311 ? 3.609 -13.619 -20.044 1.00 13.69 297 ILE A C 1
ATOM 2269 O O . ILE A 1 311 ? 4.440 -12.768 -20.389 1.00 16.71 297 ILE A O 1
ATOM 2274 N N . ILE A 1 312 ? 2.325 -13.366 -19.813 1.00 13.07 298 ILE A N 1
ATOM 2275 C CA . ILE A 1 312 ? 1.808 -12.017 -19.842 1.00 13.97 298 ILE A CA 1
ATOM 2276 C C . ILE A 1 312 ? 1.483 -11.572 -18.424 1.00 13.33 298 ILE A C 1
ATOM 2277 O O . ILE A 1 312 ? 0.747 -12.295 -17.745 1.00 14.80 298 ILE A O 1
ATOM 2282 N N . ILE A 1 313 ? 2.063 -10.452 -17.983 1.00 12.69 299 ILE A N 1
ATOM 2283 C CA . ILE A 1 313 ? 1.701 -9.870 -16.695 1.00 12.33 299 ILE A CA 1
ATOM 2284 C C . ILE A 1 313 ? 0.674 -8.781 -16.988 1.00 12.96 299 ILE A C 1
ATOM 2285 O O . ILE A 1 313 ? 0.993 -7.833 -17.695 1.00 14.03 299 ILE A O 1
ATOM 2290 N N . ALA A 1 314 ? -0.538 -8.984 -16.491 1.00 14.03 300 ALA A N 1
ATOM 2291 C CA . ALA A 1 314 ? -1.650 -8.075 -16.820 1.00 16.24 300 ALA A CA 1
ATOM 2292 C C . ALA A 1 314 ? -2.267 -7.396 -15.607 1.00 14.73 300 ALA A C 1
ATOM 2293 O O . ALA A 1 314 ? -2.595 -8.053 -14.605 1.00 15.62 300 ALA A O 1
ATOM 2295 N N . THR A 1 315 ? -2.409 -6.094 -15.751 1.00 18.44 301 THR A N 1
ATOM 2296 C CA . THR A 1 315 ? -3.172 -5.344 -14.739 1.00 34.28 301 THR A CA 1
ATOM 2297 C C . THR A 1 315 ? -4.099 -4.388 -15.484 1.00 19.55 301 THR A C 1
ATOM 2298 O O . THR A 1 315 ? -3.978 -4.250 -16.707 1.00 25.50 301 THR A O 1
ATOM 2302 N N . GLY A 1 316 ? -5.038 -3.804 -14.756 1.00 49.22 302 GLY A N 1
ATOM 2303 C CA . GLY A 1 316 ? -5.952 -2.843 -15.360 1.00 65.82 302 GLY A CA 1
ATOM 2304 C C . GLY A 1 316 ? -5.172 -1.658 -15.847 1.00 131.83 302 GLY A C 1
ATOM 2305 O O . GLY A 1 316 ? -4.088 -1.392 -15.309 1.00 71.41 302 GLY A O 1
ATOM 2306 N N . MET A 1 317 ? -5.713 -0.999 -16.874 1.00 89.94 303 MET A N 1
ATOM 2307 C CA . MET A 1 317 ? -5.111 0.260 -17.358 1.00 223.40 303 MET A CA 1
ATOM 2308 C C . MET A 1 317 ? -4.900 1.115 -16.122 1.00 132.47 303 MET A C 1
ATOM 2309 O O . MET A 1 317 ? -3.931 1.880 -16.114 1.00 185.51 303 MET A O 1
ATOM 2311 N N . GLN A 1 318 ? -5.739 0.920 -15.101 1.00 186.24 304 GLN A N 1
ATOM 2312 C CA . GLN A 1 318 ? -5.667 1.719 -13.851 1.00 120.82 304 GLN A CA 1
ATOM 2313 C C . GLN A 1 318 ? -4.888 1.068 -12.713 1.00 161.92 304 GLN A C 1
ATOM 2314 O O . GLN A 1 318 ? -4.691 1.730 -11.698 1.00 224.69 304 GLN A O 1
ATOM 2316 N N . GLY A 1 319 ? -4.500 -0.194 -12.857 1.00 163.67 305 GLY A N 1
ATOM 2317 C CA . GLY A 1 319 ? -3.777 -0.922 -11.805 1.00 299.11 305 GLY A CA 1
ATOM 2318 C C . GLY A 1 319 ? -4.658 -1.941 -11.070 1.00 104.52 305 GLY A C 1
ATOM 2319 O O . GLY A 1 319 ? -4.144 -2.554 -10.141 1.00 53.69 305 GLY A O 1
ATOM 2320 N N . GLU A 1 320 ? -5.922 -2.072 -11.489 1.00 156.69 306 GLU A N 1
ATOM 2321 C CA . GLU A 1 320 ? -6.828 -3.073 -10.856 1.00 221.52 306 GLU A CA 1
ATOM 2322 C C . GLU A 1 320 ? -6.781 -4.339 -11.701 1.00 128.88 306 GLU A C 1
ATOM 2323 O O . GLU A 1 320 ? -7.384 -4.356 -12.786 1.00 138.59 306 GLU A O 1
ATOM 2329 N N . PRO A 1 321 ? -6.168 -5.424 -11.232 1.00 72.41 307 PRO A N 1
ATOM 2330 C CA . PRO A 1 321 ? -5.975 -6.552 -12.140 1.00 125.95 307 PRO A CA 1
ATOM 2331 C C . PRO A 1 321 ? -7.207 -7.408 -12.385 1.00 16.25 307 PRO A C 1
ATOM 2332 O O . PRO A 1 321 ? -7.322 -7.972 -13.477 1.00 16.60 307 PRO A O 1
ATOM 2336 N N . VAL A 1 322 ? -8.069 -7.538 -11.366 1.00 15.43 308 VAL A N 1
ATOM 2337 C CA . VAL A 1 322 ? -9.166 -8.483 -11.578 1.00 14.10 308 VAL A CA 1
ATOM 2338 C C . VAL A 1 322 ? -10.107 -8.042 -12.698 1.00 14.05 308 VAL A C 1
ATOM 2339 O O . VAL A 1 322 ? -10.552 -8.857 -13.511 1.00 14.82 308 VAL A O 1
ATOM 2343 N N . GLU A 1 323 ? -10.369 -6.752 -12.809 1.00 16.50 309 GLU A N 1
ATOM 2344 C CA . GLU A 1 323 ? -11.273 -6.268 -13.844 1.00 17.69 309 GLU A CA 1
ATOM 2345 C C . GLU A 1 323 ? -10.685 -6.540 -15.227 1.00 17.57 309 GLU A C 1
ATOM 2346 O O . GLU A 1 323 ? -11.403 -6.894 -16.147 1.00 17.91 309 GLU A O 1
ATOM 2352 N N . ALA A 1 324 ? -9.376 -6.383 -15.369 1.00 18.00 310 ALA A N 1
ATOM 2353 C CA . ALA A 1 324 ? -8.761 -6.653 -16.661 1.00 16.93 310 ALA A CA 1
ATOM 2354 C C . ALA A 1 324 ? -8.808 -8.142 -16.979 1.00 14.80 310 ALA A C 1
ATOM 2355 O O . ALA A 1 324 ? -9.125 -8.504 -18.122 1.00 14.94 310 ALA A O 1
ATOM 2357 N N . LEU A 1 325 ? -8.583 -8.955 -15.943 1.00 13.29 311 LEU A N 1
ATOM 2358 C CA . LEU A 1 325 ? -8.666 -10.400 -16.130 1.00 12.82 311 LEU A CA 1
ATOM 2359 C C . LEU A 1 325 ? -10.095 -10.830 -16.529 1.00 12.24 311 LEU A C 1
ATOM 2360 O O . LEU A 1 325 ? -10.274 -11.703 -17.377 1.00 12.56 311 LEU A O 1
ATOM 2365 N N . SER A 1 326 ? -11.123 -10.190 -15.932 1.00 12.11 312 SER A N 1
ATOM 2366 C CA . SER A 1 326 ? -12.503 -10.436 -16.311 1.00 12.81 312 SER A CA 1
ATOM 2367 C C . SER A 1 326 ? -12.737 -10.049 -17.766 1.00 12.97 312 SER A C 1
ATOM 2368 O O . SER A 1 326 ? -13.384 -10.812 -18.504 1.00 13.80 312 SER A O 1
ATOM 2371 N N . GLN A 1 327 ? -12.230 -8.889 -18.171 1.00 12.67 313 GLN A N 1
ATOM 2372 C CA . GLN A 1 327 ? -12.374 -8.512 -19.580 1.00 13.08 313 GLN A CA 1
ATOM 2373 C C . GLN A 1 327 ? -11.735 -9.575 -20.480 1.00 12.74 313 GLN A C 1
ATOM 2374 O O . GLN A 1 327 ? -12.331 -9.962 -21.478 1.00 13.63 313 GLN A O 1
ATOM 2380 N N . MET A 1 328 ? -10.516 -10.039 -20.161 1.00 12.21 314 MET A N 1
ATOM 2381 C CA . MET A 1 328 ? -9.867 -11.024 -20.989 1.00 13.25 314 MET A CA 1
ATOM 2382 C C . MET A 1 328 ? -10.676 -12.315 -21.036 1.00 12.43 314 MET A C 1
ATOM 2383 O O . MET A 1 328 ? -10.776 -12.955 -22.099 1.00 13.51 314 MET A O 1
ATOM 2388 N N . ALA A 1 329 ? -11.218 -12.728 -19.889 1.00 12.02 315 ALA A N 1
ATOM 2389 C CA . ALA A 1 329 ? -11.962 -13.975 -19.794 1.00 13.00 315 ALA A CA 1
ATOM 2390 C C . ALA A 1 329 ? -13.215 -13.929 -20.666 1.00 14.47 315 ALA A C 1
ATOM 2391 O O . ALA A 1 329 ? -13.611 -14.939 -21.226 1.00 16.86 315 ALA A O 1
ATOM 2393 N N . ARG A 1 330 ? -13.848 -12.761 -20.724 1.00 14.22 316 ARG A N 1
ATOM 2394 C CA . ARG A 1 330 ? -15.058 -12.582 -21.501 1.00 14.52 316 ARG A CA 1
ATOM 2395 C C . ARG A 1 330 ? -14.786 -12.143 -22.936 1.00 14.51 316 ARG A C 1
ATOM 2396 O O . ARG A 1 330 ? -15.748 -11.909 -23.692 1.00 15.30 316 ARG A O 1
ATOM 2404 N N . LYS A 1 331 ? -13.525 -12.022 -23.322 1.00 14.80 317 LYS A N 1
ATOM 2405 C CA . LYS A 1 331 ? -13.122 -11.722 -24.696 1.00 14.97 317 LYS A CA 1
ATOM 2406 C C . LYS A 1 331 ? -13.501 -10.284 -25.042 1.00 14.15 317 LYS A C 1
ATOM 2407 O O . LYS A 1 331 ? -13.757 -9.972 -26.232 1.00 16.32 317 LYS A O 1
ATOM 2413 N N . LYS A 1 332 ? -13.452 -9.416 -24.032 1.00 14.50 318 LYS A N 1
ATOM 2414 C CA . LYS A 1 332 ? -13.819 -8.020 -24.166 1.00 15.92 318 LYS A CA 1
ATOM 2415 C C . LYS A 1 332 ? -12.618 -7.099 -24.077 1.00 17.43 318 LYS A C 1
ATOM 2416 O O . LYS A 1 332 ? -12.772 -5.896 -24.184 1.00 20.88 318 LYS A O 1
ATOM 2422 N N . HIS A 1 333 ? -11.420 -7.631 -23.802 1.00 14.48 319 HIS A N 1
ATOM 2423 C CA . HIS A 1 333 ? -10.286 -6.758 -23.668 1.00 15.50 319 HIS A CA 1
ATOM 2424 C C . HIS A 1 333 ? -9.925 -6.208 -25.058 1.00 17.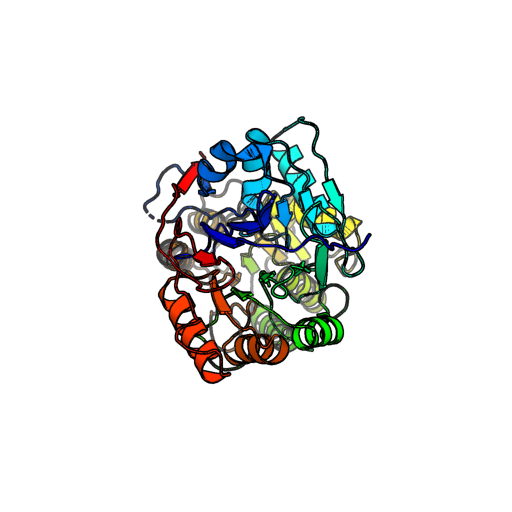96 319 HIS A C 1
ATOM 2425 O O . HIS A 1 333 ? -10.002 -6.918 -26.067 1.00 18.53 319 HIS A O 1
ATOM 2432 N N . LYS A 1 334 ? -9.444 -4.969 -25.065 1.00 19.92 320 LYS A N 1
ATOM 2433 C CA . LYS A 1 334 ? -9.123 -4.258 -26.288 1.00 22.62 320 LYS A CA 1
ATOM 2434 C C . LYS A 1 334 ? -7.859 -4.816 -26.956 1.00 22.91 320 LYS A C 1
ATOM 2435 O O . LYS A 1 334 ? -7.682 -4.656 -28.169 1.00 28.40 320 LYS A O 1
ATOM 2437 N N . ILE A 1 335 ? -6.941 -5.378 -26.162 1.00 20.24 321 ILE A N 1
ATOM 2438 C CA . ILE A 1 335 ? -5.613 -5.701 -26.663 1.00 20.90 321 ILE A CA 1
ATOM 2439 C C . ILE A 1 335 ? -5.425 -7.213 -26.793 1.00 19.96 321 ILE A C 1
ATOM 2440 O O . ILE A 1 335 ? -4.896 -7.677 -27.801 1.00 23.04 321 ILE A O 1
ATOM 2445 N N . MET A 1 336 ? -5.777 -7.970 -25.736 1.00 16.62 322 MET A N 1
ATOM 2446 C CA . MET A 1 336 ? -5.473 -9.395 -25.695 1.00 17.95 322 MET A CA 1
ATOM 2447 C C . MET A 1 336 ? -6.514 -10.088 -24.822 1.00 15.67 322 MET A C 1
ATOM 2448 O O . MET A 1 336 ? -6.813 -9.604 -23.727 1.00 17.40 322 MET A O 1
ATOM 2453 N N . ASN A 1 337 ? -7.022 -11.219 -25.306 1.00 16.18 323 ASN A N 1
ATOM 2454 C CA . ASN A 1 337 ? -8.031 -11.986 -24.604 1.00 16.10 323 ASN A CA 1
ATOM 2455 C C . ASN A 1 337 ? -7.513 -13.369 -24.233 1.00 15.78 323 ASN A C 1
ATOM 2456 O O . ASN A 1 337 ? -6.560 -13.851 -24.839 1.00 19.02 323 ASN A O 1
ATOM 2461 N N . ILE A 1 338 ? -8.230 -14.030 -23.308 1.00 14.74 324 ILE A N 1
ATOM 2462 C CA . ILE A 1 338 ? -7.954 -15.417 -22.928 1.00 17.23 324 ILE A CA 1
ATOM 2463 C C . ILE A 1 338 ? -8.387 -16.341 -24.049 1.00 15.37 324 ILE A C 1
ATOM 2464 O O . ILE A 1 338 ? -9.396 -16.079 -24.709 1.00 18.43 324 ILE A O 1
ATOM 2469 N N . GLU A 1 339 ? -7.675 -17.447 -24.179 1.00 16.42 325 GLU A N 1
ATOM 2470 C CA . GLU A 1 339 ? -7.965 -18.483 -25.154 1.00 18.42 325 GLU A CA 1
ATOM 2471 C C . GLU A 1 339 ? -8.053 -19.782 -24.359 1.00 17.99 325 GLU A C 1
ATOM 2472 O O . GLU A 1 339 ? -7.393 -19.933 -23.305 1.00 16.75 325 GLU A O 1
ATOM 2478 N N . GLU A 1 340 ? -8.828 -20.730 -24.875 1.00 20.43 326 GLU A N 1
ATOM 2479 C CA . GLU A 1 340 ? -8.895 -22.065 -24.244 1.00 20.38 326 GLU A CA 1
ATOM 2480 C C . GLU A 1 340 ? -7.476 -22.619 -24.074 1.00 16.74 326 GLU A C 1
ATOM 2481 O O . GLU A 1 340 ? -6.685 -22.516 -25.016 1.00 17.90 326 GLU A O 1
ATOM 2487 N N . GLY A 1 341 ? -7.182 -23.152 -22.894 1.00 16.06 327 GLY A N 1
ATOM 2488 C CA . GLY A 1 341 ? -5.903 -23.744 -22.594 1.00 17.10 327 GLY A CA 1
ATOM 2489 C C . GLY A 1 341 ? -4.951 -22.786 -21.901 1.00 14.42 327 GLY A C 1
ATOM 2490 O O . GLY A 1 341 ? -3.921 -23.249 -21.422 1.00 16.26 327 GLY A O 1
ATOM 2491 N N . ASP A 1 342 ? -5.241 -21.481 -21.889 1.00 14.71 328 ASP A N 1
ATOM 2492 C CA . ASP A 1 342 ? -4.413 -20.568 -21.087 1.00 13.69 328 ASP A CA 1
ATOM 2493 C C . ASP A 1 342 ? -4.415 -21.000 -19.630 1.00 13.40 328 ASP A C 1
ATOM 2494 O O . ASP A 1 342 ? -5.424 -21.515 -19.136 1.00 14.25 328 ASP A O 1
ATOM 2499 N N . SER A 1 343 ? -3.323 -20.667 -18.920 1.00 13.09 329 SER A N 1
ATOM 2500 C CA . SER A 1 343 ? -3.271 -20.843 -17.465 1.00 13.72 329 SER A CA 1
ATOM 2501 C C . SER A 1 343 ? -3.185 -19.470 -16.813 1.00 12.69 329 SER A C 1
ATOM 2502 O O . SER A 1 343 ? -2.579 -18.560 -17.391 1.00 14.07 329 SER A O 1
ATOM 2505 N N . ILE A 1 344 ? -3.778 -19.361 -15.608 1.00 12.85 330 ILE A N 1
ATOM 2506 C CA . ILE A 1 344 ? -3.885 -18.077 -14.896 1.00 12.09 330 ILE A CA 1
ATOM 2507 C C . ILE A 1 344 ? -3.262 -18.204 -13.522 1.00 11.98 330 ILE A C 1
ATOM 2508 O O . ILE A 1 344 ? -3.629 -19.112 -12.773 1.00 13.45 330 ILE A O 1
ATOM 2513 N N . PHE A 1 345 ? -2.506 -17.176 -13.157 1.00 11.50 331 PHE A N 1
ATOM 2514 C CA . PHE A 1 345 ? -2.006 -17.037 -11.808 1.00 11.68 331 PHE A CA 1
ATOM 2515 C C . PHE A 1 345 ? -2.461 -15.671 -11.296 1.00 11.07 331 PHE A C 1
ATOM 2516 O O . PHE A 1 345 ? -2.050 -14.646 -11.803 1.00 12.97 331 PHE A O 1
ATOM 2524 N N . LEU A 1 346 ? -3.392 -15.696 -10.342 1.00 13.51 332 LEU A N 1
ATOM 2525 C CA . LEU A 1 346 ? -3.936 -14.451 -9.784 1.00 12.33 332 LEU A CA 1
ATOM 2526 C C . LEU A 1 346 ? -3.299 -14.240 -8.428 1.00 13.44 332 LEU A C 1
ATOM 2527 O O . LEU A 1 346 ? -3.456 -15.067 -7.547 1.00 15.24 332 LEU A O 1
ATOM 2532 N N . ALA A 1 347 ? -2.579 -13.114 -8.257 1.00 12.64 333 ALA A N 1
ATOM 2533 C CA . ALA A 1 347 ? -1.875 -12.794 -7.032 1.00 13.95 333 ALA A CA 1
ATOM 2534 C C . ALA A 1 347 ? -2.516 -11.516 -6.480 1.00 14.23 333 ALA A C 1
ATOM 2535 O O . ALA A 1 347 ? -2.272 -10.414 -6.961 1.00 17.28 333 ALA A O 1
ATOM 2537 N N . ILE A 1 348 ? -3.370 -11.667 -5.452 1.00 13.54 334 ILE A N 1
ATOM 2538 C CA . ILE A 1 348 ? -4.069 -10.518 -4.910 1.00 16.12 334 ILE A CA 1
ATOM 2539 C C . ILE A 1 348 ? -4.421 -10.803 -3.451 1.00 19.47 334 ILE A C 1
ATOM 2540 O O . ILE A 1 348 ? -4.719 -11.950 -3.120 1.00 19.04 334 ILE A O 1
ATOM 2545 N N . THR A 1 349 ? -4.431 -9.759 -2.622 1.00 28.39 335 THR A N 1
ATOM 2546 C CA . THR A 1 349 ? -4.906 -9.938 -1.262 1.00 63.02 335 THR A CA 1
ATOM 2547 C C . THR A 1 349 ? -6.437 -9.958 -1.216 1.00 186.37 335 THR A C 1
ATOM 2548 O O . THR A 1 349 ? -7.090 -9.114 -1.795 1.00 56.53 335 THR A O 1
ATOM 2552 N N . ALA A 1 350 ? -7.029 -10.926 -0.513 1.00 226.72 336 ALA A N 1
ATOM 2553 C CA . ALA A 1 350 ? -8.479 -11.026 -0.424 1.00 140.21 336 ALA A CA 1
ATOM 2554 C C . ALA A 1 350 ? -9.070 -9.841 0.363 1.00 25.25 336 ALA A C 1
ATOM 2555 O O . ALA A 1 350 ? -8.476 -9.358 1.315 1.00 20.50 336 ALA A O 1
ATOM 2557 N N . SER A 1 351 ? -10.261 -9.363 0.003 1.00 18.03 337 SER A N 1
ATOM 2558 C CA . SER A 1 351 ? -11.005 -8.438 0.858 1.00 15.95 337 SER A CA 1
ATOM 2559 C C . SER A 1 351 ? -12.494 -8.590 0.561 1.00 13.95 337 SER A C 1
ATOM 2560 O O . SER A 1 351 ? -12.913 -9.127 -0.482 1.00 15.76 337 SER A O 1
ATOM 2563 N N . ALA A 1 352 ? -13.311 -8.148 1.497 1.00 14.44 338 ALA A N 1
ATOM 2564 C CA . ALA A 1 352 ? -14.750 -8.102 1.312 1.00 15.47 338 ALA A CA 1
ATOM 2565 C C . ALA A 1 352 ? -15.071 -7.334 0.051 1.00 14.66 338 ALA A C 1
ATOM 2566 O O . ALA A 1 352 ? -15.949 -7.757 -0.708 1.00 18.22 338 ALA A O 1
ATOM 2568 N N . ASN A 1 353 ? -14.336 -6.269 -0.216 1.00 15.52 339 ASN A N 1
ATOM 2569 C CA . ASN A 1 353 ? -14.578 -5.424 -1.374 1.00 17.83 339 ASN A CA 1
ATOM 2570 C C . ASN A 1 353 ? -14.379 -6.188 -2.683 1.00 18.88 339 ASN A C 1
ATOM 2571 O O . ASN A 1 353 ? -15.015 -5.840 -3.658 1.00 22.98 339 ASN A O 1
ATOM 2576 N N . MET A 1 354 ? -13.402 -7.117 -2.721 1.00 17.76 340 MET A N 1
ATOM 2577 C CA . MET A 1 354 ? -13.038 -7.774 -3.970 1.00 17.06 340 MET A CA 1
ATOM 2578 C C . MET A 1 354 ? -13.697 -9.171 -4.116 1.00 17.73 340 MET A C 1
ATOM 2579 O O . MET A 1 354 ? -13.654 -9.783 -5.197 1.00 16.50 340 MET A O 1
ATOM 2584 N N . GLU A 1 355 ? -14.390 -9.719 -3.103 1.00 17.01 341 GLU A N 1
ATOM 2585 C CA . GLU A 1 355 ? -14.670 -11.153 -3.198 1.00 15.39 341 GLU A CA 1
ATOM 2586 C C . GLU A 1 355 ? -15.689 -11.561 -4.276 1.00 15.94 341 GLU A C 1
ATOM 2587 O O . GLU A 1 355 ? -15.568 -12.634 -4.891 1.00 15.22 341 GLU A O 1
ATOM 2593 N N . VAL A 1 356 ? -16.698 -10.758 -4.539 1.00 17.81 342 VAL A N 1
ATOM 2594 C CA . VAL A 1 356 ? -17.658 -11.051 -5.591 1.00 17.28 342 VAL A CA 1
ATOM 2595 C C . VAL A 1 356 ? -17.038 -11.022 -7.007 1.00 16.04 342 VAL A C 1
ATOM 2596 O O . VAL A 1 356 ? -17.232 -11.928 -7.842 1.00 15.74 342 VAL A O 1
ATOM 2600 N N . ILE A 1 357 ? -16.314 -9.929 -7.311 1.00 15.54 343 ILE A N 1
ATOM 2601 C CA . ILE A 1 357 ? -15.656 -9.854 -8.601 1.00 15.28 343 ILE A CA 1
ATOM 2602 C C . ILE A 1 357 ? -14.643 -10.993 -8.743 1.00 13.25 343 ILE A C 1
ATOM 2603 O O . ILE A 1 357 ? -14.532 -11.514 -9.850 1.00 13.72 343 ILE A O 1
ATOM 2608 N N . ILE A 1 358 ? -13.897 -11.341 -7.683 1.00 13.50 344 ILE A N 1
ATOM 2609 C CA . ILE A 1 358 ? -12.961 -12.443 -7.831 1.00 12.32 344 ILE A CA 1
ATOM 2610 C C . ILE A 1 358 ? -13.734 -13.729 -8.165 1.00 12.16 344 ILE A C 1
ATOM 2611 O O . ILE A 1 358 ? -13.367 -14.438 -9.087 1.00 11.97 344 ILE A O 1
ATOM 2616 N N . ALA A 1 359 ? -14.789 -14.039 -7.399 1.00 11.90 345 ALA A N 1
ATOM 2617 C CA . ALA A 1 359 ? -15.522 -15.274 -7.646 1.00 12.95 345 ALA A CA 1
ATOM 2618 C C . ALA A 1 359 ? -16.085 -15.300 -9.068 1.00 11.81 345 ALA A C 1
ATOM 2619 O O . ALA A 1 359 ? -16.007 -16.324 -9.765 1.00 12.35 345 ALA A O 1
ATOM 2621 N N . ASP A 1 360 ? -16.698 -14.201 -9.499 1.00 12.45 346 ASP A N 1
ATOM 2622 C CA . ASP A 1 360 ? -17.280 -14.173 -10.831 1.00 12.38 346 ASP A CA 1
ATOM 2623 C C . ASP A 1 360 ? -16.195 -14.318 -11.906 1.00 10.87 346 ASP A C 1
ATOM 2624 O O . ASP A 1 360 ? -16.414 -14.996 -12.927 1.00 13.22 346 ASP A O 1
ATOM 2629 N N . THR A 1 361 ? -15.054 -13.710 -11.702 1.00 11.08 347 THR A N 1
ATOM 2630 C CA . THR A 1 361 ? -13.993 -13.782 -12.698 1.00 11.27 347 THR A CA 1
ATOM 2631 C C . THR A 1 361 ? -13.437 -15.193 -12.786 1.00 10.68 347 THR A C 1
ATOM 2632 O O . THR A 1 361 ? -13.160 -15.663 -13.897 1.00 11.42 347 THR A O 1
ATOM 2636 N N . LEU A 1 362 ? -13.282 -15.857 -11.636 1.00 10.88 348 LEU A N 1
ATOM 2637 C CA . LEU A 1 362 ? -12.833 -17.246 -11.690 1.00 12.14 348 LEU A CA 1
ATOM 2638 C C . LEU A 1 362 ? -13.828 -18.107 -12.472 1.00 12.82 348 LEU A C 1
ATOM 2639 O O . LEU A 1 362 ? -13.416 -18.997 -13.234 1.00 13.70 348 LEU A O 1
ATOM 2644 N N . ASN A 1 363 ? -15.131 -17.879 -12.278 1.00 12.26 349 ASN A N 1
ATOM 2645 C CA . ASN A 1 363 ? -16.124 -18.620 -13.060 1.00 13.03 349 ASN A CA 1
ATOM 2646 C C . ASN A 1 363 ? -16.003 -18.333 -14.533 1.00 11.74 349 ASN A C 1
ATOM 2647 O O . ASN A 1 363 ? -16.074 -19.267 -15.349 1.00 14.06 349 ASN A O 1
ATOM 2652 N N . GLU A 1 364 ? -15.809 -17.072 -14.884 1.00 11.74 350 GLU A N 1
ATOM 2653 C CA . GLU A 1 364 ? -15.683 -16.703 -16.285 1.00 12.91 350 GLU A CA 1
ATOM 2654 C C . GLU A 1 364 ? -14.451 -17.367 -16.921 1.00 12.19 350 GLU A C 1
ATOM 2655 O O . GLU A 1 364 ? -14.479 -17.800 -18.077 1.00 13.70 350 GLU A O 1
ATOM 2661 N N . LEU A 1 365 ? -13.353 -17.468 -16.175 1.00 12.53 351 LEU A N 1
ATOM 2662 C CA . LEU A 1 365 ? -12.128 -18.087 -16.689 1.00 12.96 351 LEU A CA 1
ATOM 2663 C C . LEU A 1 365 ? -12.378 -19.567 -16.945 1.00 13.92 351 LEU A C 1
ATOM 2664 O O . LEU A 1 365 ? -11.905 -20.080 -17.952 1.00 14.90 351 LEU A O 1
ATOM 2669 N N . VAL A 1 366 ? -13.043 -20.258 -16.018 1.00 13.55 352 VAL A N 1
ATOM 2670 C CA . VAL A 1 366 ? -13.323 -21.671 -16.206 1.00 15.79 352 VAL A CA 1
ATOM 2671 C C . VAL A 1 366 ? -14.225 -21.858 -17.429 1.00 16.73 352 VAL A C 1
ATOM 2672 O O . VAL A 1 366 ? -13.971 -22.766 -18.243 1.00 18.07 352 VAL A O 1
ATOM 2676 N N . ARG A 1 367 ? -15.215 -20.969 -17.599 1.00 16.02 353 ARG A N 1
ATOM 2677 C CA . ARG A 1 367 ? -16.089 -21.065 -18.774 1.00 17.16 353 ARG A CA 1
ATOM 2678 C C . ARG A 1 367 ? -15.310 -20.876 -20.082 1.00 17.83 353 ARG A C 1
ATOM 2679 O O . ARG A 1 367 ? -15.681 -21.468 -21.107 1.00 21.29 353 ARG A O 1
ATOM 2687 N N . ALA A 1 368 ? -14.273 -20.028 -20.075 1.00 15.98 354 ALA A N 1
ATOM 2688 C CA . ALA A 1 368 ? -13.415 -19.775 -21.223 1.00 17.86 354 ALA A CA 1
ATOM 2689 C C . ALA A 1 368 ? -12.431 -20.915 -21.494 1.00 15.66 354 ALA A C 1
ATOM 2690 O O . ALA A 1 368 ? -11.662 -20.858 -22.463 1.00 19.73 354 ALA A O 1
ATOM 2692 N N . GLY A 1 369 ? -12.394 -21.924 -20.623 1.00 15.49 355 GLY A N 1
ATOM 2693 C CA . GLY A 1 369 ? -11.494 -23.050 -20.815 1.00 17.69 355 GLY A CA 1
ATOM 2694 C C . GLY A 1 369 ? -10.077 -22.767 -20.321 1.00 16.11 355 GLY A C 1
ATOM 2695 O O . GLY A 1 369 ? -9.131 -23.432 -20.749 1.00 16.89 355 GLY A O 1
ATOM 2696 N N . ALA A 1 370 ? -9.919 -21.825 -19.399 1.00 15.01 356 ALA A N 1
ATOM 2697 C CA . ALA A 1 370 ? -8.607 -21.556 -18.821 1.00 14.65 356 ALA A CA 1
ATOM 2698 C C . ALA A 1 370 ? -8.413 -22.402 -17.561 1.00 15.29 356 ALA A C 1
ATOM 2699 O O . ALA A 1 370 ? -9.371 -22.851 -16.935 1.00 18.39 356 ALA A O 1
ATOM 2701 N N . HIS A 1 371 ? -7.147 -22.636 -17.245 1.00 15.00 357 HIS A N 1
ATOM 2702 C CA . HIS A 1 371 ? -6.751 -23.386 -16.053 1.00 16.52 357 HIS A CA 1
ATOM 2703 C C . HIS A 1 371 ? -6.247 -22.411 -15.003 1.00 15.83 357 HIS A C 1
ATOM 2704 O O . HIS A 1 371 ? -5.374 -21.599 -15.265 1.00 18.92 357 HIS A O 1
ATOM 2711 N N . ILE A 1 372 ? -6.764 -22.521 -13.792 1.00 15.97 358 ILE A N 1
ATOM 2712 C CA . ILE A 1 372 ? -6.441 -21.602 -12.712 1.00 15.01 358 ILE A CA 1
ATOM 2713 C C . ILE A 1 372 ? -5.421 -22.256 -11.794 1.00 14.05 358 ILE A C 1
ATOM 2714 O O . ILE A 1 372 ? -5.675 -23.318 -11.244 1.00 16.31 358 ILE A O 1
ATOM 2719 N N . ILE A 1 373 ? -4.244 -21.656 -11.648 1.00 13.42 359 ILE A N 1
ATOM 2720 C CA . ILE A 1 373 ? -3.281 -22.117 -10.649 1.00 16.19 359 ILE A CA 1
ATOM 2721 C C . ILE A 1 373 ? -3.897 -21.840 -9.269 1.00 15.78 359 ILE A C 1
ATOM 2722 O O . ILE A 1 373 ? -4.392 -20.751 -9.003 1.00 17.84 359 ILE A O 1
ATOM 2727 N N . PRO A 1 374 ? -3.966 -22.831 -8.365 1.00 18.38 360 PRO A N 1
ATOM 2728 C CA . PRO A 1 374 ? -4.710 -22.640 -7.117 1.00 17.99 360 PRO A CA 1
ATOM 2729 C C . PRO A 1 374 ? -4.160 -21.560 -6.182 1.00 19.73 360 PRO A C 1
ATOM 2730 O O . PRO A 1 374 ? -2.982 -21.227 -6.194 1.00 18.62 360 PRO A O 1
ATOM 2734 N N . ASN A 1 375 ? -5.068 -21.021 -5.378 1.00 19.16 361 ASN A N 1
ATOM 2735 C CA . ASN A 1 375 ? -4.797 -20.178 -4.227 1.00 17.65 361 ASN A CA 1
ATOM 2736 C C . ASN A 1 375 ? -4.869 -21.115 -3.019 1.00 21.17 361 ASN A C 1
ATOM 2737 O O . ASN A 1 375 ? -5.987 -21.452 -2.577 1.00 22.44 361 ASN A O 1
ATOM 2742 N N . ASN A 1 376 ? -3.708 -21.603 -2.539 1.00 20.54 362 ASN A N 1
ATOM 2743 C CA . ASN A 1 376 ? -3.685 -22.656 -1.519 1.00 22.96 362 ASN A CA 1
ATOM 2744 C C . ASN A 1 376 ? -2.452 -22.501 -0.633 1.00 57.32 362 ASN A C 1
ATOM 2745 O O . ASN A 1 376 ? -1.817 -21.434 -0.652 1.00 23.09 362 ASN A O 1
ATOM 2750 N N . LYS A 1 377 ? -2.107 -23.583 0.112 1.00 67.23 363 LYS A N 1
ATOM 2751 C CA . LYS A 1 377 ? -0.990 -23.498 1.037 1.00 164.52 363 LYS A CA 1
ATOM 2752 C C . LYS A 1 377 ? 0.305 -23.268 0.263 1.00 175.28 363 LYS A C 1
ATOM 2753 O O . LYS A 1 377 ? 1.267 -22.747 0.823 1.00 94.72 363 LYS A O 1
ATOM 2755 N N . LYS A 1 378 ? 0.373 -23.729 -0.980 1.00 147.94 364 LYS A N 1
ATOM 2756 C CA . LYS A 1 378 ? 1.669 -23.652 -1.715 1.00 207.65 364 LYS A CA 1
ATOM 2757 C C . LYS A 1 378 ? 1.877 -22.225 -2.229 1.00 118.70 364 LYS A C 1
ATOM 2758 O O . LYS A 1 378 ? 3.010 -21.735 -2.204 1.00 46.55 364 LYS A O 1
ATOM 2762 N N . ILE A 1 379 ? 0.802 -21.655 -2.776 1.00 250.71 365 ILE A N 1
ATOM 2763 C CA . ILE A 1 379 ? 0.935 -20.290 -3.258 1.00 360.02 365 ILE A CA 1
ATOM 2764 C C . ILE A 1 379 ? -0.290 -19.474 -2.865 1.00 416.29 365 ILE A C 1
ATOM 2765 O O . ILE A 1 379 ? -1.417 -19.806 -3.193 1.00 116.80 365 ILE A O 1
ATOM 2770 N N . HIS A 1 380 ? -0.048 -18.338 -2.230 1.00 682.02 366 HIS A N 1
ATOM 2771 C CA . HIS A 1 380 ? -1.133 -17.464 -1.829 1.00 17.96 366 HIS A CA 1
ATOM 2772 C C . HIS A 1 380 ? -0.518 -16.106 -1.558 1.00 16.28 366 HIS A C 1
ATOM 2773 O O . HIS A 1 380 ? 0.720 -15.958 -1.520 1.00 16.08 366 HIS A O 1
ATOM 2780 N N . ALA A 1 381 ? -1.368 -15.080 -1.401 1.00 17.40 367 ALA A N 1
ATOM 2781 C CA . ALA A 1 381 ? -0.898 -13.737 -1.066 1.00 17.08 367 ALA A CA 1
ATOM 2782 C C . ALA A 1 381 ? -0.032 -13.820 0.192 1.00 17.60 367 ALA A C 1
ATOM 2783 O O . ALA A 1 381 ? -0.445 -14.343 1.196 1.00 20.43 367 ALA A O 1
ATOM 2785 N N . SER A 1 382 ? 1.161 -13.266 0.160 1.00 16.77 368 SER A N 1
ATOM 2786 C CA . SER A 1 382 ? 2.154 -13.469 1.203 1.00 15.77 368 SER A CA 1
ATOM 2787 C C . SER A 1 382 ? 2.747 -12.173 1.753 1.00 15.71 368 SER A C 1
ATOM 2788 O O . SER A 1 382 ? 3.787 -12.204 2.395 1.00 17.63 368 SER A O 1
ATOM 2791 N N . SER A 1 383 ? 2.157 -11.056 1.380 1.00 16.06 369 SER A N 1
ATOM 2792 C CA . SER A 1 383 ? 2.581 -9.774 1.889 1.00 16.14 369 SER A CA 1
ATOM 2793 C C . SER A 1 383 ? 1.667 -9.559 3.123 1.00 18.44 369 SER A C 1
ATOM 2794 O O . SER A 1 383 ? 0.647 -10.201 3.299 1.00 18.94 369 SER A O 1
ATOM 2797 N N . HIS A 1 384 ? 2.037 -8.640 3.958 1.00 16.46 370 HIS A N 1
ATOM 2798 C CA . HIS A 1 384 ? 1.376 -8.254 5.205 1.00 11.94 370 HIS A CA 1
ATOM 2799 C C . HIS A 1 384 ? 1.654 -9.291 6.285 1.00 12.89 370 HIS A C 1
ATOM 2800 O O . HIS A 1 384 ? 1.444 -10.497 6.113 1.00 17.52 370 HIS A O 1
ATOM 2807 N N . GLY A 1 385 ? 2.036 -8.830 7.467 1.00 10.95 371 GLY A N 1
ATOM 2808 C CA . GLY A 1 385 ? 2.378 -9.774 8.525 1.00 10.92 371 GLY A CA 1
ATOM 2809 C C . GLY A 1 385 ? 1.169 -10.540 9.031 1.00 9.75 371 GLY A C 1
ATOM 2810 O O . GLY A 1 385 ? 0.080 -10.008 9.250 1.00 10.62 371 GLY A O 1
ATOM 2811 N N . CYS A 1 386 ? 1.417 -11.826 9.265 1.00 10.60 372 CYS A N 1
ATOM 2812 C CA . CYS A 1 386 ? 0.455 -12.712 9.939 1.00 11.04 372 CYS A CA 1
ATOM 2813 C C . CYS A 1 386 ? 0.604 -12.519 11.451 1.00 10.73 372 CYS A C 1
ATOM 2814 O O . CYS A 1 386 ? 1.432 -11.734 11.894 1.00 10.60 372 CYS A O 1
ATOM 2817 N N . MET A 1 387 ? -0.132 -13.338 12.231 1.00 10.95 373 MET A N 1
ATOM 2818 C CA . MET A 1 387 ? -0.193 -13.072 13.655 1.00 10.10 373 MET A CA 1
ATOM 2819 C C . MET A 1 387 ? 1.178 -12.942 14.303 1.00 10.94 373 MET A C 1
ATOM 2820 O O . MET A 1 387 ? 1.391 -12.050 15.141 1.00 11.23 373 MET A O 1
ATOM 2825 N N . GLU A 1 388 ? 2.109 -13.874 13.991 1.00 11.62 374 GLU A N 1
ATOM 2826 C CA . GLU A 1 388 ? 3.368 -13.810 14.709 1.00 12.43 374 GLU A CA 1
ATOM 2827 C C . GLU A 1 388 ? 4.197 -12.590 14.329 1.00 12.14 374 GLU A C 1
ATOM 2828 O O . GLU A 1 388 ? 4.937 -12.074 15.164 1.00 12.52 374 GLU A O 1
ATOM 2834 N N . GLU A 1 389 ? 4.084 -12.146 13.066 1.00 11.31 375 GLU A N 1
ATOM 2835 C CA . GLU A 1 389 ? 4.800 -10.947 12.628 1.00 11.12 375 GLU A CA 1
ATOM 2836 C C . GLU A 1 389 ? 4.210 -9.685 13.259 1.00 10.44 375 GLU A C 1
ATOM 2837 O O . GLU A 1 389 ? 4.952 -8.776 13.615 1.00 10.82 375 GLU A O 1
ATOM 2843 N N . LEU A 1 390 ? 2.874 -9.652 13.408 1.00 10.19 376 LEU A N 1
ATOM 2844 C CA . LEU A 1 390 ? 2.248 -8.522 14.076 1.00 10.39 376 LEU A CA 1
ATOM 2845 C C . LEU A 1 390 ? 2.646 -8.478 15.552 1.00 10.02 376 LEU A C 1
ATOM 2846 O O . LEU A 1 390 ? 2.929 -7.402 16.090 1.00 10.48 376 LEU A O 1
ATOM 2851 N N . LYS A 1 391 ? 2.720 -9.655 16.197 1.00 11.13 377 LYS A N 1
ATOM 2852 C CA . LYS A 1 391 ? 3.203 -9.724 17.584 1.00 11.32 377 LYS A CA 1
ATOM 2853 C C . LYS A 1 391 ? 4.661 -9.274 17.691 1.00 12.00 377 LYS A C 1
ATOM 2854 O O . LYS A 1 391 ? 5.055 -8.613 18.647 1.00 11.49 377 LYS A O 1
ATOM 2860 N N . MET A 1 392 ? 5.475 -9.637 16.694 1.00 11.66 378 MET A N 1
ATOM 2861 C CA . MET A 1 392 ? 6.862 -9.206 16.720 1.00 11.98 378 MET A CA 1
ATOM 2862 C C . MET A 1 392 ? 6.953 -7.680 16.690 1.00 11.79 378 MET A C 1
ATOM 2863 O O . MET A 1 392 ? 7.681 -7.084 17.464 1.00 12.60 378 MET A O 1
ATOM 2868 N N . MET A 1 393 ? 6.161 -7.023 15.814 1.00 10.77 379 MET A N 1
ATOM 2869 C CA . MET A 1 393 ? 6.164 -5.562 15.782 1.00 10.82 379 MET A CA 1
ATOM 2870 C C . MET A 1 393 ? 5.707 -5.000 17.140 1.00 10.33 379 MET A C 1
ATOM 2871 O O . MET A 1 393 ? 6.300 -4.039 17.655 1.00 11.16 379 MET A O 1
ATOM 2876 N N . LEU A 1 394 ? 4.632 -5.571 17.706 1.00 10.54 380 LEU A N 1
ATOM 2877 C CA . LEU A 1 394 ? 4.145 -5.139 19.022 1.00 10.40 380 LEU A CA 1
ATOM 2878 C C . LEU A 1 394 ? 5.208 -5.313 20.120 1.00 11.83 380 LEU A C 1
ATOM 2879 O O . LEU A 1 394 ? 5.349 -4.448 20.992 1.00 12.76 380 LEU A O 1
ATOM 2884 N N . ASN A 1 395 ? 5.985 -6.410 20.066 1.00 11.80 381 ASN A N 1
ATOM 2885 C CA . ASN A 1 395 ? 6.976 -6.673 21.106 1.00 13.10 381 ASN A CA 1
ATOM 2886 C C . ASN A 1 395 ? 8.201 -5.771 20.960 1.00 12.82 381 ASN A C 1
ATOM 2887 O O . ASN A 1 395 ? 8.879 -5.469 21.959 1.00 15.43 381 ASN A O 1
ATOM 2892 N N . ILE A 1 396 ? 8.548 -5.391 19.729 1.00 11.95 382 ILE A N 1
ATOM 2893 C CA . ILE A 1 396 ? 9.641 -4.481 19.478 1.00 12.33 382 ILE A CA 1
ATOM 2894 C C . ILE A 1 396 ? 9.245 -3.074 19.904 1.00 12.08 382 ILE A C 1
ATOM 2895 O O . ILE A 1 396 ? 10.024 -2.362 20.504 1.00 13.31 382 ILE A O 1
ATOM 2900 N N . MET A 1 397 ? 8.021 -2.664 19.560 1.00 11.52 383 MET A N 1
ATOM 2901 C CA . MET A 1 397 ? 7.607 -1.279 19.773 1.00 11.58 383 MET A CA 1
ATOM 2902 C C . MET A 1 397 ? 7.156 -1.014 21.216 1.00 11.05 383 MET A C 1
ATOM 2903 O O . MET A 1 397 ? 7.238 0.136 21.670 1.00 12.54 383 MET A O 1
ATOM 2908 N N . LYS A 1 398 ? 6.592 -2.018 21.882 1.00 12.28 384 LYS A N 1
ATOM 2909 C CA . LYS A 1 398 ? 6.126 -1.862 23.257 1.00 12.81 384 LYS A CA 1
ATOM 2910 C C . LYS A 1 398 ? 5.265 -0.628 23.454 1.00 12.76 384 LYS A C 1
ATOM 2911 O O . LYS A 1 398 ? 5.500 0.227 24.306 1.00 13.10 384 LYS A O 1
ATOM 2917 N N . PRO A 1 399 ? 4.192 -0.440 22.637 1.00 11.46 385 PRO A N 1
ATOM 2918 C CA . PRO A 1 399 ? 3.418 0.803 22.715 1.00 11.48 385 PRO A CA 1
ATOM 2919 C C . PRO A 1 399 ? 2.580 0.903 23.987 1.00 11.89 385 PRO A C 1
ATOM 2920 O O . PRO A 1 399 ? 2.066 -0.082 24.463 1.00 12.97 385 PRO A O 1
ATOM 2924 N N . GLU A 1 400 ? 2.377 2.137 24.423 1.00 11.77 386 GLU A N 1
ATOM 2925 C CA . GLU A 1 400 ? 1.409 2.344 25.497 1.00 12.21 386 GLU A CA 1
ATOM 2926 C C . GLU A 1 400 ? -0.040 2.143 25.009 1.00 11.33 386 GLU A C 1
ATOM 2927 O O . GLU A 1 400 ? -0.845 1.422 25.611 1.00 12.73 386 GLU A O 1
ATOM 2933 N N . TYR A 1 401 ? -0.365 2.805 23.874 1.00 10.89 387 TYR A N 1
ATOM 2934 C CA . TYR A 1 401 ? -1.677 2.733 23.222 1.00 10.22 387 TYR A CA 1
ATOM 2935 C C . TYR A 1 401 ? -1.544 2.052 21.870 1.00 9.49 387 TYR A C 1
ATOM 2936 O O . TYR A 1 401 ? -0.509 2.162 21.200 1.00 10.08 387 TYR A O 1
ATOM 2945 N N . PHE A 1 402 ? -2.618 1.409 21.433 1.00 9.52 388 PHE A N 1
ATOM 2946 C CA . PHE A 1 402 ? -2.564 0.666 20.182 1.00 9.28 388 PHE A CA 1
ATOM 2947 C C . PHE A 1 402 ? -3.829 0.903 19.364 1.00 9.04 388 PHE A C 1
ATOM 2948 O O . PHE A 1 402 ? -4.945 0.786 19.898 1.00 9.72 388 PHE A O 1
ATOM 2956 N N . VAL A 1 403 ? -3.619 1.199 18.069 1.00 8.95 389 VAL A N 1
ATOM 2957 C CA . VAL A 1 403 ? -4.701 1.466 17.141 1.00 8.58 389 VAL A CA 1
ATOM 2958 C C . VAL A 1 403 ? -4.511 0.589 15.909 1.00 8.43 389 VAL A C 1
ATOM 2959 O O . VAL A 1 403 ? -3.733 0.922 15.017 1.00 9.11 389 VAL A O 1
ATOM 2963 N N . PRO A 1 404 ? -5.184 -0.570 15.839 1.00 7.98 390 PRO A N 1
ATOM 2964 C CA . PRO A 1 404 ? -5.042 -1.409 14.633 1.00 8.67 390 PRO A CA 1
ATOM 2965 C C . PRO A 1 404 ? -5.812 -0.792 13.473 1.00 7.81 390 PRO A C 1
ATOM 2966 O O . PRO A 1 404 ? -6.975 -0.463 13.623 1.00 9.02 390 PRO A O 1
ATOM 2970 N N . VAL A 1 405 ? -5.154 -0.682 12.335 1.00 7.53 391 VAL A N 1
ATOM 2971 C CA . VAL A 1 405 ? -5.768 -0.099 11.152 1.00 7.54 391 VAL A CA 1
ATOM 2972 C C . VAL A 1 405 ? -5.492 -0.981 9.942 1.00 7.49 391 VAL A C 1
ATOM 2973 O O . VAL A 1 405 ? -5.116 -2.150 10.083 1.00 8.17 391 VAL A O 1
ATOM 2977 N N . GLN A 1 406 ? -5.731 -0.452 8.750 1.00 8.24 392 GLN A N 1
ATOM 2978 C CA . GLN A 1 406 ? -5.495 -1.184 7.508 1.00 8.45 392 GLN A CA 1
ATOM 2979 C C . GLN A 1 406 ? -6.150 -2.556 7.550 1.00 7.96 392 GLN A C 1
ATOM 2980 O O . GLN A 1 406 ? -5.502 -3.611 7.451 1.00 9.33 392 GLN A O 1
ATOM 2986 N N . GLY A 1 407 ? -7.458 -2.533 7.773 1.00 8.41 393 GLY A N 1
ATOM 2987 C CA . GLY A 1 407 ? -8.200 -3.780 7.743 1.00 9.49 393 GLY A CA 1
ATOM 2988 C C . GLY A 1 407 ? -9.664 -3.571 7.998 1.00 9.37 393 GLY A C 1
ATOM 2989 O O . GLY A 1 407 ? -10.123 -2.552 8.494 1.00 9.32 393 GLY A O 1
ATOM 2990 N N . GLU A 1 408 ? -10.432 -4.607 7.601 1.00 9.70 394 GLU A N 1
ATOM 2991 C CA . GLU A 1 408 ? -11.832 -4.707 7.968 1.00 9.81 394 GLU A CA 1
ATOM 2992 C C . GLU A 1 408 ? -11.966 -4.815 9.488 1.00 9.69 394 GLU A C 1
ATOM 2993 O O . GLU A 1 408 ? -10.999 -5.146 10.172 1.00 9.68 394 GLU A O 1
ATOM 2999 N N . PHE A 1 409 ? -13.164 -4.554 10.013 1.00 10.77 395 PHE A N 1
ATOM 3000 C CA . PHE A 1 409 ? -13.333 -4.536 11.446 1.00 11.72 395 PHE A CA 1
ATOM 3001 C C . PHE A 1 409 ? -12.926 -5.852 12.103 1.00 10.56 395 PHE A C 1
ATOM 3002 O O . PHE A 1 409 ? -12.251 -5.868 13.147 1.00 10.69 395 PHE A O 1
ATOM 3010 N N . LYS A 1 410 ? -13.265 -6.986 11.445 1.00 11.09 396 LYS A N 1
ATOM 3011 C CA . LYS A 1 410 ? -12.875 -8.269 12.028 1.00 11.80 396 LYS A CA 1
ATOM 3012 C C . LYS A 1 410 ? -11.352 -8.434 12.087 1.00 11.53 396 LYS A C 1
ATOM 3013 O O . LYS A 1 410 ? -10.806 -9.117 12.958 1.00 10.61 396 LYS A O 1
ATOM 3019 N N . MET A 1 411 ? -10.631 -7.821 11.120 1.00 10.29 397 MET A N 1
ATOM 3020 C CA . MET A 1 411 ? -9.163 -7.873 11.099 1.00 10.00 397 MET A CA 1
ATOM 3021 C C . MET A 1 411 ? -8.617 -6.993 12.236 1.00 8.88 397 MET A C 1
ATOM 3022 O O . MET A 1 411 ? -7.635 -7.341 12.903 1.00 9.31 397 MET A O 1
ATOM 3027 N N . GLN A 1 412 ? -9.228 -5.813 12.399 1.00 9.32 398 GLN A N 1
ATOM 3028 C CA . GLN A 1 412 ? -8.852 -4.912 13.503 1.00 9.13 398 GLN A CA 1
ATOM 3029 C C . GLN A 1 412 ? -9.024 -5.615 14.847 1.00 9.29 398 GLN A C 1
ATOM 3030 O O . GLN A 1 412 ? -8.172 -5.518 15.724 1.00 9.22 398 GLN A O 1
ATOM 3036 N N . ILE A 1 413 ? -10.165 -6.318 15.035 1.00 9.59 399 ILE A N 1
ATOM 3037 C CA . ILE A 1 413 ? -10.380 -7.085 16.271 1.00 10.17 399 ILE A CA 1
ATOM 3038 C C . ILE A 1 413 ? -9.310 -8.143 16.459 1.00 9.94 399 ILE A C 1
ATOM 3039 O O . ILE A 1 413 ? -8.775 -8.290 17.557 1.00 10.15 399 ILE A O 1
ATOM 3044 N N . ALA A 1 414 ? -9.004 -8.901 15.402 1.00 9.74 400 ALA A N 1
ATOM 3045 C CA . ALA A 1 414 ? -7.979 -9.928 15.535 1.00 9.81 400 ALA A CA 1
ATOM 3046 C C . ALA A 1 414 ? -6.662 -9.311 15.962 1.00 9.75 400 ALA A C 1
ATOM 3047 O O . ALA A 1 414 ? -5.937 -9.853 16.816 1.00 10.49 400 ALA A O 1
ATOM 3049 N N . HIS A 1 415 ? -6.328 -8.139 15.375 1.00 9.83 401 HIS A N 1
ATOM 3050 C CA . HIS A 1 415 ? -5.078 -7.488 15.712 1.00 8.68 401 HIS A CA 1
ATOM 3051 C C . HIS A 1 415 ? -5.087 -6.977 17.140 1.00 8.69 401 HIS A C 1
ATOM 3052 O O . HIS A 1 415 ? -4.080 -7.060 17.867 1.00 9.60 401 HIS A O 1
ATOM 3059 N N . ALA A 1 416 ? -6.222 -6.445 17.602 1.00 9.63 402 ALA A N 1
ATOM 3060 C CA . ALA A 1 416 ? -6.349 -5.985 18.981 1.00 10.24 402 ALA A CA 1
ATOM 3061 C C . ALA A 1 416 ? -6.106 -7.145 19.945 1.00 10.05 402 ALA A C 1
ATOM 3062 O O . ALA A 1 416 ? -5.474 -6.975 20.987 1.00 10.75 402 ALA A O 1
ATOM 3064 N N . LYS A 1 417 ? -6.626 -8.341 19.633 1.00 10.61 403 LYS A N 1
ATOM 3065 C CA . LYS A 1 417 ? -6.396 -9.520 20.469 1.00 11.09 403 LYS A CA 1
ATOM 3066 C C . LYS A 1 417 ? -4.901 -9.825 20.551 1.00 10.86 403 LYS A C 1
ATOM 3067 O O . LYS A 1 417 ? -4.393 -10.145 21.654 1.00 12.91 403 LYS A O 1
ATOM 3073 N N . LEU A 1 418 ? -4.166 -9.703 19.441 1.00 11.26 404 LEU A N 1
ATOM 3074 C CA . LEU A 1 418 ? -2.715 -9.928 19.478 1.00 11.60 404 LEU A CA 1
ATOM 3075 C C . LEU A 1 418 ? -2.045 -8.903 20.383 1.00 11.30 404 LEU A C 1
ATOM 3076 O O . LEU A 1 418 ? -1.138 -9.249 21.155 1.00 12.06 404 LEU A O 1
ATOM 3081 N N . ALA A 1 419 ? -2.457 -7.629 20.304 1.00 10.15 405 ALA A N 1
ATOM 3082 C CA . ALA A 1 419 ? -1.860 -6.616 21.169 1.00 10.46 405 ALA A CA 1
ATOM 3083 C C . ALA A 1 419 ? -2.059 -6.946 22.641 1.00 11.41 405 ALA A C 1
ATOM 3084 O O . ALA A 1 419 ? -1.133 -6.834 23.456 1.00 12.18 405 ALA A O 1
ATOM 3086 N N . ALA A 1 420 ? -3.270 -7.357 23.010 1.00 12.45 406 ALA A N 1
ATOM 3087 C CA . ALA A 1 420 ? -3.518 -7.741 24.398 1.00 13.33 406 ALA A CA 1
ATOM 3088 C C . ALA A 1 420 ? -2.637 -8.934 24.788 1.00 13.51 406 ALA A C 1
ATOM 3089 O O . ALA A 1 420 ? -2.130 -8.940 25.910 1.00 15.41 406 ALA A O 1
ATOM 3091 N N . GLU A 1 421 ? -2.422 -9.888 23.875 1.00 13.46 407 GLU A N 1
ATOM 3092 C CA . GLU A 1 421 ? -1.578 -11.032 24.172 1.00 15.50 407 GLU A CA 1
ATOM 3093 C C . GLU A 1 421 ? -0.157 -10.567 24.497 1.00 15.26 407 GLU A C 1
ATOM 3094 O O . GLU A 1 421 ? 0.510 -11.168 25.344 1.00 18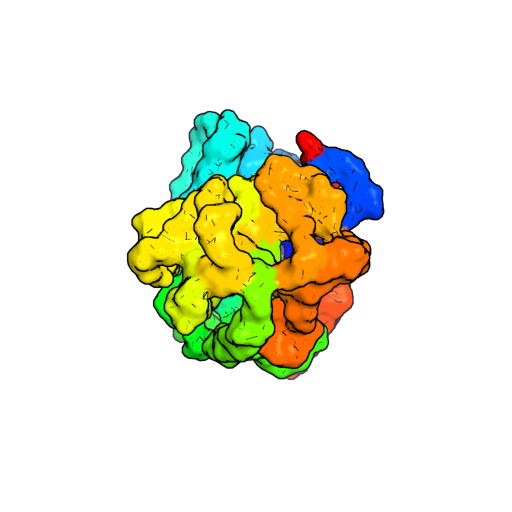.21 407 GLU A O 1
ATOM 3100 N N . THR A 1 422 ? 0.338 -9.538 23.792 1.00 13.90 408 THR A N 1
ATOM 3101 C CA . THR A 1 422 ? 1.706 -9.085 24.031 1.00 14.23 408 THR A CA 1
ATOM 3102 C C . THR A 1 422 ? 1.837 -8.177 25.232 1.00 16.41 408 THR A C 1
ATOM 3103 O O . THR A 1 422 ? 2.964 -7.820 25.583 1.00 18.19 408 THR A O 1
ATOM 3107 N N . GLY A 1 423 ? 0.714 -7.809 25.857 1.00 15.52 409 GLY A N 1
ATOM 3108 C CA . GLY A 1 423 ? 0.752 -7.068 27.105 1.00 16.77 409 GLY A CA 1
ATOM 3109 C C . GLY A 1 423 ? 0.279 -5.615 27.000 1.00 16.60 409 GLY A C 1
ATOM 3110 O O . GLY A 1 423 ? 0.407 -4.891 27.979 1.00 19.77 409 GLY A O 1
ATOM 3111 N N . VAL A 1 424 ? -0.248 -5.140 25.858 1.00 14.88 410 VAL A N 1
ATOM 3112 C CA . VAL A 1 424 ? -0.853 -3.814 25.834 1.00 13.95 410 VAL A CA 1
ATOM 3113 C C . VAL A 1 424 ? -2.089 -3.854 26.715 1.00 14.81 410 VAL A C 1
ATOM 3114 O O . VAL A 1 424 ? -2.878 -4.787 26.625 1.00 15.99 410 VAL A O 1
ATOM 3118 N N . ALA A 1 425 ? -2.232 -2.822 27.565 1.00 16.23 411 ALA A N 1
ATOM 3119 C CA . ALA A 1 425 ? -3.409 -2.752 28.428 1.00 17.91 411 ALA A CA 1
ATOM 3120 C C . ALA A 1 425 ? -4.687 -2.766 27.567 1.00 17.38 411 ALA A C 1
ATOM 3121 O O . ALA A 1 425 ? -4.799 -1.985 26.636 1.00 15.36 411 ALA A O 1
ATOM 3123 N N . PRO A 1 426 ? -5.684 -3.659 27.790 1.00 19.09 412 PRO A N 1
ATOM 3124 C CA . PRO A 1 426 ? -6.895 -3.696 26.946 1.00 19.29 412 PRO A CA 1
ATOM 3125 C C . PRO A 1 426 ? -7.668 -2.371 26.833 1.00 17.52 412 PRO A C 1
ATOM 3126 O O . PRO A 1 426 ? -8.187 -2.000 25.776 1.00 18.05 412 PRO A O 1
ATOM 3130 N N . GLU A 1 427 ? -7.649 -1.579 27.910 1.00 16.94 413 GLU A N 1
ATOM 3131 C CA . GLU A 1 427 ? -8.309 -0.288 27.907 1.00 15.92 413 GLU A CA 1
ATOM 3132 C C . GLU A 1 427 ? -7.524 0.730 27.085 1.00 14.67 413 GLU A C 1
ATOM 3133 O O . GLU A 1 427 ? -7.996 1.840 26.905 1.00 17.05 413 GLU A O 1
ATOM 3139 N N . LYS A 1 428 ? -6.321 0.386 26.636 1.00 13.18 414 LYS A N 1
ATOM 3140 C CA . LYS A 1 428 ? -5.502 1.293 25.837 1.00 12.15 414 LYS A CA 1
ATOM 3141 C C . LYS A 1 428 ? -5.477 0.844 24.376 1.00 10.60 414 LYS A C 1
ATOM 3142 O O . LYS A 1 428 ? -4.686 1.380 23.592 1.00 11.57 414 LYS A O 1
ATOM 3148 N N . ILE A 1 429 ? -6.353 -0.092 24.006 1.00 11.20 415 ILE A N 1
ATOM 3149 C CA . ILE A 1 429 ? -6.486 -0.515 22.626 1.00 11.24 415 ILE A CA 1
ATOM 3150 C C . ILE A 1 429 ? -7.756 0.133 22.079 1.00 12.01 415 ILE A C 1
ATOM 3151 O O . ILE A 1 429 ? -8.818 -0.010 22.686 1.00 13.67 415 ILE A O 1
ATOM 3156 N N . PHE A 1 430 ? -7.683 0.806 20.923 1.00 11.29 416 PHE A N 1
ATOM 3157 C CA . PHE A 1 430 ? -8.859 1.497 20.387 1.00 12.01 416 PHE A CA 1
ATOM 3158 C C . PHE A 1 430 ? -9.233 0.908 19.046 1.00 11.75 416 PHE A C 1
ATOM 3159 O O . PHE A 1 430 ? -8.381 0.824 18.164 1.00 13.26 416 PHE A O 1
ATOM 3167 N N . LEU A 1 431 ? -10.469 0.479 18.910 1.00 11.41 417 LEU A N 1
ATOM 3168 C CA . LEU A 1 431 ? -11.045 -0.042 17.687 1.00 11.69 417 LEU A CA 1
ATOM 3169 C C . LEU A 1 431 ? -11.843 1.071 17.038 1.00 12.53 417 LEU A C 1
ATOM 3170 O O . LEU A 1 431 ? -12.895 1.456 17.560 1.00 16.82 417 LEU A O 1
ATOM 3175 N N . VAL A 1 432 ? -11.400 1.583 15.896 1.00 10.93 418 VAL A N 1
ATOM 3176 C CA . VAL A 1 432 ? -11.917 2.804 15.287 1.00 11.63 418 VAL A CA 1
ATOM 3177 C C . VAL A 1 432 ? -12.619 2.482 13.968 1.00 10.91 418 VAL A C 1
ATOM 3178 O O . VAL A 1 432 ? -12.254 1.530 13.246 1.00 12.40 418 VAL A O 1
ATOM 3182 N N . GLU A 1 433 ? -13.583 3.338 13.644 1.00 10.84 419 GLU A N 1
ATOM 3183 C CA . GLU A 1 433 ? -14.248 3.415 12.361 1.00 11.26 419 GLU A CA 1
ATOM 3184 C C . GLU A 1 433 ? -13.842 4.714 11.693 1.00 9.24 419 GLU A C 1
ATOM 3185 O O . GLU A 1 433 ? -13.384 5.629 12.339 1.00 10.13 419 GLU A O 1
ATOM 3191 N N . LYS A 1 434 ? -14.086 4.780 10.377 1.00 9.71 420 LYS A N 1
ATOM 3192 C CA . LYS A 1 434 ? -13.785 6.016 9.645 1.00 9.12 420 LYS A CA 1
ATOM 3193 C C . LYS A 1 434 ? -14.480 7.208 10.281 1.00 9.05 420 LYS A C 1
ATOM 3194 O O . LYS A 1 434 ? -15.640 7.146 10.658 1.00 10.47 420 LYS A O 1
ATOM 3200 N N . GLY A 1 435 ? -13.730 8.292 10.468 1.00 9.23 421 GLY A N 1
ATOM 3201 C CA . GLY A 1 435 ? -14.230 9.532 11.035 1.00 9.86 421 GLY A CA 1
ATOM 3202 C C . GLY A 1 435 ? -14.165 9.572 12.555 1.00 9.39 421 GLY A C 1
ATOM 3203 O O . GLY A 1 435 ? -14.378 10.649 13.109 1.00 10.58 421 GLY A O 1
ATOM 3204 N N . ASP A 1 436 ? -13.838 8.452 13.212 1.00 9.27 422 ASP A N 1
ATOM 3205 C CA . ASP A 1 436 ? -13.671 8.548 14.666 1.00 9.55 422 ASP A CA 1
ATOM 3206 C C . ASP A 1 436 ? -12.467 9.405 15.037 1.00 9.83 422 ASP A C 1
ATOM 3207 O O . ASP A 1 436 ? -11.441 9.393 14.331 1.00 11.37 422 ASP A O 1
ATOM 3212 N N . VAL A 1 437 ? -12.566 10.105 16.173 1.00 9.99 423 VAL A N 1
ATOM 3213 C CA . VAL A 1 437 ? -11.450 10.888 16.673 1.00 9.78 423 VAL A CA 1
ATOM 3214 C C . VAL A 1 437 ? -10.971 10.268 17.961 1.00 9.95 423 VAL A C 1
ATOM 3215 O O . VAL A 1 437 ? -11.662 10.348 18.994 1.00 11.67 423 VAL A O 1
ATOM 3219 N N . ILE A 1 438 ? -9.784 9.669 17.967 1.00 9.88 424 ILE A N 1
ATOM 3220 C CA . ILE A 1 438 ? -9.114 9.359 19.218 1.00 11.00 424 ILE A CA 1
ATOM 3221 C C . ILE A 1 438 ? -8.378 10.598 19.673 1.00 10.54 424 ILE A C 1
ATOM 3222 O O . ILE A 1 438 ? -7.677 11.223 18.871 1.00 12.41 424 ILE A O 1
ATOM 3227 N N . SER A 1 439 ? -8.540 10.987 20.944 1.00 10.69 425 SER A N 1
ATOM 3228 C CA . SER A 1 439 ? -7.824 12.158 21.412 1.00 11.78 425 SER A CA 1
ATOM 3229 C C . SER A 1 439 ? -7.194 11.919 22.769 1.00 11.01 425 SER A C 1
ATOM 3230 O O . SER A 1 439 ? -7.679 11.131 23.569 1.00 12.58 425 SER A O 1
ATOM 3233 N N . TYR A 1 440 ? -6.091 12.622 22.977 1.00 11.76 426 TYR A N 1
ATOM 3234 C CA . TYR A 1 440 ? -5.344 12.541 24.231 1.00 12.49 426 TYR A CA 1
ATOM 3235 C C . TYR A 1 440 ? -4.985 13.936 24.693 1.00 12.74 426 TYR A C 1
ATOM 3236 O O . TYR A 1 440 ? -4.609 14.778 23.907 1.00 14.58 426 TYR A O 1
ATOM 3245 N N . ASN A 1 441 ? -5.103 14.165 26.021 1.00 13.54 427 ASN A N 1
ATOM 3246 C CA . ASN A 1 441 ? -4.845 15.487 26.592 1.00 16.13 427 ASN A CA 1
ATOM 3247 C C . ASN A 1 441 ? -3.769 15.434 27.668 1.00 16.35 427 ASN A C 1
ATOM 3248 O O . ASN A 1 441 ? -3.666 16.371 28.449 1.00 18.67 427 ASN A O 1
ATOM 3253 N N . GLY A 1 442 ? -2.980 14.355 27.727 1.00 16.06 428 GLY A N 1
ATOM 3254 C CA . GLY A 1 442 ? -1.966 14.211 28.762 1.00 16.80 428 GLY A CA 1
ATOM 3255 C C . GLY A 1 442 ? -2.477 13.460 29.980 1.00 18.08 428 GLY A C 1
ATOM 3256 O O . GLY A 1 442 ? -1.668 13.172 30.844 1.00 20.93 428 GLY A O 1
ATOM 3257 N N . LYS A 1 443 ? -3.775 13.179 30.039 1.00 19.06 429 LYS A N 1
ATOM 3258 C CA . LYS A 1 443 ? -4.410 12.539 31.174 1.00 21.57 429 LYS A CA 1
ATOM 3259 C C . LYS A 1 443 ? -5.161 11.294 30.698 1.00 23.27 429 LYS A C 1
ATOM 3260 O O . LYS A 1 443 ? -4.929 10.200 31.192 1.00 26.65 429 LYS A O 1
ATOM 3262 N N . ASP A 1 444 ? -6.055 11.438 29.707 1.00 16.82 430 ASP A N 1
ATOM 3263 C CA . ASP A 1 444 ? -6.902 10.327 29.284 1.00 16.79 430 ASP A CA 1
ATOM 3264 C C . ASP A 1 444 ? -6.904 10.275 27.750 1.00 15.47 430 ASP A C 1
ATOM 3265 O O . ASP A 1 444 ? -6.957 11.312 27.113 1.00 14.23 430 ASP A O 1
ATOM 3270 N N . MET A 1 445 ? -6.948 9.059 27.214 1.00 14.81 431 MET A N 1
ATOM 3271 C CA A MET A 1 445 ? -7.186 8.868 25.782 0.50 14.11 431 MET A CA 1
ATOM 3272 C CA B MET A 1 445 ? -7.177 8.827 25.797 0.50 14.20 431 MET A CA 1
ATOM 3273 C C . MET A 1 445 ? -8.665 8.509 25.658 1.00 12.60 431 MET A C 1
ATOM 3274 O O . MET A 1 445 ? -9.179 7.616 26.341 1.00 14.89 431 MET A O 1
ATOM 3283 N N . ILE A 1 446 ? -9.351 9.210 24.758 1.00 13.02 432 ILE A N 1
ATOM 3284 C CA . ILE A 1 446 ? -10.797 9.126 24.646 1.00 12.88 432 ILE A CA 1
ATOM 3285 C C . ILE A 1 446 ? -11.165 8.949 23.180 1.00 11.31 432 ILE A C 1
ATOM 3286 O O . ILE A 1 446 ? -10.362 9.215 22.268 1.00 11.47 432 ILE A O 1
ATOM 3291 N N . LEU A 1 447 ? -12.403 8.520 22.963 1.00 11.79 433 LEU A N 1
ATOM 3292 C CA . LEU A 1 447 ? -12.993 8.417 21.592 1.00 12.10 433 LEU A CA 1
ATOM 3293 C C . LEU A 1 447 ? -14.392 9.024 21.770 1.00 13.60 433 LEU A C 1
ATOM 3294 O O . LEU A 1 447 ? -15.329 8.280 22.028 1.00 16.73 433 LEU A O 1
ATOM 3299 N N . ASN A 1 448 ? -14.496 10.333 21.612 1.00 14.53 434 ASN A N 1
ATOM 3300 C CA . ASN A 1 448 ? -15.702 11.063 22.010 1.00 15.67 434 ASN A CA 1
ATOM 3301 C C . ASN A 1 448 ? -16.141 12.047 20.935 1.00 15.23 434 ASN A C 1
ATOM 3302 O O . ASN A 1 448 ? -16.856 13.009 21.250 1.00 18.92 434 ASN A O 1
ATOM 3307 N N . GLU A 1 449 ? -15.623 11.933 19.714 1.00 14.25 435 GLU A N 1
ATOM 3308 C CA . GLU A 1 449 ? -15.945 12.888 18.656 1.00 14.09 435 GLU A CA 1
ATOM 3309 C C . GLU A 1 449 ? -15.874 12.106 17.347 1.00 12.03 435 GLU A C 1
ATOM 3310 O O . GLU A 1 449 ? -15.126 11.126 17.219 1.00 12.20 435 GLU A O 1
ATOM 3316 N N . LYS A 1 450 ? -16.616 12.584 16.359 1.00 13.44 436 LYS A N 1
ATOM 3317 C CA . LYS A 1 450 ? -16.533 12.126 14.976 1.00 12.85 436 LYS A CA 1
ATOM 3318 C C . LYS A 1 450 ? -16.363 13.334 14.090 1.00 13.37 436 LYS A C 1
ATOM 3319 O O . LYS A 1 450 ? -16.958 14.385 14.366 1.00 17.45 436 LYS A O 1
ATOM 3325 N N . VAL A 1 451 ? -15.663 13.155 12.984 1.00 11.71 437 VAL A N 1
ATOM 3326 C CA . VAL A 1 451 ? -15.583 14.145 11.923 1.00 12.40 437 VAL A CA 1
ATOM 3327 C C . VAL A 1 451 ? -16.170 13.548 10.647 1.00 11.01 437 VAL A C 1
ATOM 3328 O O . VAL A 1 451 ? -16.427 12.352 10.548 1.00 11.79 437 VAL A O 1
ATOM 3332 N N . GLN A 1 452 ? -16.364 14.393 9.618 1.00 11.27 438 GLN A N 1
ATOM 3333 C CA . GLN A 1 452 ? -16.914 13.899 8.365 1.00 11.59 438 GLN A CA 1
ATOM 3334 C C . GLN A 1 452 ? -15.938 12.880 7.754 1.00 11.29 438 GLN A C 1
ATOM 3335 O O . GLN A 1 452 ? -14.727 13.075 7.760 1.00 11.33 438 GLN A O 1
ATOM 3341 N N . SER A 1 453 ? -16.488 11.815 7.201 1.00 11.06 439 SER A N 1
ATOM 3342 C CA . SER A 1 453 ? -15.694 10.816 6.499 1.00 10.94 439 SER A CA 1
ATOM 3343 C C . SER A 1 453 ? -16.608 10.125 5.499 1.00 11.66 439 SER A C 1
ATOM 3344 O O . SER A 1 453 ? -17.831 10.181 5.622 1.00 13.99 439 SER A O 1
ATOM 3347 N N . GLY A 1 454 ? -16.000 9.420 4.559 1.00 12.11 440 GLY A N 1
ATOM 3348 C CA . GLY A 1 454 ? -16.808 8.696 3.604 1.00 15.13 440 GLY A CA 1
ATOM 3349 C C . GLY A 1 454 ? -16.019 8.455 2.326 1.00 12.30 440 GLY A C 1
ATOM 3350 O O . GLY A 1 454 ? -14.787 8.606 2.264 1.00 11.92 440 GLY A O 1
ATOM 3351 N N . ASN A 1 455 ? -16.763 8.061 1.298 1.00 14.11 441 ASN A N 1
ATOM 3352 C CA . ASN A 1 455 ? -16.224 7.643 0.014 1.00 15.46 441 ASN A CA 1
ATOM 3353 C C . ASN A 1 455 ? -16.496 8.697 -1.054 1.00 15.67 441 ASN A C 1
ATOM 3354 O O . ASN A 1 455 ? -17.621 9.151 -1.206 1.00 23.13 441 ASN A O 1
ATOM 3359 N N . ILE A 1 456 ? -15.486 9.085 -1.809 1.00 13.60 442 ILE A N 1
A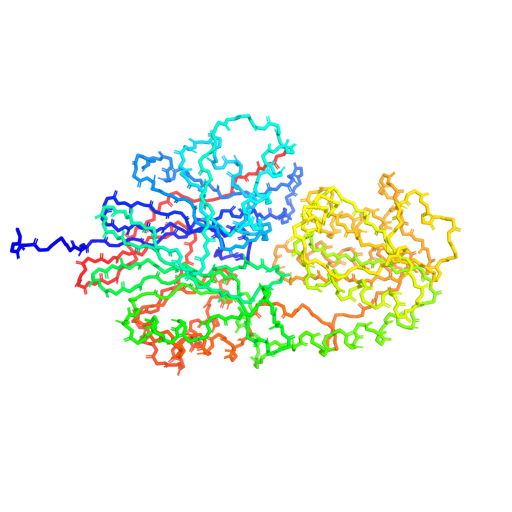TOM 3360 C CA . ILE A 1 456 ? -15.673 9.926 -2.974 1.00 15.17 442 ILE A CA 1
ATOM 3361 C C . ILE A 1 456 ? -15.490 8.997 -4.181 1.00 14.56 442 ILE A C 1
ATOM 3362 O O . ILE A 1 456 ? -14.481 8.334 -4.346 1.00 14.85 442 ILE A O 1
ATOM 3367 N N . LEU A 1 457 ? -16.526 8.906 -5.030 1.00 17.64 443 LEU A N 1
ATOM 3368 C CA . LEU A 1 457 ? -16.550 8.020 -6.172 1.00 16.81 443 LEU A CA 1
ATOM 3369 C C . LEU A 1 457 ? -16.045 8.803 -7.380 1.00 19.66 443 LEU A C 1
ATOM 3370 O O . LEU A 1 457 ? -16.589 9.836 -7.719 1.00 22.97 443 LEU A O 1
ATOM 3375 N N . ILE A 1 458 ? -14.976 8.314 -8.015 1.00 19.12 444 ILE A N 1
ATOM 3376 C CA . ILE A 1 458 ? -14.347 8.964 -9.166 1.00 23.02 444 ILE A CA 1
ATOM 3377 C C . ILE A 1 458 ? -14.691 8.164 -10.422 1.00 31.12 444 ILE A C 1
ATOM 3378 O O . ILE A 1 458 ? -14.451 6.962 -10.467 1.00 30.98 444 ILE A O 1
ATOM 3383 N N . ASP A 1 459 ? -15.216 8.860 -11.441 1.00 58.16 445 ASP A N 1
ATOM 3384 C CA . ASP A 1 459 ? -15.583 8.281 -12.727 1.00 81.51 445 ASP A CA 1
ATOM 3385 C C . ASP A 1 459 ? -14.800 9.002 -13.836 1.00 127.73 445 ASP A C 1
ATOM 3386 O O . ASP A 1 459 ? -14.475 10.211 -13.642 1.00 69.00 445 ASP A O 1
#

Radius of gyration: 21.72 Å; Cα contacts (8 Å, |Δi|>4): 1039; chains: 1; bounding box: 41×57×64 Å

Nearest PDB structures (foldseek):
  6k6w-assembly2_B  TM=9.284E-01  e=1.337E-85  Staphylococcus epidermidis ATCC 12228
  3bk1-assembly1_A  TM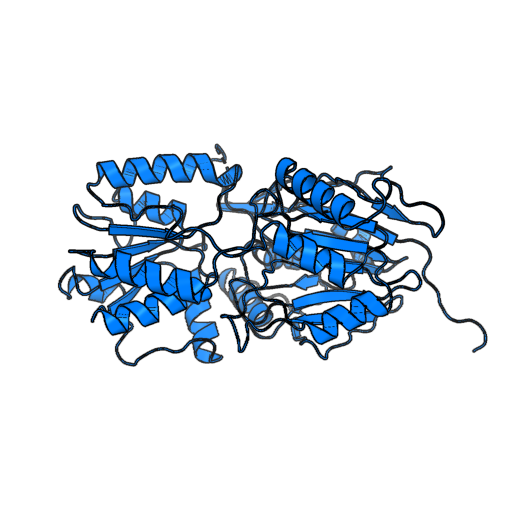=9.544E-01  e=1.936E-51  Thermus thermophilus HB27
  5a0v-assembly2_B  TM=9.308E-01  e=2.622E-49  Streptomyces coelicolor A3(2)
  6k6s-assembly1_B  TM=9.135E-01  e=5.413E-50  Staphylococcus epidermidis ATCC 12228
  3t3o-assembly1_A  TM=9.194E-01  e=3.993E-47  Thermus thermophilus HB27

Organism: Staphylococcus aureus (strain NCTC 8325 / PS 47) (NCBI:txid93061)

Foldseek 3Di:
DPDDAAWFKKKKFWQDFEQWLAQGWIWIDTVLAIEIEFWAWAAFFVDPPFGIKTKDCVVCLVSVVRYAEYEFFAQFNRGHVCVLVVCVRHAHAYEFAPLNVLLNVVVCVVVPPPDDHHYDHDAQPDWDDDDAWIKGWWAAAFLAFRGIWIWTQHNQATEIEGPWHFDAPVDDDRRDTRLVVLLVSQVVAAAEYEYALLALVFDDWFDHLVLLLVLVLVLLLPQPFAEEEFAFLRRVSVVQSVQVSLVVQQAAEEEAAQSNVVSCVSCVVVPNHDHDPPRYDYLVCCVVDGRSRYYYYYAYNSRHGLVQLLCQLVVNHPRHHDAASYEYEYAYRDISSCPVSNVVSVVSNVVRNYHYDDQDPSHYHRIGTYLVRLLVSCLSNVYQAYEYGSGRQVSRVSSLVSNVVSPHDNVRYDRDDHQWMFMDRPPDTDGDGGDDMDIDGHD

Sequence (443 aa):
SLIKKKNKDIRIIPLGGVGEIAKNMYIVEVDDEMFMLDAGLMFPEEMLGVDIVIPDIQYVIENKERLKGIFLTHGHEHAIGAVSYVLEQIDAPVYGSKLTIALVKEAMKARNIKKKVRYYTVNHDSIMRFKNVNVSFFNTTASIPDSLGVCIHTSYGSSIVYTGEFKFDQSLHGHYAPDLKRMAEIGDEGVFALISDSTEAEKPGYNTPENIIEHHMYDAFAKVKGRLIVSCYASNFVRIQQVLNIASQLNRKVSFLGRSLESSFNIARKMGYFDIPKDLLIPINEVENYPKNEVIIIATGMQGEPVEALSQMARKKHKIMNIEEGDSIFLAITASANMEVIIADTLNELVRAGAHIIPNNKKIHASSHGCMEELKMMLNIMKPEYFVPVQGEFKMQIAHAKLAAETGVAPEKIFLVEKGDVISYNGKDMMILNEKVQSGNILID

Solvent-accessible surface area: 17744 Å² total; per-residue (Å²): 157,176,163,90,106,77,17,111,54,2,50,3,0,1,0,0,0,1,45,15,12,5,0,2,0,1,0,0,5,0,46,69,5,0,0,0,0,0,0,0,14,16,3,34,46,120,49,97,72,24,92,14,8,12,3,22,12,60,19,0,48,105,25,108,123,58,14,67,0,0,1,4,2,4,6,21,21,20,0,19,20,0,1,5,40,3,20,100,100,7,91,6,12,0,16,1,6,110,1,0,10,20,14,1,101,55,45,9,89,85,87,130,34,101,64,106,32,123,45,93,82,3,83,53,94,18,85,50,167,42,143,31,8,50,0,18,9,0,41,4,1,4,10,0,4,26,3,6,0,2,0,0,63,18,72,63,19,6,1,0,1,1,0,3,2,6,26,8,176,34,24,124,63,115,35,38,32,20,92,75,80,1,43,99,20,6,103,142,33,7,3,0,0,0,1,2,0,4,30,0,74,59,100,29,129,7,26,46,9,67,70,0,38,116,46,0,78,76,20,1,53,164,17,172,13,20,0,0,0,0,2,15,2,5,26,3,10,8,2,36,6,0,0,45,0,0,51,112,41,129,10,53,0,2,28,6,16,60,26,0,101,34,15,4,58,36,0,123,93,52,59,36,20,114,46,50,103,80,10,43,22,91,44,126,74,8,154,95,70,74,100,79,64,1,0,0,0,1,1,6,82,62,0,13,0,0,73,2,0,8,51,0,5,109,122,144,31,99,109,19,38,2,75,144,30,2,7,0,6,32,8,28,23,73,9,61,38,10,107,109,55,26,51,72,1,54,88,24,0,95,180,15,25,8,100,56,21,80,131,67,92,81,8,44,27,2,21,14,0,0,50,56,0,0,47,60,0,3,82,40,0,114,10,70,15,0,0,0,2,6,0,16,83,109,12,0,56,16,1,11,131,5,0,43,119,39,61,11,33,97,126,54,26,27,67,0,102,51,0,13,0,1,24,26,71,36,74,90,20,78,68,124,78,126,23,97,37,21,72,72,114,37,108